Protein 4HA4 (pdb70)

Structure (mmCIF, N/CA/C/O backbone):
data_4HA4
#
_entry.id   4HA4
#
_cell.length_a   84.120
_cell.length_b   84.120
_cell.length_c   166.270
_cell.angle_alpha   90.00
_cell.angle_beta   90.00
_cell.angle_gamma   90.00
#
_symmetry.space_group_name_H-M   'P 42 21 2'
#
loop_
_entity.id
_entity.type
_entity.pdbx_description
1 polymer Beta-galactosidase
2 non-polymer 'SODIUM ION'
3 non-polymer 'SUCCINIC ACID'
4 non-polymer GLYCEROL
5 non-polymer 'TETRAETHYLENE GLYCOL'
6 non-polymer 1-(2-METHOXY-ETHOXY)-2-{2-[2-(2-METHOXY-ETHOXY]-ETHOXY}-ETHANE
7 water water
#
loop_
_atom_site.group_PDB
_atom_site.id
_atom_site.type_symbol
_atom_site.label_atom_id
_atom_site.label_alt_id
_atom_site.label_comp_id
_atom_site.label_asym_id
_atom_site.label_entity_id
_atom_site.label_seq_id
_atom_site.pdbx_PDB_ins_code
_atom_site.Cartn_x
_atom_site.Cartn_y
_atom_site.Cartn_z
_atom_site.occupancy
_atom_site.B_iso_or_equiv
_atom_site.auth_seq_id
_atom_site.auth_comp_id
_atom_site.auth_asym_id
_atom_site.auth_atom_id
_atom_site.pdbx_PDB_model_num
ATOM 1 N N . ALA A 1 1 ? -6.298 -31.072 2.595 1.00 22.95 2 ALA A N 1
ATOM 2 C CA . ALA A 1 1 ? -6.908 -30.553 1.318 1.00 19.36 2 ALA A CA 1
ATOM 3 C C . ALA A 1 1 ? -6.531 -31.448 0.146 1.00 19.38 2 ALA A C 1
ATOM 4 O O . ALA A 1 1 ? -5.574 -32.197 0.212 1.00 21.35 2 ALA A O 1
ATOM 6 N N . VAL A 1 2 ? -7.254 -31.312 -0.953 1.00 17.35 3 VAL A N 1
ATOM 7 C CA . VAL A 1 2 ? -6.984 -32.045 -2.183 1.00 17.67 3 VAL A CA 1
ATOM 8 C C . VAL A 1 2 ? -6.619 -30.990 -3.213 1.00 17.44 3 VAL A C 1
ATOM 9 O O . VAL A 1 2 ? -7.473 -30.271 -3.698 1.00 18.17 3 VAL A O 1
ATOM 13 N N . THR A 1 3 ? -5.337 -30.901 -3.533 1.00 16.55 4 THR A N 1
ATOM 14 C CA . THR A 1 3 ? -4.812 -29.773 -4.245 1.00 16.99 4 THR A CA 1
ATOM 15 C C . THR A 1 3 ? -4.521 -30.119 -5.710 1.00 16.44 4 THR A C 1
ATOM 16 O O . THR A 1 3 ? -3.992 -31.171 -6.011 1.00 17.42 4 THR A O 1
ATOM 22 N N . PHE A 1 4 ? -4.893 -29.216 -6.610 1.00 16.34 5 PHE A N 1
ATOM 23 C CA . PHE A 1 4 ? -4.723 -29.416 -8.041 1.00 15.40 5 PHE A CA 1
ATOM 24 C C . PHE A 1 4 ? -3.516 -28.644 -8.515 1.00 17.61 5 PHE A C 1
ATOM 25 O O . PHE A 1 4 ? -3.113 -27.697 -7.870 1.00 19.40 5 PHE A O 1
ATOM 33 N N . PRO A 1 5 ? -2.975 -29.024 -9.676 1.00 19.83 6 PRO A N 1
ATOM 34 C CA . PRO A 1 5 ? -1.866 -28.251 -10.219 1.00 21.70 6 PRO A CA 1
ATOM 35 C C . PRO A 1 5 ? -2.231 -26.799 -10.476 1.00 23.13 6 PRO A C 1
ATOM 36 O O . PRO A 1 5 ? -3.400 -26.472 -10.767 1.00 21.45 6 PRO A O 1
ATOM 40 N N . LYS A 1 6 ? -1.205 -25.948 -10.441 1.00 26.02 7 LYS A N 1
ATOM 41 C CA . LYS A 1 6 ? -1.337 -24.505 -10.615 1.00 26.87 7 LYS A CA 1
ATOM 42 C C . LYS A 1 6 ? -2.073 -24.149 -11.909 1.00 26.63 7 LYS A C 1
ATOM 43 O O . LYS A 1 6 ? -2.820 -23.191 -11.929 1.00 29.73 7 LYS A O 1
ATOM 45 N N . ASP A 1 7 ? -1.852 -24.933 -12.956 1.00 25.67 8 ASP A N 1
ATOM 46 C CA . ASP A 1 7 ? -2.395 -24.620 -14.297 1.00 24.56 8 ASP A CA 1
ATOM 47 C C . ASP A 1 7 ? -3.728 -25.362 -14.600 1.00 21.44 8 ASP A C 1
ATOM 48 O O . ASP A 1 7 ? -4.257 -25.276 -15.683 1.00 20.63 8 ASP A O 1
ATOM 56 N N . PHE A 1 8 ? -4.251 -26.097 -13.634 1.00 17.90 9 PHE A N 1
ATOM 57 C CA . PHE A 1 8 ? -5.465 -26.885 -13.843 1.00 15.11 9 PHE A CA 1
ATOM 58 C C . PHE A 1 8 ? -6.639 -25.933 -13.971 1.00 14.67 9 PHE A C 1
ATOM 59 O O . PHE A 1 8 ? -6.783 -25.003 -13.185 1.00 17.35 9 PHE A O 1
ATOM 67 N N . LEU A 1 9 ? -7.470 -26.177 -14.976 1.00 13.02 10 LEU A N 1
ATOM 68 C CA . LEU A 1 9 ? -8.591 -25.295 -15.285 1.00 13.12 10 LEU A CA 1
ATOM 69 C C . LEU A 1 9 ? -9.858 -25.706 -14.569 1.00 12.43 10 LEU A C 1
ATOM 70 O O . LEU A 1 9 ? -10.251 -26.848 -14.614 1.00 13.17 10 LEU A O 1
ATOM 75 N N . PHE A 1 10 ? -10.463 -24.771 -13.852 1.00 12.03 11 PHE A N 1
ATOM 76 C CA . PHE A 1 10 ? -11.815 -24.958 -13.336 1.00 11.15 11 PHE A CA 1
ATOM 77 C C . PHE A 1 10 ? -12.724 -24.017 -14.072 1.00 11.39 11 PHE A C 1
ATOM 78 O O . PHE A 1 10 ? -12.482 -22.815 -14.115 1.00 12.80 11 PHE A O 1
ATOM 86 N N . GLY A 1 11 ? -13.804 -24.539 -14.613 1.00 10.99 12 GLY A N 1
ATOM 87 C CA . GLY A 1 11 ? -14.705 -23.709 -15.377 1.00 11.00 12 GLY A CA 1
ATOM 88 C C . GLY A 1 11 ? -16.055 -24.322 -15.551 1.00 10.26 12 GLY A C 1
ATOM 89 O O . GLY A 1 11 ? -16.545 -25.101 -14.721 1.00 10.17 12 GLY A O 1
ATOM 90 N N . TRP A 1 12 ? -16.678 -23.950 -16.652 1.00 9.77 13 TRP A N 1
ATOM 91 C CA . TRP A 1 12 ? -17.998 -24.440 -16.995 1.00 9.66 13 TRP A CA 1
ATOM 92 C C . TRP A 1 12 ? -18.119 -24.665 -18.483 1.00 9.76 13 TRP A C 1
ATOM 93 O O . TRP A 1 12 ? -17.294 -24.191 -19.262 1.00 10.48 13 TRP A O 1
ATOM 104 N N . SER A 1 13 ? -19.147 -25.428 -18.844 1.00 9.66 14 SER A N 1
ATOM 105 C CA . SER A 1 13 ? -19.525 -25.616 -20.222 1.00 9.86 14 SER A CA 1
ATOM 106 C C . SER A 1 13 ? -20.930 -25.117 -20.467 1.00 9.84 14 SER A C 1
ATOM 107 O O . SER A 1 13 ? -21.775 -25.102 -19.558 1.00 10.24 14 SER A O 1
ATOM 110 N N . GLN A 1 14 ? -21.200 -24.778 -21.714 1.00 10.05 15 GLN A N 1
ATOM 111 C CA . GLN A 1 14 ? -22.451 -24.126 -22.085 1.00 9.63 15 GLN A CA 1
ATOM 112 C C . GLN A 1 14 ? -22.677 -24.340 -23.588 1.00 9.27 15 GLN A C 1
ATOM 113 O O . GLN A 1 14 ? -21.724 -24.382 -24.367 1.00 10.98 15 GLN A O 1
ATOM 119 N N . ALA A 1 15 ? -23.940 -24.521 -23.958 1.00 9.36 16 ALA A N 1
ATOM 120 C CA . ALA A 1 15 ? -24.383 -24.685 -25.362 1.00 9.90 16 ALA A CA 1
ATOM 121 C C . ALA A 1 15 ? -25.073 -23.429 -25.815 1.00 9.53 16 ALA A C 1
ATOM 122 O O . ALA A 1 15 ? -25.747 -22.753 -25.036 1.00 11.10 16 ALA A O 1
ATOM 124 N N . GLY A 1 16 ? -24.937 -23.110 -27.089 1.00 10.46 17 GLY A N 1
ATOM 125 C CA . GLY A 1 16 ? -25.660 -21.973 -27.640 1.00 10.30 17 GLY A CA 1
ATOM 126 C C . GLY A 1 16 ? -27.170 -22.094 -27.552 1.00 10.39 17 GLY A C 1
ATOM 127 O O . GLY A 1 16 ? -27.834 -21.257 -26.951 1.00 10.79 17 GLY A O 1
ATOM 128 N N . PHE A 1 17 ? -27.732 -23.147 -28.118 1.00 9.86 18 PHE A N 1
ATOM 129 C CA . PHE A 1 17 ? -29.168 -23.289 -28.158 1.00 9.36 18 PHE A CA 1
ATOM 130 C C . PHE A 1 17 ? -29.753 -23.340 -26.765 1.00 9.55 18 PHE A C 1
ATOM 131 O O . PHE A 1 17 ? -30.862 -22.905 -26.551 1.00 10.63 18 PHE A O 1
ATOM 139 N N . GLN A 1 18 ? -29.046 -23.941 -25.820 1.00 9.72 19 GLN A N 1
ATOM 140 C CA . GLN A 1 18 ? -29.601 -24.068 -24.476 1.00 9.03 19 GLN A CA 1
ATOM 141 C C . GLN A 1 18 ? -29.622 -22.793 -23.675 1.00 9.37 19 GLN A C 1
ATOM 142 O O . GLN A 1 18 ? -30.523 -22.612 -22.851 1.00 10.53 19 GLN A O 1
ATOM 148 N N . SER A 1 19 ? -28.686 -21.892 -23.945 1.00 10.36 20 SER A N 1
ATOM 149 C CA . SER A 1 19 ? -28.521 -20.730 -23.123 1.00 10.55 20 SER A CA 1
ATOM 150 C C . SER A 1 19 ? -28.688 -19.379 -23.777 1.00 10.33 20 SER A C 1
ATOM 151 O O . SER A 1 19 ? -28.893 -18.405 -23.082 1.00 11.49 20 SER A O 1
ATOM 154 N N . GLU A 1 20 ? -28.525 -19.275 -25.101 1.00 10.04 21 GLU A N 1
ATOM 155 C CA . GLU A 1 20 ? -28.473 -17.940 -25.740 1.00 10.41 21 GLU A CA 1
ATOM 156 C C . GLU A 1 20 ? -29.771 -17.169 -25.702 1.00 10.43 21 GLU A C 1
ATOM 157 O O . GLU A 1 20 ? -29.784 -15.985 -25.385 1.00 11.68 21 GLU A O 1
ATOM 163 N N . MET A 1 21 ? -30.848 -17.817 -26.097 1.00 11.03 22 MET A N 1
ATOM 164 C CA . MET A 1 21 ? -32.098 -17.084 -26.283 1.00 11.79 22 MET A CA 1
ATOM 165 C C . MET A 1 21 ? -32.726 -16.698 -24.985 1.00 10.94 22 MET A C 1
ATOM 166 O O . MET A 1 21 ? -32.436 -17.273 -23.940 1.00 11.28 22 MET A O 1
ATOM 171 N N . GLY A 1 22 ? -33.554 -15.664 -25.044 1.00 12.29 23 GLY A N 1
ATOM 172 C CA . GLY A 1 22 ? -34.322 -15.185 -23.920 1.00 13.03 23 GLY A CA 1
ATOM 173 C C . GLY A 1 22 ? -34.351 -13.687 -23.805 1.00 14.37 23 GLY A C 1
ATOM 174 O O . GLY A 1 22 ? -35.222 -13.148 -23.116 1.00 14.86 23 GLY A O 1
ATOM 175 N N . THR A 1 23 ? -33.428 -13.013 -24.482 1.00 14.59 24 THR A N 1
ATOM 176 C CA . THR A 1 23 ? -33.350 -11.559 -24.528 1.00 14.83 24 THR A CA 1
ATOM 177 C C . THR A 1 23 ? -33.809 -11.041 -25.877 1.00 15.62 24 THR A C 1
ATOM 178 O O . THR A 1 23 ? -33.738 -11.714 -26.900 1.00 14.34 24 THR A O 1
ATOM 182 N N . PRO A 1 24 ? -34.326 -9.815 -25.887 1.00 16.42 25 PRO A N 1
ATOM 183 C CA . PRO A 1 24 ? -34.803 -9.309 -27.170 1.00 17.29 25 PRO A CA 1
ATOM 184 C C . PRO A 1 24 ? -33.751 -9.299 -28.264 1.00 15.99 25 PRO A C 1
ATOM 185 O O . PRO A 1 24 ? -32.588 -8.982 -28.001 1.00 17.54 25 PRO A O 1
ATOM 189 N N . GLY A 1 25 ? -34.151 -9.728 -29.469 1.00 16.83 26 GLY A N 1
ATOM 190 C CA . GLY A 1 25 ? -33.250 -9.793 -30.625 1.00 16.10 26 GLY A CA 1
ATOM 191 C C . GLY A 1 25 ? -32.434 -11.072 -30.722 1.00 16.63 26 GLY A C 1
ATOM 192 O O . GLY A 1 25 ? -31.649 -11.243 -31.645 1.00 18.20 26 GLY A O 1
ATOM 193 N N . SER A 1 26 ? -32.584 -11.976 -29.772 1.00 14.53 27 SER A N 1
ATOM 194 C CA . SER A 1 26 ? -31.754 -13.168 -29.761 1.00 14.75 27 SER A CA 1
ATOM 195 C C . SER A 1 26 ? -32.398 -14.335 -30.482 1.00 14.00 27 SER A C 1
ATOM 196 O O . SER A 1 26 ? -31.757 -15.365 -30.657 1.00 13.53 27 SER A O 1
ATOM 199 N N . GLU A 1 27 ? -33.694 -14.265 -30.791 1.00 14.21 28 GLU A N 1
ATOM 200 C CA . GLU A 1 27 ? -34.357 -15.471 -31.247 1.00 13.79 28 GLU A CA 1
ATOM 201 C C . GLU A 1 27 ? -33.773 -16.002 -32.536 1.00 14.68 28 GLU A C 1
ATOM 202 O O . GLU A 1 27 ? -33.539 -15.247 -33.492 1.00 15.72 28 GLU A O 1
ATOM 208 N N . ASP A 1 28 ? -33.517 -17.302 -32.541 1.00 13.11 29 ASP A N 1
ATOM 209 C CA . ASP A 1 28 ? -33.009 -17.974 -33.711 1.00 13.29 29 ASP A CA 1
ATOM 210 C C . ASP A 1 28 ? -33.972 -19.087 -34.085 1.00 13.22 29 ASP A C 1
ATOM 211 O O . ASP A 1 28 ? -33.925 -20.202 -33.549 1.00 12.95 29 ASP A O 1
ATOM 216 N N . PRO A 1 29 ? -34.855 -18.824 -35.055 1.00 13.91 30 PRO A N 1
ATOM 217 C CA . PRO A 1 29 ? -35.847 -19.829 -35.428 1.00 14.19 30 PRO A CA 1
ATOM 218 C C . PRO A 1 29 ? -35.376 -20.810 -36.476 1.00 14.05 30 PRO A C 1
ATOM 219 O O . PRO A 1 29 ? -36.158 -21.645 -36.930 1.00 15.55 30 PRO A O 1
ATOM 223 N N . ASN A 1 30 ? -34.114 -20.714 -36.885 1.00 12.89 31 ASN A N 1
ATOM 224 C CA . ASN A 1 30 ? -33.662 -21.373 -38.110 1.00 14.39 31 ASN A CA 1
ATOM 225 C C . ASN A 1 30 ? -32.922 -22.661 -37.894 1.00 12.97 31 ASN A C 1
ATOM 226 O O . ASN A 1 30 ? -32.076 -23.006 -38.659 1.00 14.43 31 ASN A O 1
ATOM 231 N N . SER A 1 31 ? -33.263 -23.402 -36.843 1.00 12.86 32 SER A N 1
ATOM 232 C CA . SER A 1 31 ? -32.604 -24.668 -36.573 1.00 10.81 32 SER A CA 1
ATOM 233 C C . SER A 1 31 ? -33.605 -25.785 -36.517 1.00 10.44 32 SER A C 1
ATOM 234 O O . SER A 1 31 ? -34.796 -25.561 -36.219 1.00 11.47 32 SER A O 1
ATOM 237 N N . ASP A 1 32 ? -33.136 -26.998 -36.804 1.00 10.92 33 ASP A N 1
ATOM 238 C CA . ASP A 1 32 ? -33.991 -28.160 -36.647 1.00 10.85 33 ASP A CA 1
ATOM 239 C C . ASP A 1 32 ? -34.561 -28.268 -35.215 1.00 10.67 33 ASP A C 1
ATOM 240 O O . ASP A 1 32 ? -35.717 -28.553 -35.022 1.00 11.63 33 ASP A O 1
ATOM 245 N N . TRP A 1 33 ? -33.730 -28.021 -34.208 1.00 10.34 34 TRP A N 1
ATOM 246 C CA . TRP A 1 33 ? -34.150 -28.149 -32.833 1.00 10.93 34 TRP A CA 1
ATOM 247 C C . TRP A 1 33 ? -35.209 -27.121 -32.484 1.00 10.36 34 TRP A C 1
ATOM 248 O O . TRP A 1 33 ? -36.138 -27.410 -31.762 1.00 10.17 34 TRP A O 1
ATOM 259 N N . TYR A 1 34 ? -35.114 -25.914 -33.031 1.00 10.48 35 TYR A N 1
ATOM 260 C CA . TYR A 1 34 ? -36.165 -24.934 -32.817 1.00 10.35 35 TYR A CA 1
ATOM 261 C C . TYR A 1 34 ? -37.479 -25.416 -33.401 1.00 10.57 35 TYR A C 1
ATOM 262 O O . TYR A 1 34 ? -38.505 -25.399 -32.748 1.00 11.02 35 TYR A O 1
ATOM 271 N N . ALA A 1 35 ? -37.449 -25.860 -34.637 1.00 10.95 36 ALA A N 1
ATOM 272 C CA . ALA A 1 35 ? -38.647 -26.375 -35.268 1.00 10.81 36 ALA A CA 1
ATOM 273 C C . ALA A 1 35 ? -39.208 -27.539 -34.461 1.00 11.04 36 ALA A C 1
ATOM 274 O O . ALA A 1 35 ? -40.426 -27.685 -34.261 1.00 11.68 36 ALA A O 1
ATOM 276 N N . TRP A 1 36 ? -38.314 -28.403 -34.029 1.00 11.30 37 TRP A N 1
ATOM 277 C CA . TRP A 1 36 ? -38.692 -29.631 -33.363 1.00 10.77 37 TRP A CA 1
ATOM 278 C C . TRP A 1 36 ? -39.475 -29.351 -32.090 1.00 10.01 37 TRP A C 1
ATOM 279 O O . TRP A 1 36 ? -40.504 -29.963 -31.851 1.00 10.41 37 TRP A O 1
ATOM 290 N N . VAL A 1 37 ? -38.982 -28.421 -31.269 1.00 9.82 38 VAL A N 1
ATOM 291 C CA . VAL A 1 37 ? -39.592 -28.153 -29.994 1.00 9.86 38 VAL A CA 1
ATOM 292 C C . VAL A 1 37 ? -40.862 -27.299 -30.098 1.00 10.79 38 VAL A C 1
ATOM 293 O O . VAL A 1 37 ? -41.675 -27.267 -29.176 1.00 11.08 38 VAL A O 1
ATOM 297 N N . HIS A 1 38 ? -41.047 -26.652 -31.240 1.00 10.93 39 HIS A N 1
ATOM 298 C CA . HIS A 1 38 ? -42.276 -25.897 -31.503 1.00 11.21 39 HIS A CA 1
ATOM 299 C C . HIS A 1 38 ? -43.322 -26.700 -32.252 1.00 11.36 39 HIS A C 1
ATOM 300 O O . HIS A 1 38 ? -44.439 -26.215 -32.422 1.00 13.15 39 HIS A O 1
ATOM 307 N N . ASP A 1 39 ? -43.013 -27.924 -32.630 1.00 11.57 40 ASP A N 1
ATOM 308 C CA . ASP A 1 39 ? -43.916 -28.708 -33.444 1.00 11.21 40 ASP A CA 1
ATOM 309 C C . ASP A 1 39 ? -45.111 -29.165 -32.581 1.00 11.54 40 ASP A C 1
ATOM 310 O O . ASP A 1 39 ? -44.940 -29.730 -31.505 1.00 11.96 40 ASP A O 1
ATOM 315 N N . ARG A 1 40 ? -46.318 -28.868 -33.055 1.00 12.37 41 ARG A N 1
ATOM 316 C CA . ARG A 1 40 ? -47.497 -29.099 -32.277 1.00 12.82 41 ARG A CA 1
ATOM 317 C C . ARG A 1 40 ? -47.716 -30.564 -32.006 1.00 12.71 41 ARG A C 1
ATOM 318 O O . ARG A 1 40 ? -48.079 -30.933 -30.872 1.00 13.54 41 ARG A O 1
ATOM 326 N N . GLU A 1 41 ? -47.421 -31.425 -32.978 1.00 13.03 42 GLU A N 1
ATOM 327 C CA . GLU A 1 41 ? -47.610 -32.850 -32.762 1.00 12.63 42 GLU A CA 1
ATOM 328 C C . GLU A 1 41 ? -46.644 -33.345 -31.685 1.00 11.64 42 GLU A C 1
ATOM 329 O O . GLU A 1 41 ? -46.992 -34.163 -30.831 1.00 12.66 42 GLU A O 1
ATOM 335 N N . ASN A 1 42 ? -45.396 -32.885 -31.741 1.00 11.71 43 ASN A N 1
ATOM 336 C CA . ASN A 1 42 ? -44.438 -33.298 -30.727 1.00 11.17 43 ASN A CA 1
ATOM 337 C C . ASN A 1 42 ? -44.841 -32.839 -29.333 1.00 11.17 43 ASN A C 1
ATOM 338 O O . ASN A 1 42 ? -44.691 -33.582 -28.358 1.00 11.91 43 ASN A O 1
ATOM 343 N N . ILE A 1 43 ? -45.337 -31.618 -29.230 1.00 11.19 44 ILE A N 1
ATOM 344 C CA . ILE A 1 43 ? -45.824 -31.083 -27.971 1.00 12.02 44 ILE A CA 1
ATOM 345 C C . ILE A 1 43 ? -47.011 -31.901 -27.442 1.00 12.79 44 ILE A C 1
ATOM 346 O O . ILE A 1 43 ? -47.029 -32.326 -26.297 1.00 12.85 44 ILE A O 1
ATOM 351 N N . ALA A 1 44 ? -47.955 -32.169 -28.306 1.00 12.63 45 ALA A N 1
ATOM 352 C CA . ALA A 1 44 ? -49.122 -32.905 -27.901 1.00 13.12 45 ALA A CA 1
ATOM 353 C C . ALA A 1 44 ? -48.824 -34.319 -27.483 1.00 13.39 45 ALA A C 1
ATOM 354 O O . ALA A 1 44 ? -49.490 -34.874 -26.617 1.00 15.00 45 ALA A O 1
ATOM 356 N N . ALA A 1 45 ? -47.805 -34.914 -28.083 1.00 12.66 46 ALA A N 1
ATOM 357 C CA . ALA A 1 45 ? -47.400 -36.264 -27.744 1.00 12.93 46 ALA A CA 1
ATOM 358 C C . ALA A 1 45 ? -46.580 -36.323 -26.472 1.00 12.59 46 ALA A C 1
ATOM 359 O O . ALA A 1 45 ? -46.313 -37.387 -25.960 1.00 13.19 46 ALA A O 1
ATOM 361 N N . GLY A 1 46 ? -46.100 -35.185 -26.004 1.00 12.06 47 GLY A N 1
ATOM 362 C CA . GLY A 1 46 ? -45.218 -35.194 -24.873 1.00 12.57 47 GLY A CA 1
ATOM 363 C C . GLY A 1 46 ? -43.800 -35.574 -25.230 1.00 12.11 47 GLY A C 1
ATOM 364 O O . GLY A 1 46 ? -43.008 -35.848 -24.349 1.00 13.26 47 GLY A O 1
ATOM 365 N N . LEU A 1 47 ? -43.480 -35.572 -26.527 1.00 10.96 48 LEU A N 1
ATOM 366 C CA . LEU A 1 47 ? -42.098 -35.825 -26.917 1.00 10.64 48 LEU A CA 1
ATOM 367 C C . LEU A 1 47 ? -41.182 -34.722 -26.441 1.00 10.85 48 LEU A C 1
ATOM 368 O O . LEU A 1 47 ? -40.046 -34.978 -26.040 1.00 10.95 48 LEU A O 1
ATOM 373 N N . VAL A 1 48 ? -41.682 -33.495 -26.507 1.00 10.21 49 VAL A N 1
ATOM 374 C CA . VAL A 1 48 ? -41.025 -32.315 -26.041 1.00 10.75 49 VAL A CA 1
ATOM 375 C C . VAL A 1 48 ? -41.871 -31.669 -24.967 1.00 10.83 49 VAL A C 1
ATOM 376 O O . VAL A 1 48 ? -43.055 -31.937 -24.871 1.00 11.78 49 VAL A O 1
ATOM 380 N N . SER A 1 49 ? -41.251 -30.828 -24.154 1.00 10.67 50 SER A N 1
ATOM 381 C CA . SER A 1 49 ? -41.893 -30.333 -22.949 1.00 11.39 50 SER A CA 1
ATOM 382 C C . SER A 1 49 ? -42.973 -29.317 -23.167 1.00 11.60 50 SER A C 1
ATOM 383 O O . SER A 1 49 ? -43.809 -29.110 -22.270 1.00 12.50 50 SER A O 1
ATOM 386 N N . GLY A 1 50 ? -42.930 -28.658 -24.319 1.00 11.85 51 GLY A N 1
ATOM 387 C CA . GLY A 1 50 ? -43.746 -27.492 -24.571 1.00 11.94 51 GLY A CA 1
ATOM 388 C C . GLY A 1 50 ? -43.115 -26.184 -24.180 1.00 11.59 51 GLY A C 1
ATOM 389 O O . GLY A 1 50 ? -43.644 -25.124 -24.480 1.00 13.21 51 GLY A O 1
ATOM 390 N N . ASP A 1 51 ? -42.005 -26.254 -23.466 1.00 10.91 52 ASP A N 1
ATOM 391 C CA . ASP A 1 51 ? -41.217 -25.049 -23.163 1.00 10.48 52 ASP A CA 1
ATOM 392 C C . ASP A 1 51 ? -40.439 -24.695 -24.437 1.00 11.28 52 ASP A C 1
ATOM 393 O O . ASP A 1 51 ? -40.099 -25.564 -25.214 1.00 10.94 52 ASP A O 1
ATOM 398 N N . PHE A 1 52 ? -40.096 -23.422 -24.582 1.00 11.05 53 PHE A N 1
ATOM 399 C CA . PHE A 1 52 ? -39.428 -22.980 -25.790 1.00 10.92 53 PHE A CA 1
ATOM 400 C C . PHE A 1 52 ? -38.167 -22.230 -25.443 1.00 11.32 53 PHE A C 1
ATOM 401 O O . PHE A 1 52 ? -38.159 -21.465 -24.475 1.00 11.46 53 PHE A O 1
ATOM 409 N N . PRO A 1 53 ? -37.139 -22.363 -26.291 1.00 11.98 54 PRO A N 1
ATOM 410 C CA . PRO A 1 53 ? -35.856 -21.765 -25.953 1.00 11.43 54 PRO A CA 1
ATOM 411 C C . PRO A 1 53 ? -35.841 -20.263 -25.927 1.00 11.88 54 PRO A C 1
ATOM 412 O O . PRO A 1 53 ? -34.997 -19.650 -25.232 1.00 11.49 54 PRO A O 1
ATOM 416 N N . GLU A 1 54 ? -36.744 -19.648 -26.692 1.00 11.77 55 GLU A N 1
ATOM 417 C CA . GLU A 1 54 ? -36.805 -18.218 -26.750 1.00 12.77 55 GLU A CA 1
ATOM 418 C C . GLU A 1 54 ? -37.245 -17.616 -25.429 1.00 12.47 55 GLU A C 1
ATOM 419 O O . GLU A 1 54 ? -37.123 -16.392 -25.252 1.00 13.73 55 GLU A O 1
ATOM 425 N N . ASN A 1 55 ? -37.677 -18.457 -24.468 1.00 12.01 56 ASN A N 1
ATOM 426 C CA . ASN A 1 55 ? -37.969 -18.009 -23.107 1.00 12.65 56 ASN A CA 1
ATOM 427 C C . ASN A 1 55 ? -36.850 -18.322 -22.110 1.00 12.74 56 ASN A C 1
ATOM 428 O O . ASN A 1 55 ? -37.079 -18.376 -20.918 1.00 13.40 56 ASN A O 1
ATOM 433 N N . GLY A 1 56 ? -35.644 -18.529 -22.633 1.00 12.13 57 GLY A N 1
ATOM 434 C CA . GLY A 1 56 ? -34.526 -19.043 -21.883 1.00 12.07 57 GLY A CA 1
ATOM 435 C C . GLY A 1 56 ? -33.716 -18.003 -21.157 1.00 10.90 57 GLY A C 1
ATOM 436 O O . GLY A 1 56 ? -34.178 -16.914 -20.860 1.00 11.47 57 GLY A O 1
ATOM 437 N N . PRO A 1 57 ? -32.496 -18.364 -20.790 1.00 11.46 58 PRO A N 1
ATOM 438 C CA . PRO A 1 57 ? -31.770 -17.537 -19.842 1.00 12.22 58 PRO A CA 1
ATOM 439 C C . PRO A 1 57 ? -31.111 -16.310 -20.415 1.00 10.65 58 PRO A C 1
ATOM 440 O O . PRO A 1 57 ? -30.587 -15.512 -19.654 1.00 13.44 58 PRO A O 1
ATOM 444 N N . GLY A 1 58 ? -31.056 -16.181 -21.736 1.00 11.17 59 GLY A N 1
ATOM 445 C CA . GLY A 1 58 ? -30.672 -14.911 -22.337 1.00 11.39 59 GLY A CA 1
ATOM 446 C C . GLY A 1 58 ? -29.189 -14.601 -22.356 1.00 11.30 59 GLY A C 1
ATOM 447 O O . GLY A 1 58 ? -28.795 -13.448 -22.225 1.00 12.02 59 GLY A O 1
ATOM 448 N N . TYR A 1 59 ? -28.340 -15.617 -22.490 1.00 11.17 60 TYR A N 1
ATOM 449 C CA . TYR A 1 59 ? -26.917 -15.369 -22.585 1.00 11.68 60 TYR A CA 1
ATOM 450 C C . TYR A 1 59 ? -26.581 -14.432 -23.762 1.00 11.75 60 TYR A C 1
ATOM 451 O O . TYR A 1 59 ? -25.625 -13.653 -23.690 1.00 12.03 60 TYR A O 1
ATOM 460 N N . TRP A 1 60 ? -27.356 -14.506 -24.850 1.00 11.26 61 TRP A N 1
ATOM 461 C CA . TRP A 1 60 ? -27.053 -13.700 -26.012 1.00 10.86 61 TRP A CA 1
ATOM 462 C C . TRP A 1 60 ? -26.963 -12.215 -25.635 1.00 11.99 61 TRP A C 1
ATOM 463 O O . TRP A 1 60 ? -26.031 -11.510 -25.994 1.00 12.50 61 TRP A O 1
ATOM 474 N N . GLY A 1 61 ? -27.930 -11.761 -24.882 1.00 12.42 62 GLY A N 1
ATOM 475 C CA . GLY A 1 61 ? -27.919 -10.387 -24.442 1.00 13.39 62 GLY A CA 1
ATOM 476 C C . GLY A 1 61 ? -27.216 -10.143 -23.127 1.00 13.64 62 GLY A C 1
ATOM 477 O O . GLY A 1 61 ? -26.647 -9.070 -22.913 1.00 14.42 62 GLY A O 1
ATOM 478 N N . ASN A 1 62 ? -27.280 -11.116 -22.227 1.00 12.94 63 ASN A N 1
ATOM 479 C CA . ASN A 1 62 ? -26.811 -10.928 -20.849 1.00 12.96 63 ASN A CA 1
ATOM 480 C C . ASN A 1 62 ? -25.469 -11.589 -20.530 1.00 12.90 63 ASN A C 1
ATOM 481 O O . ASN A 1 62 ? -25.106 -11.738 -19.358 1.00 13.84 63 ASN A O 1
ATOM 486 N N . TYR A 1 63 ? -24.708 -11.923 -21.553 1.00 12.70 64 TYR A N 1
ATOM 487 C CA . TYR A 1 63 ? -23.434 -12.589 -21.364 1.00 12.97 64 TYR A CA 1
ATOM 488 C C . TYR A 1 63 ? -22.534 -11.902 -20.362 1.00 13.55 64 TYR A C 1
ATOM 489 O O . TYR A 1 63 ? -21.837 -12.579 -19.639 1.00 12.91 64 TYR A O 1
ATOM 498 N N . ARG A 1 64 ? -22.510 -10.578 -20.333 1.00 13.76 65 ARG A N 1
ATOM 499 C CA . ARG A 1 64 ? -21.603 -9.927 -19.407 1.00 14.17 65 ARG A CA 1
ATOM 500 C C . ARG A 1 64 ? -21.870 -10.331 -17.963 1.00 14.26 65 ARG A C 1
ATOM 501 O O . ARG A 1 64 ? -20.919 -10.499 -17.183 1.00 14.51 65 ARG A O 1
ATOM 509 N N . LYS A 1 65 ? -23.131 -10.490 -17.615 1.00 14.01 66 LYS A N 1
ATOM 510 C CA . LYS A 1 65 ? -23.495 -10.875 -16.246 1.00 14.89 66 LYS A CA 1
ATOM 511 C C . LYS A 1 65 ? -23.170 -12.341 -15.983 1.00 13.19 66 LYS A C 1
ATOM 512 O O . LYS A 1 65 ? -22.849 -12.685 -14.858 1.00 13.73 66 LYS A O 1
ATOM 518 N N . PHE A 1 66 ? -23.259 -13.216 -16.988 1.00 12.54 67 PHE A N 1
ATOM 519 C CA . PHE A 1 66 ? -22.813 -14.611 -16.812 1.00 12.14 67 PHE A CA 1
ATOM 520 C C . PHE A 1 66 ? -21.314 -14.570 -16.535 1.00 11.78 67 PHE A C 1
ATOM 521 O O . PHE A 1 66 ? -20.811 -15.239 -15.620 1.00 12.07 67 PHE A O 1
ATOM 529 N N . HIS A 1 67 ? -20.591 -13.823 -17.359 1.00 12.23 68 HIS A N 1
ATOM 530 C CA . HIS A 1 67 ? -19.158 -13.731 -17.190 1.00 12.53 68 HIS A CA 1
ATOM 531 C C . HIS A 1 67 ? -18.789 -13.107 -15.869 1.00 13.75 68 HIS A C 1
ATOM 532 O O . HIS A 1 67 ? -17.775 -13.494 -15.298 1.00 13.80 68 HIS A O 1
ATOM 539 N N . ASP A 1 68 ? -19.545 -12.107 -15.438 1.00 12.64 69 ASP A N 1
ATOM 540 C CA . ASP A 1 68 ? -19.284 -11.523 -14.115 1.00 13.18 69 ASP A CA 1
ATOM 541 C C . ASP A 1 68 ? -19.368 -12.590 -13.010 1.00 13.05 69 ASP A C 1
ATOM 542 O O . ASP A 1 68 ? -18.531 -12.633 -12.129 1.00 13.85 69 ASP A O 1
ATOM 547 N N . ALA A 1 69 ? -20.388 -13.429 -13.048 1.00 12.59 70 ALA A N 1
ATOM 548 C CA . ALA A 1 69 ? -20.568 -14.440 -12.045 1.00 12.44 70 ALA A CA 1
ATOM 549 C C . ALA A 1 69 ? -19.420 -15.455 -12.108 1.00 11.98 70 ALA A C 1
ATOM 550 O O . ALA A 1 69 ? -18.889 -15.833 -11.086 1.00 12.62 70 ALA A O 1
ATOM 552 N N . ALA A 1 70 ? -19.036 -15.872 -13.313 1.00 11.31 71 ALA A N 1
ATOM 553 C CA . ALA A 1 70 ? -17.941 -16.818 -13.488 1.00 11.53 71 ALA A CA 1
ATOM 554 C C . ALA A 1 70 ? -16.634 -16.250 -12.931 1.00 12.21 71 ALA A C 1
ATOM 555 O O . ALA A 1 70 ? -15.868 -16.940 -12.252 1.00 11.88 71 ALA A O 1
ATOM 557 N N . GLN A 1 71 ? -16.385 -14.982 -13.227 1.00 11.80 72 GLN A N 1
ATOM 558 C CA . GLN A 1 71 ? -15.176 -14.320 -12.746 1.00 13.47 72 GLN A CA 1
ATOM 559 C C . GLN A 1 71 ? -15.219 -14.218 -11.220 1.00 13.78 72 GLN A C 1
ATOM 560 O O . GLN A 1 71 ? -14.229 -14.487 -10.557 1.00 14.34 72 GLN A O 1
ATOM 566 N N . ALA A 1 72 ? -16.372 -13.873 -10.667 1.00 14.01 73 ALA A N 1
ATOM 567 C CA . ALA A 1 72 ? -16.534 -13.819 -9.196 1.00 13.76 73 ALA A CA 1
ATOM 568 C C . ALA A 1 72 ? -16.320 -15.170 -8.560 1.00 13.99 73 ALA A C 1
ATOM 569 O O . ALA A 1 72 ? -15.797 -15.273 -7.454 1.00 13.79 73 ALA A O 1
ATOM 571 N N . MET A 1 73 ? -16.654 -16.215 -9.294 1.00 12.55 74 MET A N 1
ATOM 572 C CA . MET A 1 73 ? -16.519 -17.593 -8.808 1.00 13.38 74 MET A CA 1
ATOM 573 C C . MET A 1 73 ? -15.095 -18.106 -8.987 1.00 13.34 74 MET A C 1
ATOM 574 O O . MET A 1 73 ? -14.765 -19.199 -8.551 1.00 14.47 74 MET A O 1
ATOM 579 N N . GLY A 1 74 ? -14.208 -17.313 -9.603 1.00 13.31 75 GLY A N 1
ATOM 580 C CA . GLY A 1 74 ? -12.816 -17.747 -9.803 1.00 13.18 75 GLY A CA 1
ATOM 581 C C . GLY A 1 74 ? -12.581 -18.689 -10.963 1.00 12.45 75 GLY A C 1
ATOM 582 O O . GLY A 1 74 ? -11.519 -19.304 -11.062 1.00 13.24 75 GLY A O 1
ATOM 583 N N . LEU A 1 75 ? -13.550 -18.796 -11.874 1.00 12.31 76 LEU A N 1
ATOM 584 C CA . LEU A 1 75 ? -13.425 -19.721 -12.971 1.00 12.13 76 LEU A CA 1
ATOM 585 C C . LEU A 1 75 ? -12.406 -19.203 -13.977 1.00 12.78 76 LEU A C 1
ATOM 586 O O . LEU A 1 75 ? -12.308 -18.025 -14.235 1.00 13.82 76 LEU A O 1
ATOM 591 N N . THR A 1 76 ? -11.648 -20.144 -14.517 1.00 11.82 77 THR A N 1
ATOM 592 C CA . THR A 1 76 ? -10.565 -19.837 -15.455 1.00 13.17 77 THR A CA 1
ATOM 593 C C . THR A 1 76 ? -10.713 -20.403 -16.863 1.00 12.24 77 THR A C 1
ATOM 594 O O . THR A 1 76 ? -9.837 -20.196 -17.701 1.00 13.79 77 THR A O 1
ATOM 598 N N . ALA A 1 77 ? -11.812 -21.085 -17.134 1.00 11.38 78 ALA A N 1
ATOM 599 C CA . ALA A 1 77 ? -12.063 -21.651 -18.432 1.00 10.74 78 ALA A CA 1
ATOM 600 C C . ALA A 1 77 ? -13.542 -21.778 -18.674 1.00 11.37 78 ALA A C 1
ATOM 601 O O . ALA A 1 77 ? -14.344 -21.981 -17.781 1.00 11.86 78 ALA A O 1
ATOM 603 N N . ALA A 1 78 ? -13.884 -21.721 -19.946 1.00 10.71 79 ALA A N 1
ATOM 604 C CA . ALA A 1 78 ? -15.242 -21.993 -20.413 1.00 11.12 79 ALA A CA 1
ATOM 605 C C . ALA A 1 78 ? -15.160 -22.696 -21.732 1.00 11.41 79 ALA A C 1
ATOM 606 O O . ALA A 1 78 ? -14.440 -22.269 -22.636 1.00 11.62 79 ALA A O 1
ATOM 608 N N . ARG A 1 79 ? -15.943 -23.742 -21.862 1.00 10.40 80 ARG A N 1
ATOM 609 C CA . ARG A 1 79 ? -16.250 -24.343 -23.153 1.00 9.74 80 ARG A CA 1
ATOM 610 C C . ARG A 1 79 ? -17.644 -23.914 -23.546 1.00 9.46 80 ARG A C 1
ATOM 611 O O . ARG A 1 79 ? -18.595 -24.255 -22.872 1.00 11.19 80 ARG A O 1
ATOM 619 N N . ILE A 1 80 ? -17.732 -23.139 -24.622 1.00 9.35 81 ILE A N 1
ATOM 620 C CA . ILE A 1 80 ? -19.006 -22.583 -25.083 1.00 10.03 81 ILE A CA 1
ATOM 621 C C . ILE A 1 80 ? -19.157 -22.882 -26.554 1.00 9.84 81 ILE A C 1
ATOM 622 O O . ILE A 1 80 ? -18.176 -22.869 -27.319 1.00 10.78 81 ILE A O 1
ATOM 627 N N . GLY A 1 81 ? -20.381 -23.220 -26.933 1.00 10.34 82 GLY A N 1
ATOM 628 C CA . GLY A 1 81 ? -20.672 -23.531 -28.308 1.00 10.41 82 GLY A CA 1
ATOM 629 C C . GLY A 1 81 ? -21.083 -22.332 -29.135 1.00 11.41 82 GLY A C 1
ATOM 630 O O . GLY A 1 81 ? -21.625 -21.353 -28.627 1.00 12.73 82 GLY A O 1
ATOM 631 N N . VAL A 1 82 ? -20.861 -22.461 -30.444 1.00 10.71 83 VAL A N 1
ATOM 632 C CA . VAL A 1 82 ? -21.424 -21.554 -31.418 1.00 11.36 83 VAL A CA 1
ATOM 633 C C . VAL A 1 82 ? -22.495 -22.334 -32.196 1.00 11.07 83 VAL A C 1
ATOM 634 O O . VAL A 1 82 ? -22.433 -23.556 -32.358 1.00 12.38 83 VAL A O 1
ATOM 638 N N . GLU A 1 83 ? -23.485 -21.620 -32.703 1.00 10.41 84 GLU A N 1
ATOM 639 C CA . GLU A 1 83 ? -24.568 -22.275 -33.444 1.00 10.39 84 GLU A CA 1
ATOM 640 C C . GLU A 1 83 ? -24.434 -22.018 -34.933 1.00 11.34 84 GLU A C 1
ATOM 641 O O . GLU A 1 83 ? -24.571 -20.898 -35.432 1.00 12.07 84 GLU A O 1
ATOM 647 N N . TRP A 1 84 ? -24.209 -23.107 -35.638 1.00 10.40 85 TRP A N 1
ATOM 648 C CA . TRP A 1 84 ? -24.216 -23.125 -37.087 1.00 10.62 85 TRP A CA 1
ATOM 649 C C . TRP A 1 84 ? -25.447 -22.443 -37.664 1.00 10.99 85 TRP A C 1
ATOM 650 O O . TRP A 1 84 ? -25.351 -21.709 -38.634 1.00 11.61 85 TRP A O 1
ATOM 661 N N . SER A 1 85 ? -26.616 -22.699 -37.092 1.00 11.42 86 SER A N 1
ATOM 662 C CA . SER A 1 85 ? -27.834 -22.089 -37.577 1.00 10.98 86 SER A CA 1
ATOM 663 C C . SER A 1 85 ? -27.831 -20.571 -37.513 1.00 11.39 86 SER A C 1
ATOM 664 O O . SER A 1 85 ? -28.517 -19.922 -38.305 1.00 12.51 86 SER A O 1
ATOM 667 N N . ARG A 1 86 ? -27.083 -19.992 -36.583 1.00 11.41 87 ARG A N 1
ATOM 668 C CA . ARG A 1 86 ? -27.007 -18.551 -36.470 1.00 12.12 87 ARG A CA 1
ATOM 669 C C . ARG A 1 86 ? -26.071 -18.005 -37.535 1.00 11.83 87 ARG A C 1
ATOM 670 O O . ARG A 1 86 ? -26.316 -16.939 -38.097 1.00 13.12 87 ARG A O 1
ATOM 678 N N . ILE A 1 87 ? -24.972 -18.698 -37.751 1.00 11.70 88 ILE A N 1
ATOM 679 C CA . ILE A 1 87 ? -23.918 -18.195 -38.584 1.00 12.30 88 ILE A CA 1
ATOM 680 C C . ILE A 1 87 ? -24.254 -18.398 -40.062 1.00 12.44 88 ILE A C 1
ATOM 681 O O . ILE A 1 87 ? -23.972 -17.526 -40.871 1.00 13.45 88 ILE A O 1
ATOM 686 N N . PHE A 1 88 ? -24.865 -19.527 -40.410 1.00 13.03 89 PHE A N 1
ATOM 687 C CA . PHE A 1 88 ? -25.293 -19.796 -41.770 1.00 13.63 89 PHE A CA 1
ATOM 688 C C . PHE A 1 88 ? -26.753 -20.180 -41.801 1.00 13.39 89 PHE A C 1
ATOM 689 O O . PHE A 1 88 ? -27.093 -21.346 -41.979 1.00 14.36 89 PHE A O 1
ATOM 697 N N . PRO A 1 89 ? -27.641 -19.198 -41.645 1.00 15.86 90 PRO A N 1
ATOM 698 C CA . PRO A 1 89 ? -29.065 -19.515 -41.724 1.00 17.08 90 PRO A CA 1
ATOM 699 C C . PRO A 1 89 ? -29.529 -19.870 -43.137 1.00 16.91 90 PRO A C 1
ATOM 700 O O . PRO A 1 89 ? -30.624 -20.365 -43.310 1.00 17.38 90 PRO A O 1
ATOM 704 N N . ARG A 1 90 ? -28.713 -19.570 -44.142 1.00 17.55 91 ARG A N 1
ATOM 705 C CA . ARG A 1 90 ? -28.997 -19.901 -45.532 1.00 17.57 91 ARG A CA 1
ATOM 706 C C . ARG A 1 90 ? -27.950 -20.864 -46.076 1.00 16.58 91 ARG A C 1
ATOM 707 O O . ARG A 1 90 ? -26.815 -20.920 -45.592 1.00 17.08 91 ARG A O 1
ATOM 711 N N . PRO A 1 91 ? -28.335 -21.670 -47.058 1.00 15.38 92 PRO A N 1
ATOM 712 C CA . PRO A 1 91 ? -27.473 -22.773 -47.444 1.00 16.30 92 PRO A CA 1
ATOM 713 C C . PRO A 1 91 ? -26.130 -22.384 -48.021 1.00 14.91 92 PRO A C 1
ATOM 714 O O . PRO A 1 91 ? -26.048 -21.467 -48.837 1.00 16.51 92 PRO A O 1
ATOM 718 N N . THR A 1 92 ? -25.117 -23.176 -47.715 1.00 14.94 93 THR A N 1
ATOM 719 C CA . THR A 1 92 ? -23.764 -22.978 -48.188 1.00 15.50 93 THR A CA 1
ATOM 720 C C . THR A 1 92 ? -23.349 -24.028 -49.231 1.00 16.12 93 THR A C 1
ATOM 721 O O . THR A 1 92 ? -22.184 -24.080 -49.630 1.00 14.70 93 THR A O 1
ATOM 725 N N . PHE A 1 93 ? -24.306 -24.852 -49.679 1.00 15.59 94 PHE A N 1
ATOM 726 C CA . PHE A 1 93 ? -24.008 -25.922 -50.613 1.00 17.07 94 PHE A CA 1
ATOM 727 C C . PHE A 1 93 ? -23.267 -25.441 -51.829 1.00 18.64 94 PHE A C 1
ATOM 728 O O . PHE A 1 93 ? -22.417 -26.163 -52.333 1.00 18.72 94 PHE A O 1
ATOM 736 N N . ASP A 1 94 ? -23.601 -24.239 -52.280 1.00 19.05 95 ASP A N 1
ATOM 737 C CA . ASP A 1 94 ? -23.073 -23.753 -53.569 1.00 20.98 95 ASP A CA 1
ATOM 738 C C . ASP A 1 94 ? -21.623 -23.348 -53.525 1.00 20.90 95 ASP A C 1
ATOM 739 O O . ASP A 1 94 ? -21.006 -23.173 -54.586 1.00 22.89 95 ASP A O 1
ATOM 744 N N . VAL A 1 95 ? -21.088 -23.140 -52.317 1.00 19.17 96 VAL A N 1
ATOM 745 C CA . VAL A 1 95 ? -19.676 -22.842 -52.172 1.00 18.73 96 VAL A CA 1
ATOM 746 C C . VAL A 1 95 ? -18.866 -24.066 -52.519 1.00 19.49 96 VAL A C 1
ATOM 747 O O . VAL A 1 95 ? -18.947 -25.113 -51.880 1.00 19.03 96 VAL A O 1
ATOM 751 N N . LYS A 1 96 ? -18.061 -23.948 -53.574 1.00 19.13 97 LYS A N 1
ATOM 752 C CA . LYS A 1 96 ? -17.261 -25.027 -54.072 1.00 19.89 97 LYS A CA 1
ATOM 753 C C . LYS A 1 96 ? -16.069 -25.295 -53.189 1.00 20.56 97 LYS A C 1
ATOM 754 O O . LYS A 1 96 ? -15.324 -24.386 -52.826 1.00 21.67 97 LYS A O 1
ATOM 757 N N . VAL A 1 97 ? -15.903 -26.579 -52.872 1.00 19.91 98 VAL A N 1
ATOM 758 C CA . VAL A 1 97 ? -14.745 -27.066 -52.192 1.00 20.63 98 VAL A CA 1
ATOM 759 C C . VAL A 1 97 ? -14.204 -28.264 -52.942 1.00 21.69 98 VAL A C 1
ATOM 760 O O . VAL A 1 97 ? -14.845 -28.798 -53.867 1.00 23.31 98 VAL A O 1
ATOM 764 N N . ASP A 1 98 ? -13.008 -28.649 -52.573 1.00 22.65 99 ASP A N 1
ATOM 765 C CA . ASP A 1 98 ? -12.347 -29.777 -53.174 1.00 23.52 99 ASP A CA 1
ATOM 766 C C . ASP A 1 98 ? -12.531 -30.956 -52.229 1.00 23.64 99 ASP A C 1
ATOM 767 O O . ASP A 1 98 ? -11.743 -31.140 -51.275 1.00 23.27 99 ASP A O 1
ATOM 772 N N . ALA A 1 99 ? -13.560 -31.747 -52.511 1.00 22.09 100 ALA A N 1
ATOM 773 C CA . ALA A 1 99 ? -13.860 -32.912 -51.701 1.00 22.48 100 ALA A CA 1
ATOM 774 C C . ALA A 1 99 ? -13.715 -34.194 -52.509 1.00 21.77 100 ALA A C 1
ATOM 775 O O . ALA A 1 99 ? -14.024 -34.206 -53.722 1.00 23.13 100 ALA A O 1
ATOM 777 N N . GLU A 1 100 ? -13.210 -35.247 -51.867 1.00 21.03 101 GLU A N 1
ATOM 778 C CA . GLU A 1 100 ? -13.215 -36.584 -52.439 1.00 21.08 101 GLU A CA 1
ATOM 779 C C . GLU A 1 100 ? -14.277 -37.406 -51.719 1.00 20.54 101 GLU A C 1
ATOM 780 O O . GLU A 1 100 ? -14.129 -37.722 -50.517 1.00 19.67 101 GLU A O 1
ATOM 786 N N . VAL A 1 101 ? -15.337 -37.726 -52.442 1.00 20.27 102 VAL A N 1
ATOM 787 C CA . VAL A 1 101 ? -16.450 -38.508 -51.944 1.00 20.82 102 VAL A CA 1
ATOM 788 C C . VAL A 1 101 ? -16.538 -39.782 -52.753 1.00 21.56 102 VAL A C 1
ATOM 789 O O . VAL A 1 101 ? -16.644 -39.720 -53.963 1.00 22.62 102 VAL A O 1
ATOM 793 N N . LYS A 1 102 ? -16.463 -40.936 -52.101 1.00 22.18 103 LYS A N 1
ATOM 794 C CA . LYS A 1 102 ? -16.631 -42.252 -52.748 1.00 23.45 103 LYS A CA 1
ATOM 795 C C . LYS A 1 102 ? -17.825 -42.904 -52.084 1.00 23.70 103 LYS A C 1
ATOM 796 O O . LYS A 1 102 ? -17.721 -43.472 -50.990 1.00 23.12 103 LYS A O 1
ATOM 799 N N . GLY A 1 103 ? -18.979 -42.768 -52.716 1.00 24.28 104 GLY A N 1
ATOM 800 C CA . GLY A 1 103 ? -20.236 -43.244 -52.132 1.00 24.55 104 GLY A CA 1
ATOM 801 C C . GLY A 1 103 ? -20.539 -42.598 -50.799 1.00 23.94 104 GLY A C 1
ATOM 802 O O . GLY A 1 103 ? -20.764 -41.412 -50.726 1.00 24.93 104 GLY A O 1
ATOM 803 N N . ASP A 1 104 ? -20.563 -43.418 -49.751 1.00 22.17 105 ASP A N 1
ATOM 804 C CA . ASP A 1 104 ? -20.820 -42.954 -48.380 1.00 21.00 105 ASP A CA 1
ATOM 805 C C . ASP A 1 104 ? -19.595 -42.317 -47.712 1.00 19.33 105 ASP A C 1
ATOM 806 O O . ASP A 1 104 ? -19.734 -41.778 -46.615 1.00 18.40 105 ASP A O 1
ATOM 811 N N . ASP A 1 105 ? -18.422 -42.396 -48.335 1.00 17.67 106 ASP A N 1
ATOM 812 C CA . ASP A 1 105 ? -17.189 -41.988 -47.698 1.00 16.86 106 ASP A CA 1
ATOM 813 C C . ASP A 1 105 ? -16.734 -40.626 -48.152 1.00 17.17 106 ASP A C 1
ATOM 814 O O . ASP A 1 105 ? -16.520 -40.404 -49.320 1.00 19.07 106 ASP A O 1
ATOM 819 N N . VAL A 1 106 ? -16.543 -39.705 -47.210 1.00 16.35 107 VAL A N 1
ATOM 820 C CA . VAL A 1 106 ? -15.927 -38.420 -47.471 1.00 16.68 107 VAL A CA 1
ATOM 821 C C . VAL A 1 106 ? -14.474 -38.477 -47.008 1.00 15.58 107 VAL A C 1
ATOM 822 O O . VAL A 1 106 ? -14.184 -38.409 -45.789 1.00 15.74 107 VAL A O 1
ATOM 826 N N . LEU A 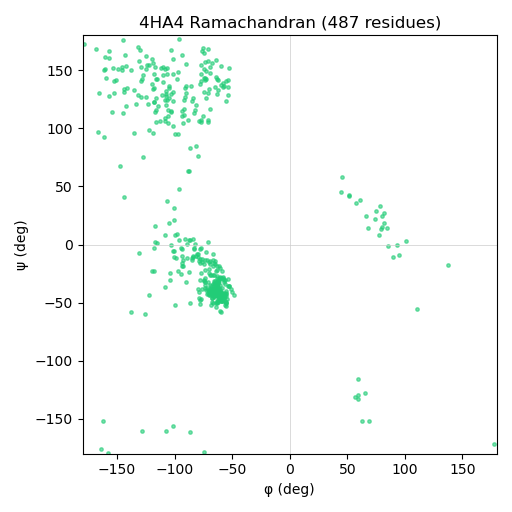1 107 ? -13.538 -38.627 -47.957 1.00 16.83 108 LEU A N 1
ATOM 827 C CA . LEU A 1 107 ? -12.161 -38.877 -47.629 1.00 16.17 108 LEU A CA 1
ATOM 828 C C . LEU A 1 107 ? -11.337 -37.619 -47.407 1.00 16.38 108 LEU A C 1
ATOM 829 O O . LEU A 1 107 ? -10.325 -37.641 -46.689 1.00 16.33 108 LEU A O 1
ATOM 834 N N . SER A 1 108 ? -11.798 -36.518 -47.992 1.00 16.49 109 SER A N 1
ATOM 835 C CA . SER A 1 108 ? -11.127 -35.226 -47.846 1.00 16.33 109 SER A CA 1
ATOM 836 C C . SER A 1 108 ? -12.068 -34.134 -48.179 1.00 16.71 109 SER A C 1
ATOM 837 O O . SER A 1 108 ? -12.943 -34.303 -49.012 1.00 17.76 109 SER A O 1
ATOM 840 N N . VAL A 1 109 ? -11.846 -32.986 -47.556 1.00 17.17 110 VAL A N 1
ATOM 841 C CA . VAL A 1 109 ? -12.553 -31.753 -47.914 1.00 17.53 110 VAL A CA 1
ATOM 842 C C . VAL A 1 109 ? -11.556 -30.631 -47.716 1.00 18.92 110 VAL A C 1
ATOM 843 O O . VAL A 1 109 ? -11.108 -30.366 -46.604 1.00 20.80 110 VAL A O 1
ATOM 847 N N . TYR A 1 110 ? -11.149 -29.997 -48.805 1.00 18.54 111 TYR A N 1
ATOM 848 C CA . TYR A 1 110 ? -10.212 -28.887 -48.732 1.00 18.91 111 TYR A CA 1
ATOM 849 C C . TYR A 1 110 ? -10.983 -27.617 -48.993 1.00 17.90 111 TYR A C 1
ATOM 850 O O . TYR A 1 110 ? -11.652 -27.474 -50.025 1.00 19.40 111 TYR A O 1
ATOM 859 N N . VAL A 1 111 ? -10.883 -26.689 -48.053 1.00 16.96 112 VAL A N 1
ATOM 860 C CA . VAL A 1 111 ? -11.600 -25.431 -48.119 1.00 17.04 112 VAL A CA 1
ATOM 861 C C . VAL A 1 111 ? -10.614 -24.334 -48.417 1.00 18.30 112 VAL A C 1
ATOM 862 O O . VAL A 1 111 ? -9.821 -23.961 -47.583 1.00 20.41 112 VAL A O 1
ATOM 866 N N . SER A 1 112 ? -10.697 -23.809 -49.624 1.00 17.99 113 SER A N 1
ATOM 867 C CA . SER A 1 112 ? -9.731 -22.795 -50.060 1.00 18.02 113 SER A CA 1
ATOM 868 C C . SER A 1 112 ? -10.024 -21.458 -49.458 1.00 18.03 113 SER A C 1
ATOM 869 O O . SER A 1 112 ? -11.118 -21.219 -48.956 1.00 16.88 113 SER A O 1
ATOM 872 N N . GLU A 1 113 ? -9.066 -20.542 -49.566 1.00 19.20 114 GLU A N 1
ATOM 873 C CA . GLU A 1 113 ? -9.309 -19.188 -49.107 1.00 19.20 114 GLU A CA 1
ATOM 874 C C . GLU A 1 113 ? -10.419 -18.500 -49.890 1.00 17.83 114 GLU A C 1
ATOM 875 O O . GLU A 1 113 ? -11.205 -17.728 -49.336 1.00 17.29 114 GLU A O 1
ATOM 881 N N . GLY A 1 114 ? -10.548 -18.838 -51.170 1.00 17.69 115 GLY A N 1
ATOM 882 C CA . GLY A 1 114 ? -11.664 -18.337 -51.985 1.00 17.92 115 GLY A CA 1
ATOM 883 C C . GLY A 1 114 ? -12.990 -18.796 -51.399 1.00 16.92 115 GLY A C 1
ATOM 884 O O . GLY A 1 114 ? -13.941 -18.037 -51.315 1.00 18.02 115 GLY A O 1
ATOM 885 N N . ALA A 1 115 ? -13.040 -20.056 -50.971 1.00 17.08 116 ALA A N 1
ATOM 886 C CA . ALA A 1 115 ? -14.264 -20.601 -50.377 1.00 16.41 116 ALA A CA 1
ATOM 887 C C . ALA A 1 115 ? -14.573 -19.873 -49.065 1.00 16.27 116 ALA A C 1
ATOM 888 O O . ALA A 1 115 ? -15.726 -19.533 -48.798 1.00 16.64 116 ALA A O 1
ATOM 890 N N . LEU A 1 116 ? -13.543 -19.559 -48.291 1.00 15.63 117 LEU A N 1
ATOM 891 C CA . LEU A 1 116 ? -13.760 -18.889 -47.010 1.00 16.01 117 LEU A CA 1
ATOM 892 C C . LEU A 1 116 ? -14.310 -17.507 -47.241 1.00 15.88 117 LEU A C 1
ATOM 893 O O . LEU A 1 116 ? -15.179 -17.041 -46.518 1.00 16.64 117 LEU A O 1
ATOM 898 N N . GLU A 1 117 ? -13.802 -16.829 -48.278 1.00 16.51 118 GLU A N 1
ATOM 899 C CA . GLU A 1 117 ? -14.316 -15.524 -48.610 1.00 16.26 118 GLU A CA 1
ATOM 900 C C . GLU A 1 117 ? -15.751 -15.558 -49.103 1.00 15.65 118 GLU A C 1
ATOM 901 O O . GLU A 1 117 ? -16.527 -14.671 -48.788 1.00 15.88 118 GLU A O 1
ATOM 907 N N . GLN A 1 118 ? -16.104 -16.576 -49.880 1.00 16.03 119 GLN A N 1
ATOM 908 C CA . GLN A 1 118 ? -17.476 -16.780 -50.331 1.00 16.50 119 GLN A CA 1
ATOM 909 C C . GLN A 1 118 ? -18.406 -17.082 -49.153 1.00 16.21 119 GLN A C 1
ATOM 910 O O . GLN A 1 118 ? -19.473 -16.523 -49.042 1.00 16.97 1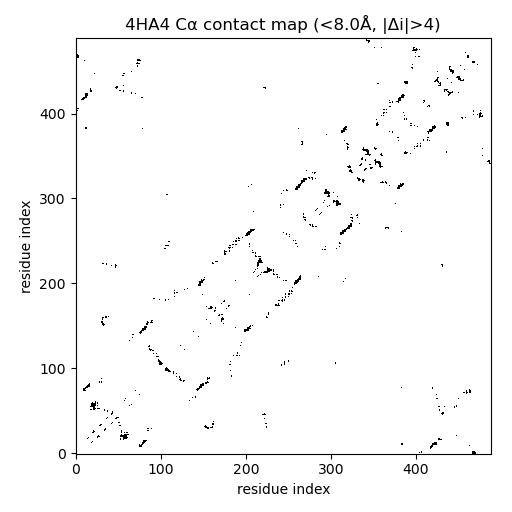19 GLN A O 1
ATOM 916 N N . LEU A 1 119 ? -17.930 -17.911 -48.242 1.00 15.85 120 LEU A N 1
ATOM 917 C CA . LEU A 1 119 ? -18.669 -18.171 -47.015 1.00 14.87 120 LEU A CA 1
ATOM 918 C C . LEU A 1 119 ? -18.878 -16.911 -46.208 1.00 14.37 120 LEU A C 1
ATOM 919 O O . LEU A 1 119 ? -19.960 -16.665 -45.688 1.00 15.77 120 LEU A O 1
ATOM 924 N N . ASP A 1 120 ? -17.866 -16.051 -46.148 1.00 15.28 121 ASP A N 1
ATOM 925 C CA . ASP A 1 120 ? -17.964 -14.843 -45.384 1.00 15.85 121 ASP A CA 1
ATOM 926 C C . ASP A 1 120 ? -19.048 -13.961 -45.973 1.00 17.16 121 ASP A C 1
ATOM 927 O O . ASP A 1 120 ? -19.734 -13.286 -45.237 1.00 17.05 121 ASP A O 1
ATOM 932 N N . LYS A 1 121 ? -19.176 -13.958 -47.304 1.00 17.02 122 LYS A N 1
ATOM 933 C CA . LYS A 1 121 ? -20.235 -13.206 -47.960 1.00 18.58 122 LYS A CA 1
ATOM 934 C C . LYS A 1 121 ? -21.623 -13.705 -47.599 1.00 18.83 122 LYS A C 1
ATOM 935 O O . LYS A 1 121 ? -22.575 -12.920 -47.637 1.00 21.20 122 LYS A O 1
ATOM 941 N N . MET A 1 122 ? -21.743 -14.995 -47.277 1.00 18.38 123 MET A N 1
ATOM 942 C CA . MET A 1 122 ? -23.028 -15.645 -46.977 1.00 19.11 123 MET A CA 1
ATOM 943 C C . MET A 1 122 ? -23.352 -15.649 -45.493 1.00 17.08 123 MET A C 1
ATOM 944 O O . MET A 1 122 ? -24.480 -15.893 -45.124 1.00 17.93 123 MET A O 1
ATOM 949 N N . ALA A 1 123 ? -22.351 -15.394 -44.659 1.00 15.83 124 ALA A N 1
ATOM 950 C CA . ALA A 1 123 ? -22.495 -15.549 -43.226 1.00 15.51 124 ALA A CA 1
ATOM 951 C C . ALA A 1 123 ? -23.344 -14.456 -42.652 1.00 16.28 124 ALA A C 1
ATOM 952 O O . ALA A 1 123 ? -23.368 -13.317 -43.141 1.00 17.66 124 ALA A O 1
ATOM 954 N N . ASN A 1 124 ? -24.055 -14.775 -41.580 1.00 15.31 125 ASN A N 1
ATOM 955 C CA . ASN A 1 124 ? -24.782 -13.765 -40.857 1.00 15.09 125 ASN A CA 1
ATOM 956 C C . ASN A 1 124 ? -23.829 -12.933 -40.026 1.00 16.00 125 ASN A C 1
ATOM 957 O O . ASN A 1 124 ? -23.241 -13.412 -39.057 1.00 16.24 125 ASN A O 1
ATOM 962 N N . ARG A 1 125 ? -23.662 -11.671 -40.430 1.00 16.21 126 ARG A N 1
ATOM 963 C CA . ARG A 1 125 ? -22.711 -10.793 -39.793 1.00 17.86 126 ARG A CA 1
ATOM 964 C C . ARG A 1 125 ? -22.988 -10.517 -38.329 1.00 16.75 126 ARG A C 1
ATOM 965 O O . ARG A 1 125 ? -22.054 -10.509 -37.529 1.00 18.04 126 ARG A O 1
ATOM 973 N N . ASP A 1 126 ? -24.227 -10.228 -37.979 1.00 17.32 127 ASP A N 1
ATOM 974 C CA . ASP A 1 126 ? -24.572 -9.976 -36.612 1.00 17.94 127 ASP A CA 1
ATOM 975 C C . ASP A 1 126 ? -24.147 -11.137 -35.751 1.00 17.30 127 ASP A C 1
ATOM 976 O O . ASP A 1 126 ? -23.637 -10.944 -34.644 1.00 17.99 127 ASP A O 1
ATOM 981 N N . ALA A 1 127 ? -24.370 -12.348 -36.248 1.00 15.52 128 ALA A N 1
ATOM 982 C CA . ALA A 1 127 ? -24.067 -13.562 -35.462 1.00 15.64 128 ALA A CA 1
ATOM 983 C C . ALA A 1 127 ? -22.581 -13.684 -35.184 1.00 15.68 128 ALA A C 1
ATOM 984 O O . ALA A 1 127 ? -22.144 -13.835 -34.048 1.00 15.35 128 ALA A O 1
ATOM 986 N N . ILE A 1 128 ? -21.766 -13.634 -36.222 1.00 15.55 129 ILE A N 1
ATOM 987 C CA . ILE A 1 128 ? -20.362 -13.854 -36.056 1.00 15.59 129 ILE A CA 1
ATOM 988 C C . ILE A 1 128 ? -19.709 -12.715 -35.267 1.00 15.68 129 ILE A C 1
ATOM 989 O O . ILE A 1 128 ? -18.868 -12.953 -34.406 1.00 15.63 129 ILE A O 1
ATOM 994 N N . ASN A 1 129 ? -20.179 -11.500 -35.480 1.00 15.92 130 ASN A N 1
ATOM 995 C CA . ASN A 1 129 ? -19.689 -10.351 -34.744 1.00 16.53 130 ASN A CA 1
ATOM 996 C C . ASN A 1 129 ? -20.074 -10.472 -33.284 1.00 15.93 130 ASN A C 1
ATOM 997 O O . ASN A 1 129 ? -19.285 -10.159 -32.396 1.00 15.58 130 ASN A O 1
ATOM 1002 N N . HIS A 1 130 ? -21.266 -10.969 -33.017 1.00 15.03 131 HIS A N 1
ATOM 1003 C CA . HIS A 1 130 ? -21.723 -11.054 -31.647 1.00 14.38 131 HIS A CA 1
ATOM 1004 C C . HIS A 1 130 ? -20.949 -12.137 -30.897 1.00 13.15 131 HIS A C 1
ATOM 1005 O O . HIS A 1 130 ? -20.593 -11.930 -29.757 1.00 13.86 131 HIS A O 1
ATOM 1012 N N . TYR A 1 131 ? -20.667 -13.251 -31.559 1.00 12.80 132 TYR A N 1
ATOM 1013 C CA . TYR A 1 131 ? -19.812 -14.269 -30.977 1.00 12.63 132 TYR A CA 1
ATOM 1014 C C . TY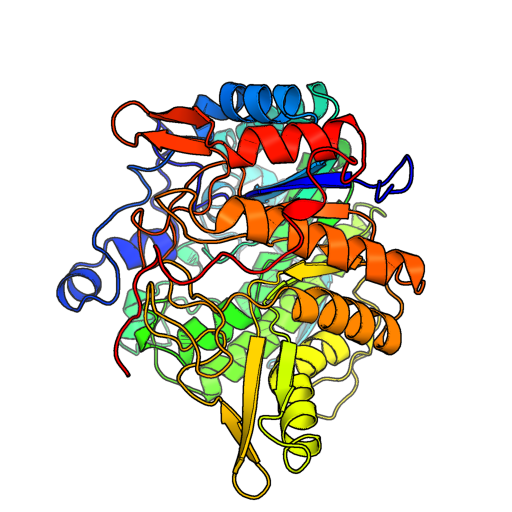R A 1 131 ? -18.447 -13.679 -30.629 1.00 13.64 132 TYR A C 1
ATOM 1015 O O . TYR A 1 131 ? -17.946 -13.873 -29.523 1.00 13.49 132 TYR A O 1
ATOM 1024 N N . ARG A 1 132 ? -17.841 -12.917 -31.539 1.00 13.81 133 ARG A N 1
ATOM 1025 C CA . ARG A 1 132 ? -16.592 -12.258 -31.183 1.00 14.46 133 ARG A CA 1
ATOM 1026 C C . ARG A 1 132 ? -16.740 -11.382 -29.960 1.00 14.61 133 ARG A C 1
ATOM 1027 O O . ARG A 1 132 ? -15.890 -11.377 -29.103 1.00 15.66 133 ARG A O 1
ATOM 1035 N N . GLU A 1 133 ? -17.825 -10.617 -29.900 1.00 13.57 134 GLU A N 1
ATOM 1036 C CA . GLU A 1 133 ? -18.086 -9.729 -28.746 1.00 14.90 134 GLU A CA 1
ATOM 1037 C C . GLU A 1 133 ? -18.185 -10.514 -27.443 1.00 15.03 134 GLU A C 1
ATOM 1038 O O . GLU A 1 133 ? -17.561 -10.169 -26.453 1.00 15.55 134 GLU A O 1
ATOM 1048 N N . MET A 1 134 ? -18.956 -11.583 -27.463 1.00 14.22 135 MET A N 1
ATOM 1049 C CA . MET A 1 134 ? -19.139 -12.354 -26.238 1.00 13.49 135 MET A CA 1
ATOM 1050 C C . MET A 1 134 ? -17.868 -13.024 -25.802 1.00 14.27 135 MET A C 1
ATOM 1051 O O . MET A 1 134 ? -17.506 -13.002 -24.641 1.00 14.54 135 MET A O 1
ATOM 1056 N N . PHE A 1 135 ? -17.171 -13.611 -26.757 1.00 14.04 136 PHE A N 1
ATOM 1057 C CA . PHE A 1 135 ? -15.980 -14.353 -26.399 1.00 14.36 136 PHE A CA 1
ATOM 1058 C C . PHE A 1 135 ? -14.785 -13.475 -26.094 1.00 15.68 136 PHE A C 1
ATOM 1059 O O . PHE A 1 135 ? -13.896 -13.874 -25.321 1.00 16.65 136 PHE A O 1
ATOM 1067 N N . SER A 1 136 ? -14.787 -12.278 -26.651 1.00 15.99 137 SER A N 1
ATOM 1068 C CA . SER A 1 136 ? -13.790 -11.279 -26.265 1.00 16.71 137 SER A CA 1
ATOM 1069 C C . SER A 1 136 ? -13.986 -10.877 -24.809 1.00 17.23 137 SER A C 1
ATOM 1070 O O . SER A 1 136 ? -13.019 -10.659 -24.075 1.00 18.15 137 SER A O 1
ATOM 1073 N N . ASP A 1 137 ? -15.229 -10.735 -24.382 1.00 17.75 138 ASP A N 1
ATOM 1074 C CA . ASP A 1 137 ? -15.494 -10.352 -23.008 1.00 17.91 138 ASP A CA 1
ATOM 1075 C C . ASP A 1 137 ? -15.130 -11.452 -22.057 1.00 17.58 138 ASP A C 1
ATOM 1076 O O . ASP A 1 137 ? -14.652 -11.241 -20.958 1.00 17.89 138 ASP A O 1
ATOM 1081 N N . LEU A 1 138 ? -15.412 -12.656 -22.492 1.00 18.89 139 LEU A N 1
ATOM 1082 C CA . LEU A 1 138 ? -15.088 -13.829 -21.709 1.00 18.97 139 LEU A CA 1
ATOM 1083 C C . LEU A 1 138 ? -13.609 -13.815 -21.418 1.00 19.25 139 LEU A C 1
ATOM 1084 O O . LEU A 1 138 ? -13.194 -13.988 -20.275 1.00 20.49 139 LEU A O 1
ATOM 1089 N N . ARG A 1 139 ? -12.818 -13.597 -22.454 1.00 21.29 140 ARG A N 1
ATOM 1090 C CA . ARG A 1 139 ? -11.361 -13.612 -22.341 1.00 21.93 140 ARG A CA 1
ATOM 1091 C C . ARG A 1 139 ? -10.865 -12.498 -21.486 1.00 22.40 140 ARG A C 1
ATOM 1092 O O . ARG A 1 139 ? -9.890 -12.664 -20.733 1.00 21.83 140 ARG A O 1
ATOM 1106 N N . SER A 1 140 ? -11.558 -11.363 -21.528 1.00 22.51 141 SER A N 1
ATOM 1107 C CA . SER A 1 140 ? -11.139 -10.225 -20.717 1.00 22.95 141 SER A CA 1
ATOM 1108 C C . SER A 1 140 ? -11.247 -10.497 -19.199 1.00 22.80 141 SER A C 1
ATOM 1109 O O . SER A 1 140 ? -10.686 -9.733 -18.379 1.00 24.04 141 SER A O 1
ATOM 1112 N N . ARG A 1 141 ? -11.942 -11.559 -18.794 1.00 22.70 142 ARG A N 1
ATOM 1113 C CA . ARG A 1 141 ? -12.036 -11.903 -17.366 1.00 21.93 142 ARG A CA 1
ATOM 1114 C C . ARG A 1 141 ? -10.927 -12.878 -16.873 1.00 22.04 142 ARG A C 1
ATOM 1115 O O . ARG A 1 141 ? -10.987 -13.367 -15.723 1.00 22.96 142 ARG A O 1
ATOM 1123 N N . GLY A 1 142 ? -9.968 -13.221 -17.727 1.00 21.43 143 GLY A N 1
ATOM 1124 C CA . GLY A 1 142 ? -9.024 -14.259 -17.371 1.00 20.45 143 GLY A CA 1
ATOM 1125 C C . GLY A 1 142 ? -9.558 -15.673 -17.568 1.00 19.20 143 GLY A C 1
ATOM 1126 O O . GLY A 1 142 ? -9.118 -16.616 -16.931 1.00 20.21 143 GLY A O 1
ATOM 1127 N N . ILE A 1 143 ? -10.529 -15.799 -18.465 1.00 17.06 144 ILE A N 1
ATOM 1128 C CA . ILE A 1 143 ? -11.142 -17.082 -18.734 1.00 15.75 144 ILE A CA 1
ATOM 1129 C C . ILE A 1 143 ? -10.667 -17.576 -20.093 1.00 15.33 144 ILE A C 1
ATOM 1130 O O . ILE A 1 143 ? -10.921 -16.900 -21.097 1.00 17.74 144 ILE A O 1
ATOM 1135 N N . THR A 1 144 ? -10.016 -18.736 -20.122 1.00 14.36 145 THR A N 1
ATOM 1136 C CA . THR A 1 144 ? -9.561 -19.408 -21.320 1.00 14.96 145 THR A CA 1
ATOM 1137 C C . THR A 1 144 ? -10.764 -20.009 -22.028 1.00 13.65 145 THR A C 1
ATOM 1138 O O . THR A 1 144 ? -11.670 -20.546 -21.396 1.00 15.27 145 THR A O 1
ATOM 1144 N N . PHE A 1 145 ? -10.742 -19.949 -23.349 1.00 13.07 146 PHE A N 1
ATOM 1145 C CA . PHE A 1 145 ? -11.901 -20.277 -24.137 1.00 13.56 146 PHE A CA 1
ATOM 1146 C C . PHE A 1 145 ? -11.687 -21.515 -24.978 1.00 12.67 146 PHE A C 1
ATOM 1147 O O . PHE A 1 145 ? -10.795 -21.574 -25.820 1.00 13.61 146 PHE A O 1
ATOM 1155 N N . ILE A 1 146 ? -12.501 -22.534 -24.734 1.00 11.77 147 ILE A N 1
ATOM 1156 C CA . ILE A 1 146 ? -12.579 -23.730 -25.555 1.00 11.74 147 ILE A CA 1
ATOM 1157 C C . ILE A 1 146 ? -13.844 -23.601 -26.410 1.00 11.05 147 ILE A C 1
ATOM 1158 O O . ILE A 1 146 ? -14.942 -23.563 -25.890 1.00 11.43 147 ILE A O 1
ATOM 1163 N N . LEU A 1 147 ? -13.666 -23.487 -27.736 1.00 10.60 148 LEU A N 1
ATOM 1164 C CA . LEU A 1 147 ? -14.746 -23.276 -28.649 1.00 11.16 148 LEU A CA 1
ATOM 1165 C C . LEU A 1 147 ? -15.231 -24.648 -29.121 1.00 10.30 148 LEU A C 1
ATOM 1166 O O . LEU A 1 147 ? -14.441 -25.448 -29.601 1.00 11.95 148 LEU A O 1
ATOM 1173 N N . ASN A 1 148 ? -16.516 -24.936 -28.959 1.00 10.74 149 ASN A N 1
ATOM 1174 C CA . ASN A 1 148 ? -17.107 -26.147 -29.479 1.00 9.49 149 ASN A CA 1
ATOM 1175 C C . ASN A 1 148 ? -17.989 -25.777 -30.654 1.00 9.70 149 ASN A C 1
ATOM 1176 O O . ASN A 1 148 ? -18.924 -25.002 -30.546 1.00 10.61 149 ASN A O 1
ATOM 1181 N N . LEU A 1 149 ? -17.699 -26.399 -31.776 1.00 10.11 150 LEU A N 1
ATOM 1182 C CA . LEU A 1 149 ? -18.347 -26.043 -33.049 1.00 10.49 150 LEU A CA 1
ATOM 1183 C C . LEU A 1 149 ? -19.777 -26.496 -33.202 1.00 10.44 150 LEU A C 1
ATOM 1184 O O . LEU A 1 149 ? -20.539 -25.825 -33.877 1.00 11.38 150 LEU A O 1
ATOM 1189 N N . TYR A 1 150 ? -20.139 -27.614 -32.581 1.00 10.03 151 TYR A N 1
ATOM 1190 C CA . TYR A 1 150 ? -21.442 -28.211 -32.818 1.00 9.63 151 TYR A CA 1
ATOM 1191 C C . TYR A 1 150 ? -21.991 -28.822 -31.552 1.00 10.23 151 TYR A C 1
ATOM 1192 O O . TYR A 1 150 ? -21.314 -29.579 -30.880 1.00 10.18 151 TYR A O 1
ATOM 1201 N N . HIS A 1 151 ? -23.241 -28.498 -31.253 1.00 9.42 152 HIS A N 1
ATOM 1202 C CA . HIS A 1 151 ? -23.853 -28.999 -30.020 1.00 9.93 152 HIS A CA 1
ATOM 1203 C C . HIS A 1 151 ? -25.330 -29.299 -30.294 1.00 10.13 152 HIS A C 1
ATOM 1204 O O . HIS A 1 151 ? -26.196 -28.986 -29.500 1.00 10.47 152 HIS A O 1
ATOM 1211 N N . TRP A 1 152 ? -25.568 -29.869 -31.469 1.00 9.61 153 TRP A N 1
ATOM 1212 C CA . TRP A 1 152 ? -26.771 -30.646 -31.881 1.00 9.46 153 TRP A CA 1
ATOM 1213 C C . TRP A 1 152 ? -27.666 -29.964 -32.912 1.00 9.32 153 TRP A C 1
ATOM 1214 O O . TRP A 1 152 ? -27.936 -30.557 -33.957 1.00 10.01 153 TRP A O 1
ATOM 1225 N N . PRO A 1 153 ? -28.142 -28.748 -32.648 1.00 9.49 154 PRO A N 1
ATOM 1226 C CA . PRO A 1 153 ? -28.949 -28.156 -33.700 1.00 9.63 154 PRO A CA 1
ATOM 1227 C C . PRO A 1 153 ? -28.176 -27.956 -34.973 1.00 10.60 154 PRO A C 1
ATOM 1228 O O . PRO A 1 153 ? -27.010 -27.550 -34.980 1.00 10.85 154 PRO A O 1
ATOM 1232 N N . LEU A 1 154 ? -28.893 -28.217 -36.059 1.00 10.29 155 LEU A N 1
ATOM 1233 C CA . LEU A 1 154 ? -28.460 -27.965 -37.429 1.00 10.51 155 LEU A CA 1
ATOM 1234 C C . LEU A 1 154 ? -29.300 -26.863 -38.031 1.00 11.29 155 LEU A C 1
ATOM 1235 O O . LEU A 1 154 ? -30.470 -26.750 -37.727 1.00 12.12 155 LEU A O 1
ATOM 1240 N N . PRO A 1 155 ? -28.728 -26.118 -38.993 1.00 11.89 156 PRO A N 1
ATOM 1241 C CA . PRO A 1 155 ? -29.559 -25.228 -39.793 1.00 12.43 156 PRO A CA 1
ATOM 1242 C C . PRO A 1 155 ? -30.718 -25.976 -40.404 1.00 12.62 156 PRO A C 1
ATOM 1243 O O . PRO A 1 155 ? -30.569 -27.139 -40.848 1.00 12.14 156 PRO A O 1
ATOM 1247 N N . LEU A 1 156 ? -31.877 -25.336 -40.459 1.00 12.96 157 LEU A N 1
ATOM 1248 C CA . LEU A 1 156 ? -33.031 -26.010 -41.069 1.00 14.06 157 LEU A CA 1
ATOM 1249 C C . LEU A 1 156 ? -32.827 -26.392 -42.530 1.00 14.46 157 LEU A C 1
ATOM 1250 O O . LEU A 1 156 ? -33.369 -27.383 -42.992 1.00 14.56 157 LEU A O 1
ATOM 1255 N N . TRP A 1 157 ? -32.005 -25.635 -43.251 1.00 13.44 158 TRP A N 1
ATOM 1256 C CA . TRP A 1 157 ? -31.727 -25.991 -44.629 1.00 14.13 158 TRP A CA 1
ATOM 1257 C C . TRP A 1 157 ? -30.982 -27.303 -44.793 1.00 14.40 158 TRP A C 1
ATOM 1258 O O . TRP A 1 157 ? -30.969 -27.896 -45.875 1.00 15.78 158 TRP A O 1
ATOM 1269 N N . LEU A 1 158 ? -30.378 -27.780 -43.705 1.00 12.97 159 LEU A N 1
ATOM 1270 C CA . LEU A 1 158 ? -29.702 -29.049 -43.690 1.00 13.21 159 LEU A CA 1
ATOM 1271 C C . LEU A 1 158 ? -30.553 -30.173 -43.146 1.00 12.40 159 LEU A C 1
ATOM 1272 O O . LEU A 1 158 ? -30.287 -31.337 -43.434 1.00 13.02 159 LEU A O 1
ATOM 1277 N N . HIS A 1 159 ? -31.559 -29.841 -42.343 1.00 11.76 160 HIS A N 1
ATOM 1278 C CA . HIS A 1 159 ? -32.356 -30.891 -41.702 1.00 11.86 160 HIS A CA 1
ATOM 1279 C C . HIS A 1 159 ? -33.731 -30.358 -41.398 1.00 11.82 160 HIS A C 1
ATOM 1280 O O . HIS A 1 159 ? -33.880 -29.462 -40.578 1.00 13.31 160 HIS A O 1
ATOM 1287 N N . ASP A 1 160 ? -34.745 -30.921 -42.070 1.00 11.63 161 ASP A N 1
ATOM 1288 C CA . ASP A 1 160 ? -36.137 -30.713 -41.715 1.00 12.08 161 ASP A CA 1
ATOM 1289 C C . ASP A 1 160 ? -36.565 -31.901 -40.865 1.00 12.64 161 ASP A C 1
ATOM 1290 O O . ASP A 1 160 ? -36.888 -32.942 -41.397 1.00 12.17 161 ASP A O 1
ATOM 1295 N N . PRO A 1 161 ? -36.488 -31.753 -39.542 1.00 11.20 162 PRO A N 1
ATOM 1296 C CA . PRO A 1 161 ? -36.669 -32.920 -38.705 1.00 11.23 162 PRO A CA 1
ATOM 1297 C C . PRO A 1 161 ? -38.096 -33.453 -38.683 1.00 10.64 162 PRO A C 1
ATOM 1298 O O . PRO A 1 161 ? -38.302 -34.614 -38.386 1.00 12.33 162 PRO A O 1
ATOM 1302 N N . ILE A 1 162 ? -39.058 -32.573 -38.975 1.00 11.67 163 ILE A N 1
ATOM 1303 C CA . ILE A 1 162 ? -40.454 -32.967 -39.041 1.00 12.42 163 ILE A CA 1
ATOM 1304 C C . ILE A 1 162 ? -40.700 -33.809 -40.299 1.00 12.12 163 ILE A C 1
ATOM 1305 O O . ILE A 1 162 ? -41.355 -34.844 -40.258 1.00 12.61 163 ILE A O 1
ATOM 1310 N N . ALA A 1 163 ? -40.130 -33.392 -41.421 1.00 12.21 164 ALA A N 1
ATOM 1311 C CA . ALA A 1 163 ? -40.256 -34.192 -42.635 1.00 12.65 164 ALA A CA 1
ATOM 1312 C C . ALA A 1 163 ? -39.619 -35.568 -42.447 1.00 12.95 164 ALA A C 1
ATOM 1313 O O . ALA A 1 163 ? -40.172 -36.572 -42.866 1.00 13.39 164 ALA A O 1
ATOM 1315 N N . ILE A 1 164 ? -38.473 -35.606 -41.773 1.00 12.36 165 ILE A N 1
ATOM 1316 C CA . ILE A 1 164 ? -37.798 -36.866 -41.519 1.00 12.26 165 ILE A CA 1
ATOM 1317 C C . ILE A 1 164 ? -38.608 -37.749 -40.553 1.00 12.06 165 ILE A C 1
ATOM 1318 O O . ILE A 1 164 ? -38.771 -38.926 -40.794 1.00 12.84 165 ILE A O 1
ATOM 1323 N N . ARG A 1 165 ? -39.107 -37.172 -39.465 1.00 12.01 166 ARG A N 1
ATOM 1324 C CA . ARG A 1 165 ? -40.002 -37.890 -38.530 1.00 12.10 166 ARG A CA 1
ATOM 1325 C C . ARG A 1 165 ? -41.137 -38.575 -39.282 1.00 11.94 166 ARG A C 1
ATOM 1326 O O . ARG A 1 165 ? -41.518 -39.717 -38.977 1.00 13.50 166 ARG A O 1
ATOM 1334 N N . ARG A 1 166 ? -41.665 -37.863 -40.268 1.00 12.97 167 ARG A N 1
ATOM 1335 C CA . ARG A 1 166 ? -42.752 -38.340 -41.089 1.00 13.79 167 ARG A CA 1
ATOM 1336 C C . ARG A 1 166 ? -42.329 -39.346 -42.131 1.00 13.98 167 ARG A C 1
ATOM 1337 O O . ARG A 1 166 ? -43.186 -39.838 -42.877 1.00 15.04 167 ARG A O 1
ATOM 1345 N N . GLY A 1 167 ? -41.040 -39.627 -42.223 1.00 13.91 168 GLY A N 1
ATOM 1346 C CA . GLY A 1 167 ? -40.504 -40.601 -43.152 1.00 14.59 168 GLY A CA 1
ATOM 1347 C C . GLY A 1 167 ? -40.240 -40.113 -44.550 1.00 15.51 168 GLY A C 1
ATOM 1348 O O . GLY A 1 167 ? -40.069 -40.935 -45.472 1.00 17.82 168 GLY A O 1
ATOM 1349 N N . ASN A 1 168 ? -40.240 -38.802 -44.747 1.00 14.70 169 ASN A N 1
ATOM 1350 C CA . ASN A 1 168 ? -39.878 -38.240 -46.057 1.00 16.11 169 ASN A CA 1
ATOM 1351 C C . ASN A 1 168 ? -38.372 -38.069 -46.106 1.00 16.50 169 ASN A C 1
ATOM 1352 O O . ASN A 1 168 ? -37.840 -36.995 -45.804 1.00 16.73 169 ASN A O 1
ATOM 1357 N N . LEU A 1 169 ? -37.686 -39.146 -46.422 1.00 17.57 170 LEU A N 1
ATOM 1358 C CA . LEU A 1 169 ? -36.239 -39.172 -46.298 1.00 18.94 170 LEU A CA 1
ATOM 1359 C C . LEU A 1 169 ? -35.531 -38.450 -47.434 1.00 19.16 170 LEU A C 1
ATOM 1360 O O . LEU A 1 169 ? -34.307 -38.321 -47.398 1.00 20.00 170 LEU A O 1
ATOM 1365 N N . SER A 1 170 ? -36.292 -37.976 -48.404 1.00 18.86 171 SER A N 1
ATOM 1366 C CA . SER A 1 170 ? -35.746 -37.099 -49.449 1.00 19.01 171 SER A CA 1
ATOM 1367 C C . SER A 1 170 ? -35.692 -35.623 -49.024 1.00 17.25 171 SER A C 1
ATOM 1368 O O . SER A 1 170 ? -35.088 -34.778 -49.708 1.00 18.68 171 SER A O 1
ATOM 1372 N N . ALA A 1 171 ? -36.304 -35.283 -47.894 1.00 15.11 172 ALA A N 1
ATOM 1373 C CA . ALA A 1 171 ? -36.193 -33.952 -47.355 1.00 14.32 172 ALA A CA 1
ATOM 1374 C C . ALA A 1 171 ? -34.791 -33.747 -46.819 1.00 13.26 172 ALA A C 1
ATOM 1375 O O . ALA A 1 171 ? -34.064 -34.708 -46.648 1.00 14.41 172 ALA A O 1
ATOM 1377 N N . PRO A 1 172 ? -34.430 -32.506 -46.510 1.00 13.56 173 PRO A N 1
ATOM 1378 C CA . PRO A 1 172 ? -33.101 -32.343 -45.922 1.00 13.18 173 PRO A CA 1
ATOM 1379 C C . PRO A 1 172 ? -32.933 -33.221 -44.677 1.00 12.42 173 PRO A C 1
ATOM 1380 O O . PRO A 1 172 ? -33.744 -33.122 -43.728 1.00 12.30 173 PRO A O 1
ATOM 1384 N N . SER A 1 173 ? -31.920 -34.086 -44.663 1.00 12.50 174 SER A N 1
ATOM 1385 C CA . SER A 1 173 ? -31.895 -35.226 -43.746 1.00 12.42 174 SER A CA 1
ATOM 1386 C C . SER A 1 173 ? -30.751 -35.220 -42.728 1.00 12.31 174 SER A C 1
ATOM 1387 O O . SER A 1 173 ? -30.460 -36.220 -42.103 1.00 12.19 174 SER A O 1
ATOM 1390 N N . GLY A 1 174 ? -30.116 -34.071 -42.569 1.00 11.61 175 GLY A N 1
ATOM 1391 C CA . GLY A 1 174 ? -29.143 -33.898 -41.516 1.00 11.48 175 GLY A CA 1
ATOM 1392 C C . GLY A 1 174 ? -28.004 -34.868 -41.620 1.00 11.16 175 GLY A C 1
ATOM 1393 O O . GLY A 1 174 ? -27.401 -35.029 -42.672 1.00 11.63 175 GLY A O 1
ATOM 1394 N N . TRP A 1 175 ? -27.696 -35.538 -40.527 1.00 11.83 176 TRP A N 1
ATOM 1395 C CA . TRP A 1 175 ? -26.597 -36.472 -40.556 1.00 11.93 176 TRP A CA 1
ATOM 1396 C C . TRP A 1 175 ? -26.823 -37.766 -41.341 1.00 12.65 176 TRP A C 1
ATOM 1397 O O . TRP A 1 175 ? -25.908 -38.572 -41.443 1.00 13.63 176 TRP A O 1
ATOM 1408 N N . LEU A 1 176 ? -27.982 -37.928 -41.979 1.00 12.90 177 LEU A N 1
ATOM 1409 C CA . LEU A 1 176 ? -28.149 -39.007 -42.945 1.00 13.05 177 LEU A CA 1
ATOM 1410 C C . LEU A 1 176 ? -27.622 -38.687 -44.336 1.00 13.98 177 LEU A C 1
ATOM 1411 O O . LEU A 1 176 ? -27.663 -39.551 -45.205 1.00 15.64 177 LEU A O 1
ATOM 1416 N N . ASP A 1 177 ? -27.141 -37.468 -44.520 1.00 13.22 178 ASP A N 1
ATOM 1417 C CA . ASP A 1 177 ? -26.696 -36.995 -45.831 1.00 13.99 178 ASP A CA 1
ATOM 1418 C C . ASP A 1 177 ? -25.212 -36.662 -45.752 1.00 14.04 178 ASP A C 1
ATOM 1419 O O . ASP A 1 177 ? -24.786 -35.874 -44.965 1.00 13.67 178 ASP A O 1
ATOM 1424 N N . VAL A 1 178 ? -24.414 -37.289 -46.591 1.00 15.30 179 VAL A N 1
ATOM 1425 C CA . VAL A 1 178 ? -23.014 -37.020 -46.656 1.00 15.62 179 VAL A CA 1
ATOM 1426 C C . VAL A 1 178 ? -22.752 -35.553 -46.961 1.00 15.01 179 VAL A C 1
ATOM 1427 O O . VAL A 1 178 ? -21.731 -35.008 -46.559 1.00 15.60 179 VAL A O 1
ATOM 1433 N N . ARG A 1 179 ? -23.665 -34.885 -47.667 1.00 15.14 180 ARG A N 1
ATOM 1434 C CA . ARG A 1 179 ? -23.464 -33.466 -47.909 1.00 17.02 180 ARG A CA 1
ATOM 1435 C C . ARG A 1 179 ? -23.308 -32.685 -46.588 1.00 15.30 180 ARG A C 1
ATOM 1436 O O . ARG A 1 179 ? -22.590 -31.684 -46.528 1.00 15.47 180 ARG A O 1
ATOM 1444 N N . THR A 1 180 ? -23.944 -33.148 -45.511 1.00 14.44 181 THR A N 1
ATOM 1445 C CA . THR A 1 180 ? -23.860 -32.439 -44.225 1.00 13.48 181 THR A CA 1
ATOM 1446 C C . THR A 1 180 ? -22.441 -32.463 -43.693 1.00 12.25 181 THR A C 1
ATOM 1447 O O . THR A 1 180 ? -21.996 -31.484 -43.060 1.00 13.28 181 THR A O 1
ATOM 1451 N N . VAL A 1 181 ? -21.725 -33.536 -43.967 1.00 12.93 182 VAL A N 1
ATOM 1452 C CA . VAL A 1 181 ? -20.321 -33.647 -43.614 1.00 13.53 182 VAL A CA 1
ATOM 1453 C C . VAL A 1 181 ? -19.503 -32.541 -44.285 1.00 13.05 182 VAL A C 1
ATOM 1454 O O . VAL A 1 181 ? -18.651 -31.899 -43.670 1.00 12.96 182 VAL A O 1
ATOM 1458 N N . ILE A 1 182 ? -19.754 -32.340 -45.572 1.00 14.29 183 ILE A N 1
ATOM 1459 C CA . ILE A 1 182 ? -18.958 -31.381 -46.330 1.00 14.13 183 ILE A CA 1
ATOM 1460 C C . ILE A 1 182 ? -19.309 -29.977 -45.853 1.00 12.62 183 ILE A C 1
ATOM 1461 O O . ILE A 1 182 ? -18.445 -29.129 -45.689 1.00 13.64 183 ILE A O 1
ATOM 1466 N N . GLU A 1 183 ? -20.606 -29.717 -45.642 1.00 12.68 184 GLU A N 1
ATOM 1467 C CA . GLU A 1 183 ? -21.020 -28.434 -45.158 1.00 12.30 184 GLU A CA 1
ATOM 1468 C C . GLU A 1 183 ? -20.461 -28.153 -43.772 1.00 11.81 184 GLU A C 1
ATOM 1469 O O . GLU A 1 183 ? -20.136 -27.001 -43.462 1.00 12.57 184 GLU A O 1
ATOM 1475 N N . PHE A 1 184 ? -20.332 -29.187 -42.956 1.00 12.40 185 PHE A N 1
ATOM 1476 C CA . PHE A 1 184 ? -19.772 -29.002 -41.636 1.00 12.19 185 PHE A CA 1
ATOM 1477 C C . PHE A 1 184 ? -18.287 -28.643 -41.707 1.00 11.20 185 PHE A C 1
ATOM 1478 O O . PHE A 1 184 ? -17.798 -27.823 -40.930 1.00 11.34 185 PHE A O 1
ATOM 1486 N N . ALA A 1 185 ? -17.568 -29.243 -42.654 1.00 12.43 186 ALA A N 1
ATOM 1487 C CA . ALA A 1 185 ? -16.156 -28.891 -42.833 1.00 13.12 186 ALA A CA 1
ATOM 1488 C C . ALA A 1 185 ? -16.016 -27.420 -43.233 1.00 12.73 186 ALA A C 1
ATOM 1489 O O . ALA A 1 185 ? -15.137 -26.708 -42.721 1.00 13.21 186 ALA A O 1
ATOM 1491 N N . LYS A 1 186 ? -16.912 -26.961 -44.119 1.00 13.27 187 LYS A N 1
ATOM 1492 C CA . LYS A 1 186 ? -16.926 -25.581 -44.500 1.00 12.89 187 LYS A CA 1
ATOM 1493 C C . LYS A 1 186 ? -17.160 -24.659 -43.328 1.00 12.59 187 LYS A C 1
ATOM 1494 O O . LYS A 1 186 ? -16.485 -23.675 -43.110 1.00 13.17 187 LYS A O 1
ATOM 1500 N N . PHE A 1 187 ? -18.181 -25.008 -42.554 1.00 12.26 188 PHE A N 1
ATOM 1501 C CA . PHE A 1 187 ? -18.539 -24.235 -41.351 1.00 11.38 188 PHE A CA 1
ATOM 1502 C C . PHE A 1 187 ? -17.391 -24.163 -40.351 1.00 11.11 188 PHE A C 1
ATOM 1503 O O . PHE A 1 187 ? -17.095 -23.088 -39.831 1.00 11.94 188 PHE A O 1
ATOM 1511 N N . SER A 1 188 ? -16.767 -25.306 -40.125 1.00 11.55 189 SER A N 1
ATOM 1512 C CA . SER A 1 188 ? -15.722 -25.403 -39.138 1.00 12.74 189 SER A CA 1
ATOM 1513 C C . SER A 1 188 ? -14.519 -24.570 -39.549 1.00 12.36 189 SER A C 1
ATOM 1514 O O . SER A 1 188 ? -13.962 -23.842 -38.760 1.00 13.20 189 SER A O 1
ATOM 1517 N N . ALA A 1 189 ? -14.131 -24.682 -40.816 1.00 12.79 190 ALA A N 1
ATOM 1518 C CA . ALA A 1 189 ? -13.063 -23.851 -41.355 1.00 13.61 190 ALA A CA 1
ATOM 1519 C C . ALA A 1 189 ? -13.381 -22.372 -41.192 1.00 12.96 190 ALA A C 1
ATOM 1520 O O . ALA A 1 189 ? -12.558 -21.574 -40.713 1.00 13.25 190 ALA A O 1
ATOM 1522 N N . TYR A 1 190 ? -14.607 -21.982 -41.522 1.00 13.23 191 TYR A N 1
ATOM 1523 C CA . TYR A 1 190 ? -15.007 -20.591 -41.427 1.00 13.63 191 TYR A CA 1
ATOM 1524 C C . TYR A 1 190 ? -14.901 -20.021 -40.014 1.00 12.18 191 TYR A C 1
ATOM 1525 O O . TYR A 1 190 ? -14.373 -18.937 -39.767 1.00 13.52 191 TYR A O 1
ATOM 1534 N N . VAL A 1 191 ? -15.418 -20.776 -39.056 1.00 12.39 192 VAL A N 1
ATOM 1535 C CA . VAL A 1 191 ? -15.425 -20.298 -37.690 1.00 12.49 192 VAL A CA 1
ATOM 1536 C C . VAL A 1 191 ? -14.010 -20.179 -37.153 1.00 13.16 192 VAL A C 1
ATOM 1537 O O . VAL A 1 191 ? -13.681 -19.174 -36.526 1.00 13.07 192 VAL A O 1
ATOM 1541 N N . ALA A 1 192 ? -13.167 -21.170 -37.427 1.00 13.52 193 ALA A N 1
ATOM 1542 C CA . ALA A 1 192 ? -11.764 -21.070 -36.994 1.00 14.28 193 ALA A CA 1
ATOM 1543 C C . ALA A 1 192 ? -11.086 -19.830 -37.648 1.00 14.48 193 ALA A C 1
ATOM 1544 O O . ALA A 1 192 ? -10.347 -19.061 -37.037 1.00 15.67 193 ALA A O 1
ATOM 1546 N N . TRP A 1 193 ? -11.368 -19.629 -38.918 1.00 14.55 194 TRP A N 1
ATOM 1547 C CA . TRP A 1 193 ? -10.736 -18.560 -39.654 1.00 15.20 194 TRP A CA 1
ATOM 1548 C C . TRP A 1 193 ? -11.161 -17.238 -39.051 1.00 16.06 194 TRP A C 1
ATOM 1549 O O . TRP A 1 193 ? -10.359 -16.329 -38.920 1.00 18.03 194 TRP A O 1
ATOM 1560 N N . LYS A 1 194 ? -12.427 -17.145 -38.651 1.00 15.24 195 LYS A N 1
ATOM 1561 C CA . LYS A 1 194 ? -12.925 -15.915 -38.050 1.00 15.70 195 LYS A CA 1
ATOM 1562 C C . LYS A 1 194 ? -12.527 -15.655 -36.614 1.00 16.16 195 LYS A C 1
ATOM 1563 O O . LYS A 1 194 ? -12.253 -14.518 -36.243 1.00 19.25 195 LYS A O 1
ATOM 1569 N N . LEU A 1 195 ? -12.501 -16.702 -35.812 1.00 14.58 196 LEU A N 1
ATOM 1570 C CA . LEU A 1 195 ? -12.414 -16.548 -34.369 1.00 14.79 196 LEU A CA 1
ATOM 1571 C C . LEU A 1 195 ? -11.145 -17.074 -33.705 1.00 14.05 196 LEU A C 1
ATOM 1572 O O . LEU A 1 195 ? -11.025 -17.015 -32.497 1.00 14.23 196 LEU A O 1
ATOM 1577 N N . ASP A 1 196 ? -10.201 -17.607 -34.465 1.00 13.29 197 ASP A N 1
ATOM 1578 C CA . ASP A 1 196 ? -9.095 -18.323 -33.863 1.00 13.54 197 ASP A CA 1
ATOM 1579 C C . ASP A 1 196 ? -8.331 -17.571 -32.787 1.00 13.59 197 ASP A C 1
ATOM 1580 O O . ASP A 1 196 ? -7.838 -18.180 -31.822 1.00 14.27 197 ASP A O 1
ATOM 1585 N N . ASP A 1 197 ? -8.192 -16.265 -32.974 1.00 14.63 198 ASP A N 1
ATOM 1586 C CA . ASP A 1 197 ? -7.439 -15.463 -32.036 1.00 15.43 198 ASP A CA 1
ATOM 1587 C C . ASP A 1 197 ? -8.039 -15.478 -30.619 1.00 14.78 198 ASP A C 1
ATOM 1588 O O . ASP A 1 197 ? -7.359 -15.125 -29.666 1.00 16.78 198 ASP A O 1
ATOM 1593 N N . LEU A 1 198 ? -9.310 -15.862 -30.485 1.00 14.03 199 LEU A N 1
ATOM 1594 C CA . LEU A 1 198 ? -9.962 -15.952 -29.201 1.00 13.79 199 LEU A CA 1
ATOM 1595 C C . LEU A 1 198 ? -9.896 -17.322 -28.579 1.00 14.28 199 LEU A C 1
ATOM 1596 O O . LEU A 1 198 ? -10.276 -17.483 -27.436 1.00 15.05 199 LEU A O 1
ATOM 1601 N N . VAL A 1 199 ? -9.441 -18.311 -29.330 1.00 13.26 200 VAL A N 1
ATOM 1602 C CA . VAL A 1 199 ? -9.616 -19.701 -28.957 1.00 12.76 200 VAL A CA 1
ATOM 1603 C C . VAL A 1 199 ? -8.344 -20.307 -28.442 1.00 13.08 200 VAL A C 1
ATOM 1604 O O . VAL A 1 199 ? -7.285 -20.220 -29.066 1.00 14.94 200 VAL A O 1
ATOM 1608 N N . TYR A 1 200 ? -8.470 -21.021 -27.342 1.00 13.01 201 TYR A N 1
ATOM 1609 C CA . TYR A 1 200 ? -7.408 -21.855 -26.785 1.00 12.26 201 TYR A CA 1
ATOM 1610 C C . TYR A 1 200 ? -7.365 -23.249 -27.362 1.00 11.75 201 TYR A C 1
ATOM 1611 O O . TYR A 1 200 ? -6.335 -23.725 -27.819 1.00 13.72 201 TYR A O 1
ATOM 1620 N N . MET A 1 201 ? -8.519 -23.896 -27.367 1.00 12.36 202 MET A N 1
ATOM 1621 C CA . MET A 1 201 ? -8.673 -25.207 -27.935 1.00 12.16 202 MET A CA 1
ATOM 1622 C C . MET A 1 201 ? -10.023 -25.299 -28.617 1.00 11.26 202 MET A C 1
ATOM 1623 O O . MET A 1 201 ? -10.956 -24.584 -28.244 1.00 11.89 202 MET A O 1
ATOM 1630 N N . TYR A 1 202 ? -10.099 -26.174 -29.614 1.00 10.93 203 TYR A N 1
ATOM 1631 C CA . TYR A 1 202 ? -11.317 -26.439 -30.309 1.00 11.30 203 TYR A CA 1
ATOM 1632 C C . TYR A 1 202 ? -11.840 -27.833 -29.990 1.00 10.98 203 TYR A C 1
ATOM 1633 O O . TYR A 1 202 ? -11.064 -28.781 -29.900 1.00 10.93 203 TYR A O 1
ATOM 1642 N N . SER A 1 203 ? -13.164 -27.935 -29.961 1.00 10.17 204 SER A N 1
ATOM 1643 C CA . SER A 1 203 ? -13.873 -29.193 -30.076 1.00 10.45 204 SER A CA 1
ATOM 1644 C C . SER A 1 203 ? -14.738 -29.119 -31.315 1.00 9.30 204 SER A C 1
ATOM 1645 O O . SER A 1 203 ? -15.414 -28.130 -31.542 1.00 10.26 204 SER A O 1
ATOM 1648 N N . THR A 1 204 ? -14.706 -30.174 -32.112 1.00 10.15 205 THR A N 1
ATOM 1649 C CA . THR A 1 204 ? -15.542 -30.197 -33.295 1.00 9.65 205 THR A CA 1
ATOM 1650 C C . THR A 1 204 ? -17.014 -30.329 -32.940 1.00 9.72 205 THR A C 1
ATOM 1651 O O . THR A 1 204 ? -17.863 -29.706 -33.565 1.00 11.58 205 THR A O 1
ATOM 1655 N N . MET A 1 205 ? -17.310 -31.150 -31.943 1.00 9.81 206 MET A N 1
ATOM 1656 C CA . MET A 1 205 ? -18.697 -31.477 -31.662 1.00 10.29 206 MET A CA 1
ATOM 1657 C C . MET A 1 205 ? -18.810 -32.006 -30.238 1.00 10.16 206 MET A C 1
ATOM 1658 O O . MET A 1 205 ? -17.843 -32.464 -29.654 1.00 10.53 206 MET A O 1
ATOM 1663 N N . ASN A 1 206 ? -20.044 -31.960 -29.768 1.00 9.91 207 ASN A N 1
ATOM 1664 C CA . ASN A 1 206 ? -20.436 -32.388 -28.465 1.00 9.46 207 ASN A CA 1
ATOM 1665 C C . ASN A 1 206 ? -21.406 -33.567 -28.547 1.00 9.27 207 ASN A C 1
ATOM 1666 O O . ASN A 1 206 ? -22.456 -33.474 -29.190 1.00 10.53 207 ASN A O 1
ATOM 1671 N N . GLU A 1 207 ? -21.050 -34.625 -27.845 1.00 9.38 208 GLU A N 1
ATOM 1672 C CA . GLU A 1 207 ? -21.906 -35.782 -27.669 1.00 9.64 208 GLU A CA 1
ATOM 1673 C C . GLU A 1 207 ? -22.566 -36.241 -28.963 1.00 8.96 208 GLU A C 1
ATOM 1674 O O . GLU A 1 207 ? -23.788 -36.356 -29.044 1.00 9.92 208 GLU A O 1
ATOM 1680 N N . PRO A 1 208 ? -21.759 -36.570 -29.989 1.00 9.53 209 PRO A N 1
ATOM 1681 C CA . PRO A 1 208 ? -22.373 -37.040 -31.215 1.00 9.68 209 PRO A CA 1
ATOM 1682 C C . PRO A 1 208 ? -23.137 -38.335 -31.012 1.00 10.17 209 PRO A C 1
ATOM 1683 O O . PRO A 1 208 ? -24.082 -38.615 -31.750 1.00 10.14 209 PRO A O 1
ATOM 1687 N N . ASN A 1 209 ? -22.741 -39.128 -30.031 1.00 10.26 210 ASN A N 1
ATOM 1688 C CA . ASN A 1 209 ? -23.457 -40.321 -29.703 1.00 10.94 210 ASN A CA 1
ATOM 1689 C C . ASN A 1 209 ? -24.897 -40.102 -29.265 1.00 9.96 210 ASN A C 1
ATOM 1690 O O . ASN A 1 209 ? -25.759 -40.948 -29.517 1.00 11.05 210 ASN A O 1
ATOM 1695 N N . VAL A 1 210 ? -25.150 -38.969 -28.636 1.00 10.46 211 VAL A N 1
ATOM 1696 C CA . VAL A 1 210 ? -26.519 -38.596 -28.294 1.00 10.63 211 VAL A CA 1
ATOM 1697 C C . VAL A 1 210 ? -27.283 -38.242 -29.571 1.00 10.76 211 VAL A C 1
ATOM 1698 O O . VAL A 1 210 ? -28.411 -38.655 -29.750 1.00 11.19 211 VAL A O 1
ATOM 1702 N N . VAL A 1 211 ? -26.645 -37.481 -30.466 1.00 10.85 212 VAL A N 1
ATOM 1703 C CA . VAL A 1 211 ? -27.285 -37.132 -31.711 1.00 10.82 212 VAL A CA 1
ATOM 1704 C C . VAL A 1 211 ? -27.745 -38.385 -32.462 1.00 10.88 212 VAL A C 1
ATOM 1705 O O . VAL A 1 211 ? -28.900 -38.462 -32.866 1.00 11.33 212 VAL A O 1
ATOM 1709 N N . TRP A 1 212 ? -26.877 -39.348 -32.690 1.00 10.75 213 TRP A N 1
ATOM 1710 C CA . TRP A 1 212 ? -27.284 -40.516 -33.484 1.00 11.56 213 TRP A CA 1
ATOM 1711 C C . TRP A 1 212 ? -28.198 -41.422 -32.687 1.00 11.04 213 TRP A C 1
ATOM 1712 O O . TRP A 1 212 ? -29.141 -42.040 -33.197 1.00 12.24 213 TRP A O 1
ATOM 1723 N N . GLY A 1 213 ? -27.921 -41.549 -31.400 1.00 10.90 214 GLY A N 1
ATOM 1724 C CA . GLY A 1 213 ? -28.634 -42.564 -30.624 1.00 11.16 214 GLY A CA 1
ATOM 1725 C C . GLY A 1 213 ? -30.027 -42.122 -30.228 1.00 11.70 214 GLY A C 1
ATOM 1726 O O . GLY A 1 213 ? -30.977 -42.864 -30.365 1.00 11.85 214 GLY A O 1
ATOM 1727 N N . LEU A 1 214 ? -30.135 -40.903 -29.733 1.00 10.28 215 LEU A N 1
ATOM 1728 C CA . LEU A 1 214 ? -31.444 -40.384 -29.366 1.00 11.41 215 LEU A CA 1
ATOM 1729 C C . LEU A 1 214 ? -32.248 -40.013 -30.587 1.00 11.42 215 LEU A C 1
ATOM 1730 O O . LEU A 1 214 ? -33.458 -40.102 -30.566 1.00 13.44 215 LEU A O 1
ATOM 1735 N N . GLY A 1 215 ? -31.588 -39.584 -31.647 1.00 11.88 216 GLY A N 1
ATOM 1736 C CA . GLY A 1 215 ? -32.303 -39.160 -32.827 1.00 12.09 216 GLY A CA 1
ATOM 1737 C C . GLY A 1 215 ? -33.029 -40.274 -33.538 1.00 11.36 216 GLY A C 1
ATOM 1738 O O . GLY A 1 215 ? -34.079 -40.054 -34.109 1.00 12.78 216 GLY A O 1
ATOM 1739 N N . TYR A 1 216 ? -32.450 -41.479 -33.510 1.00 10.82 217 TYR A N 1
ATOM 1740 C CA . TYR A 1 216 ? -32.893 -42.560 -34.388 1.00 10.02 217 TYR A CA 1
ATOM 1741 C C . TYR A 1 216 ? -33.143 -43.886 -33.692 1.00 10.91 217 TYR A C 1
ATOM 1742 O O . TYR A 1 216 ? -33.613 -44.816 -34.339 1.00 12.83 217 TYR A O 1
ATOM 1751 N N . ALA A 1 217 ? -32.807 -44.010 -32.406 1.00 11.03 218 ALA A N 1
ATOM 1752 C CA . ALA A 1 217 ? -32.964 -45.297 -31.719 1.00 11.49 218 ALA A CA 1
ATOM 1753 C C . ALA A 1 217 ? -33.817 -45.076 -30.472 1.00 10.93 218 ALA A C 1
ATOM 1754 O O . ALA A 1 217 ? -34.881 -45.668 -30.364 1.00 12.92 218 ALA A O 1
ATOM 1756 N N . ALA A 1 218 ? -33.366 -44.226 -29.562 1.00 11.80 219 ALA A N 1
ATOM 1757 C CA . ALA A 1 218 ? -34.071 -44.002 -28.292 1.00 11.66 219 ALA A CA 1
ATOM 1758 C C . ALA A 1 218 ? -35.103 -42.894 -28.487 1.00 11.80 219 ALA A C 1
ATOM 1759 O O . ALA A 1 218 ? -35.009 -41.825 -27.883 1.00 11.49 219 ALA A O 1
ATOM 1761 N N . VAL A 1 219 ? -36.081 -43.166 -29.365 1.00 12.36 220 VAL A N 1
ATOM 1762 C CA . VAL A 1 219 ? -36.972 -42.102 -29.840 1.00 12.56 220 VAL A CA 1
ATOM 1763 C C . VAL A 1 219 ? -37.920 -41.578 -28.773 1.00 12.83 220 VAL A C 1
ATOM 1764 O O . VAL A 1 219 ? -38.495 -40.504 -28.939 1.00 14.12 220 VAL A O 1
ATOM 1768 N N . LYS A 1 220 ? -38.113 -42.308 -27.682 1.00 11.90 221 LYS A N 1
ATOM 1769 C CA . LYS A 1 220 ? -38.961 -41.749 -26.620 1.00 12.50 221 LYS A CA 1
ATOM 1770 C C . LYS A 1 220 ? -38.306 -40.571 -25.936 1.00 12.66 221 LYS A C 1
ATOM 1771 O O . LYS A 1 220 ? -38.963 -39.832 -25.242 1.00 13.60 221 LYS A O 1
ATOM 1777 N N . SER A 1 221 ? -37.006 -40.398 -26.156 1.00 12.08 222 SER A N 1
ATOM 1778 C CA . SER A 1 221 ? -36.323 -39.211 -25.653 1.00 12.59 222 SER A CA 1
ATOM 1779 C C . SER A 1 221 ? -36.799 -37.903 -26.220 1.00 11.10 222 SER A C 1
ATOM 1780 O O . SER A 1 221 ? -36.495 -36.850 -25.679 1.00 12.11 222 SER A O 1
ATOM 1784 N N . GLY A 1 222 ? -37.487 -37.949 -27.350 1.00 10.81 223 GLY A N 1
ATOM 1785 C CA . GLY A 1 222 ? -37.981 -36.725 -27.925 1.00 11.53 223 GLY A CA 1
ATOM 1786 C C . GLY A 1 222 ? -36.971 -35.839 -28.607 1.00 11.16 223 GLY A C 1
ATOM 1787 O O . GLY A 1 222 ? -37.111 -34.633 -28.624 1.00 12.62 223 GLY A O 1
ATOM 1788 N N . PHE A 1 223 ? -35.920 -36.458 -29.133 1.00 11.40 224 PHE A N 1
ATOM 1789 C CA . PHE A 1 223 ? -34.898 -35.752 -29.890 1.00 10.96 224 PHE A CA 1
ATOM 1790 C C . PHE A 1 223 ? -35.173 -35.869 -31.382 1.00 11.08 224 PHE A C 1
ATOM 1791 O O . PHE A 1 223 ? -35.706 -36.868 -31.856 1.00 11.92 224 PHE A O 1
ATOM 1799 N N . PRO A 1 224 ? -34.796 -34.838 -32.117 1.00 10.24 225 PRO A N 1
ATOM 1800 C CA . PRO A 1 224 ? -35.030 -34.858 -33.565 1.00 10.57 225 PRO A CA 1
ATOM 1801 C C . PRO A 1 224 ? -34.068 -35.783 -34.244 1.00 10.80 225 PRO A C 1
ATOM 1802 O O . PRO A 1 224 ? -32.952 -36.000 -33.746 1.00 11.78 225 PRO A O 1
ATOM 1806 N N . PRO A 1 225 ? -34.473 -36.364 -35.380 1.00 10.10 226 PRO A N 1
ATOM 1807 C CA . PRO A 1 225 ? -35.787 -36.262 -35.994 1.00 10.61 226 PRO A CA 1
ATOM 1808 C C . PRO A 1 225 ? -36.764 -37.295 -35.447 1.00 10.93 226 PRO A C 1
ATOM 1809 O O . PRO A 1 225 ? -37.864 -37.426 -35.953 1.00 11.37 226 PRO A O 1
ATOM 1813 N N . GLY A 1 226 ? -36.342 -38.078 -34.458 1.00 11.32 227 GLY A N 1
ATOM 1814 C CA . GLY A 1 226 ? -37.258 -39.020 -33.825 1.00 11.69 227 GLY A CA 1
ATOM 1815 C C . GLY A 1 226 ? -37.789 -40.019 -34.813 1.00 11.14 227 GLY A C 1
ATOM 1816 O O . GLY A 1 226 ? -38.953 -40.377 -34.716 1.00 13.78 227 GLY A O 1
ATOM 1817 N N . TYR A 1 227 ? -36.917 -40.460 -35.735 1.00 11.06 228 TYR A N 1
ATOM 1818 C CA . TYR A 1 227 ? -37.285 -41.395 -36.789 1.00 10.47 228 TYR A CA 1
ATOM 1819 C C . TYR A 1 227 ? -36.621 -42.712 -36.412 1.00 11.33 228 TYR A C 1
ATOM 1820 O O . TYR A 1 227 ? -35.400 -42.845 -36.459 1.00 11.25 228 TYR A O 1
ATOM 1829 N N . LEU A 1 228 ? -37.452 -43.646 -35.956 1.00 11.57 229 LEU A N 1
ATOM 1830 C CA . LEU A 1 228 ? -36.980 -44.896 -35.423 1.00 10.71 229 LEU A CA 1
ATOM 1831 C C . LEU A 1 228 ? -36.428 -45.761 -36.522 1.00 11.64 229 LEU A C 1
ATOM 1832 O O . LEU A 1 228 ? -37.148 -46.324 -37.362 1.00 12.74 229 LEU A O 1
ATOM 1837 N N . CYS A 1 229 ? -35.118 -45.857 -36.511 1.00 11.79 230 CYS A N 1
ATOM 1838 C CA . CYS A 1 229 ? -34.401 -46.431 -37.628 1.00 12.82 230 CYS A CA 1
ATOM 1839 C C . CYS A 1 229 ? -32.978 -46.718 -37.228 1.00 14.00 230 CYS A C 1
ATOM 1840 O O . CYS A 1 229 ? -32.116 -45.827 -37.259 1.00 12.80 230 CYS A O 1
ATOM 1843 N N . LEU A 1 230 ? -32.714 -47.967 -36.852 1.00 15.93 231 LEU A N 1
ATOM 1844 C CA . LEU A 1 230 ? -31.389 -48.361 -36.386 1.00 16.55 231 LEU A CA 1
ATOM 1845 C C . LEU A 1 230 ? -30.333 -48.182 -37.487 1.00 16.60 231 LEU A C 1
ATOM 1846 O O . LEU A 1 230 ? -29.207 -47.784 -37.240 1.00 15.96 231 LEU A O 1
ATOM 1851 N N . GLU A 1 231 ? -30.694 -48.471 -38.726 1.00 17.19 232 GLU A N 1
ATOM 1852 C CA . GLU A 1 231 ? -29.779 -48.254 -39.855 1.00 18.06 232 GLU A CA 1
ATOM 1853 C C . GLU A 1 231 ? -29.440 -46.782 -40.003 1.00 16.40 232 GLU A C 1
ATOM 1854 O O . GLU A 1 231 ? -28.297 -46.416 -40.290 1.00 16.67 232 GLU A O 1
ATOM 1860 N N . CYS A 1 232 ? -30.419 -45.920 -39.750 1.00 14.80 233 CYS A N 1
ATOM 1861 C CA . CYS A 1 232 ? -30.212 -44.502 -39.806 1.00 14.09 233 CYS A CA 1
ATOM 1862 C C . CYS A 1 232 ? -29.270 -44.067 -38.700 1.00 13.31 233 CYS A C 1
ATOM 1863 O O . CYS A 1 232 ? -28.391 -43.244 -38.922 1.00 13.60 233 CYS A O 1
ATOM 1866 N N . ALA A 1 233 ? -29.437 -44.641 -37.513 1.00 12.81 234 ALA A N 1
ATOM 1867 C CA . ALA A 1 233 ? -28.520 -44.353 -36.408 1.00 12.13 234 ALA A CA 1
ATOM 1868 C C . ALA A 1 233 ? -27.072 -44.630 -36.823 1.00 12.55 234 ALA A C 1
ATOM 1869 O O . ALA A 1 233 ? -26.174 -43.861 -36.526 1.00 12.56 234 ALA A O 1
ATOM 1871 N N . GLY A 1 234 ? -26.867 -45.755 -37.483 1.00 12.48 235 GLY A N 1
ATOM 1872 C CA . GLY A 1 234 ? -25.534 -46.141 -37.917 1.00 12.85 235 GLY A CA 1
ATOM 1873 C C . GLY A 1 234 ? -24.994 -45.215 -38.997 1.00 13.25 235 GLY A C 1
ATOM 1874 O O . GLY A 1 234 ? -23.822 -44.880 -39.000 1.00 12.45 235 GLY A O 1
ATOM 1875 N N . ARG A 1 235 ? -25.851 -44.802 -39.912 1.00 13.63 236 ARG A N 1
ATOM 1876 C CA . ARG A 1 235 ? -25.475 -43.878 -40.938 1.00 13.84 236 ARG A CA 1
ATOM 1877 C C . ARG A 1 235 ? -25.102 -42.525 -40.353 1.00 13.28 236 ARG A C 1
ATOM 1878 O O . ARG A 1 235 ? -24.099 -41.920 -40.746 1.00 13.88 236 ARG A O 1
ATOM 1886 N N . ALA A 1 236 ? -25.895 -42.060 -39.387 1.00 12.76 237 ALA A N 1
ATOM 1887 C CA . ALA A 1 236 ? -25.624 -40.808 -38.742 1.00 12.70 237 ALA A CA 1
ATOM 1888 C C . ALA A 1 236 ? -24.308 -40.910 -37.977 1.00 11.78 237 ALA A C 1
ATOM 1889 O O . ALA A 1 236 ? -23.527 -39.959 -37.966 1.00 12.30 237 ALA A O 1
ATOM 1891 N N . MET A 1 237 ? -24.093 -42.036 -37.304 1.00 11.75 238 MET A N 1
ATOM 1892 C CA . MET A 1 237 ? -22.851 -42.207 -36.559 1.00 11.88 238 MET A CA 1
ATOM 1893 C C . MET A 1 237 ? -21.659 -42.073 -37.480 1.00 11.42 238 MET A C 1
ATOM 1894 O O . MET A 1 237 ? -20.694 -41.363 -37.213 1.00 11.94 238 MET A O 1
ATOM 1901 N N . LYS A 1 238 ? -21.712 -42.762 -38.593 1.00 11.52 239 LYS A N 1
ATOM 1902 C CA . LYS A 1 238 ? -20.587 -42.716 -39.527 1.00 11.88 239 LYS A CA 1
ATOM 1903 C C . LYS A 1 238 ? -20.380 -41.322 -40.062 1.00 12.22 239 LYS A C 1
ATOM 1904 O O . LYS A 1 238 ? -19.256 -40.860 -40.203 1.00 12.01 239 LYS A O 1
ATOM 1910 N N . ASN A 1 239 ? -21.466 -40.643 -40.401 1.00 12.03 240 ASN A N 1
ATOM 1911 C CA . ASN A 1 239 ? -21.322 -39.288 -40.867 1.00 11.47 240 ASN A CA 1
ATOM 1912 C C . ASN A 1 239 ? -20.794 -38.342 -39.816 1.00 11.09 240 ASN A C 1
ATOM 1913 O O . ASN A 1 239 ? -20.066 -37.408 -40.146 1.00 11.56 240 ASN A O 1
ATOM 1918 N N . LEU A 1 240 ? -21.151 -38.556 -38.549 1.00 11.40 241 LEU A N 1
ATOM 1919 C CA . LEU A 1 240 ? -20.562 -37.750 -37.474 1.00 11.41 241 LEU A CA 1
ATOM 1920 C C . LEU A 1 240 ? -19.065 -38.039 -37.301 1.00 10.53 241 LEU A C 1
ATOM 1921 O O . LEU A 1 240 ? -18.276 -37.125 -37.052 1.00 11.94 241 LEU A O 1
ATOM 1926 N N . VAL A 1 241 ? -18.672 -39.300 -37.415 1.00 11.35 242 VAL A N 1
ATOM 1927 C CA . VAL A 1 241 ? -17.258 -39.655 -37.444 1.00 11.54 242 VAL A CA 1
ATOM 1928 C C . VAL A 1 241 ? -16.546 -38.884 -38.570 1.00 11.81 242 VAL A C 1
ATOM 1929 O O . VAL A 1 241 ? -15.507 -38.256 -38.364 1.00 12.18 242 VAL A O 1
ATOM 1933 N N . GLN A 1 242 ? -17.131 -38.941 -39.751 1.00 11.74 243 GLN A N 1
ATOM 1934 C CA . GLN A 1 242 ? -16.484 -38.323 -40.911 1.00 12.26 243 GLN A CA 1
ATOM 1935 C C . GLN A 1 242 ? -16.476 -36.814 -40.773 1.00 11.98 243 GLN A C 1
ATOM 1936 O O . GLN A 1 242 ? -15.495 -36.149 -41.123 1.00 12.96 243 GLN A O 1
ATOM 1942 N N . ALA A 1 243 ? -17.563 -36.258 -40.266 1.00 11.91 244 ALA A N 1
ATOM 1943 C CA . ALA A 1 243 ? -17.652 -34.826 -39.996 1.00 12.01 244 ALA A CA 1
ATOM 1944 C C . ALA A 1 243 ? -16.563 -34.374 -39.017 1.00 12.26 244 ALA A C 1
ATOM 1945 O O . ALA A 1 243 ? -15.918 -33.312 -39.169 1.00 12.34 244 ALA A O 1
ATOM 1947 N N . HIS A 1 244 ? -16.334 -35.191 -37.995 1.00 11.66 245 HIS A N 1
ATOM 1948 C CA . HIS A 1 244 ? -15.294 -34.851 -37.044 1.00 11.21 245 HIS A CA 1
ATOM 1949 C C . HIS A 1 244 ? -13.942 -34.803 -37.755 1.00 10.94 245 HIS A C 1
ATOM 1950 O O . HIS A 1 244 ? -13.176 -33.856 -37.567 1.00 11.10 245 HIS A O 1
ATOM 1957 N N . ALA A 1 245 ? -13.633 -35.855 -38.526 1.00 11.44 246 ALA A N 1
ATOM 1958 C CA . ALA A 1 245 ? -12.338 -35.960 -39.155 1.00 11.67 246 ALA A CA 1
ATOM 1959 C C . ALA A 1 245 ? -12.165 -34.831 -40.153 1.00 12.09 246 ALA A C 1
ATOM 1960 O O . ALA A 1 245 ? -11.079 -34.249 -40.250 1.00 12.67 246 ALA A O 1
ATOM 1962 N N . ARG A 1 246 ? -13.191 -34.537 -40.960 1.00 12.68 247 ARG A N 1
ATOM 1963 C CA . ARG A 1 246 ? -13.060 -33.504 -41.979 1.00 13.22 247 ARG A CA 1
ATOM 1964 C C . ARG A 1 246 ? -13.006 -32.112 -41.351 1.00 12.81 247 ARG A C 1
ATOM 1965 O O . ARG A 1 246 ? -12.305 -31.216 -41.848 1.00 14.10 247 ARG A O 1
ATOM 1973 N N . ALA A 1 247 ? -13.705 -31.933 -40.236 1.00 11.85 248 ALA A N 1
ATOM 1974 C CA . ALA A 1 247 ? -13.600 -30.668 -39.508 1.00 12.71 248 ALA A CA 1
ATOM 1975 C C . ALA A 1 247 ? -12.216 -30.503 -38.887 1.00 12.59 248 ALA A C 1
ATOM 1976 O O . ALA A 1 247 ? -11.636 -29.421 -38.909 1.00 13.27 248 ALA A O 1
ATOM 1978 N N . TYR A 1 248 ? -11.695 -31.588 -38.334 1.00 12.40 249 TYR A N 1
ATOM 1979 C CA . TYR A 1 248 ? -10.353 -31.544 -37.767 1.00 11.80 249 TYR A CA 1
ATOM 1980 C C . TYR A 1 248 ? -9.354 -31.057 -38.807 1.00 13.16 249 TYR A C 1
ATOM 1981 O O . TYR A 1 248 ? -8.562 -30.148 -38.581 1.00 13.12 249 TYR A O 1
ATOM 1990 N N . ASP A 1 249 ? -9.401 -31.686 -39.973 1.00 12.98 250 ASP A N 1
ATOM 1991 C CA . ASP A 1 249 ? -8.467 -31.331 -41.022 1.00 13.55 250 ASP A CA 1
ATOM 1992 C C . ASP A 1 249 ? -8.663 -29.889 -41.467 1.00 13.08 250 ASP A C 1
ATOM 1993 O O . ASP A 1 249 ? -7.674 -29.156 -41.664 1.00 14.77 250 ASP A O 1
ATOM 1998 N N . ALA A 1 250 ? -9.912 -29.470 -41.628 1.00 14.25 251 ALA A N 1
ATOM 1999 C CA . ALA A 1 250 ? -10.220 -28.103 -42.060 1.00 14.71 251 ALA A CA 1
ATOM 2000 C C . ALA A 1 250 ? -9.730 -27.069 -41.050 1.00 15.34 251 ALA A C 1
ATOM 2001 O O . ALA A 1 250 ? -9.183 -26.044 -41.413 1.00 16.39 251 ALA A O 1
ATOM 2003 N N . VAL A 1 251 ? -9.911 -27.343 -39.757 1.00 14.00 252 VAL A N 1
ATOM 2004 C CA . VAL A 1 251 ? -9.497 -26.406 -38.757 1.00 13.51 252 VAL A CA 1
ATOM 2005 C C . VAL A 1 251 ? -7.968 -26.398 -38.728 1.00 13.96 252 VAL A C 1
ATOM 2006 O O . VAL A 1 251 ? -7.360 -25.337 -38.689 1.00 14.75 252 VAL A O 1
ATOM 2010 N N . LYS A 1 252 ? -7.355 -27.576 -38.820 1.00 14.50 253 LYS A N 1
ATOM 2011 C CA . LYS A 1 252 ? -5.899 -27.644 -38.797 1.00 15.45 253 LYS A CA 1
ATOM 2012 C C . LYS A 1 252 ? -5.253 -26.955 -39.983 1.00 16.61 253 LYS A C 1
ATOM 2013 O O . LYS A 1 252 ? -4.069 -26.548 -39.869 1.00 17.57 253 LYS A O 1
ATOM 2019 N N . ALA A 1 253 ? -5.978 -26.797 -41.083 1.00 16.94 254 ALA A N 1
ATOM 2020 C CA . ALA A 1 253 ? -5.425 -26.101 -42.232 1.00 17.94 254 ALA A CA 1
ATOM 2021 C C . ALA A 1 253 ? -5.360 -24.599 -41.951 1.00 17.61 254 ALA A C 1
ATOM 2022 O O . ALA A 1 253 ? -4.679 -23.861 -42.683 1.00 19.58 254 ALA A O 1
ATOM 2024 N N . ILE A 1 254 ? -6.037 -24.146 -40.892 1.00 17.01 255 ILE A N 1
ATOM 2025 C CA . ILE A 1 254 ? -6.092 -22.756 -40.516 1.00 17.53 255 ILE A CA 1
ATOM 2026 C C . ILE A 1 254 ? -5.291 -22.467 -39.268 1.00 16.47 255 ILE A C 1
ATOM 2027 O O . ILE A 1 254 ? -4.667 -21.409 -39.139 1.00 18.05 255 ILE A O 1
ATOM 2032 N N . THR A 1 255 ? -5.299 -23.394 -38.330 1.00 16.98 256 THR A N 1
ATOM 2033 C CA . THR A 1 255 ? -4.686 -23.156 -37.037 1.00 17.17 256 THR A CA 1
ATOM 2034 C C . THR A 1 255 ? -4.086 -24.462 -36.532 1.00 17.84 256 THR A C 1
ATOM 2035 O O . THR A 1 255 ? -4.640 -25.530 -36.759 1.00 19.01 256 THR A O 1
ATOM 2039 N N . LYS A 1 256 ? -3.022 -24.360 -35.757 1.00 18.39 257 LYS A N 1
ATOM 2040 C CA . LYS A 1 256 ? -2.417 -25.521 -35.185 1.00 18.78 257 LYS A CA 1
ATOM 2041 C C . LYS A 1 256 ? -2.835 -25.774 -33.759 1.00 18.23 257 LYS A C 1
ATOM 2042 O O . LYS A 1 256 ? -2.347 -26.701 -33.129 1.00 18.64 257 LYS A O 1
ATOM 2048 N N . LYS A 1 257 ? -3.821 -25.021 -33.287 1.00 16.45 258 LYS A N 1
ATOM 2049 C CA . LYS A 1 257 ? -4.297 -25.227 -31.944 1.00 15.73 258 LYS A CA 1
ATOM 2050 C C . LYS A 1 257 ? -4.925 -26.604 -31.777 1.00 15.19 258 LYS A C 1
ATOM 2051 O O . LYS A 1 257 ? -5.287 -27.248 -32.752 1.00 14.46 258 LYS A O 1
ATOM 2057 N N . PRO A 1 258 ? -5.003 -27.077 -30.526 1.00 13.36 259 PRO A N 1
ATOM 2058 C CA . PRO A 1 258 ? -5.534 -28.422 -30.336 1.00 13.21 259 PRO A CA 1
ATOM 2059 C C . PRO A 1 258 ? -7.000 -28.548 -30.742 1.00 12.81 259 PRO A C 1
ATOM 2060 O O . PRO A 1 258 ? -7.813 -27.696 -30.403 1.00 13.56 259 PRO A O 1
ATOM 2064 N N . VAL A 1 259 ? -7.287 -29.628 -31.450 1.00 11.71 260 VAL A N 1
ATOM 2065 C CA . VAL A 1 259 ? -8.637 -29.944 -31.902 1.00 11.85 260 VAL A CA 1
ATOM 2066 C C . VAL A 1 259 ? -9.006 -31.296 -31.385 1.00 11.18 260 VAL A C 1
ATOM 2067 O O . VAL A 1 259 ? -8.311 -32.291 -31.601 1.00 12.24 260 VAL A O 1
ATOM 2071 N N . GLY A 1 260 ? -10.090 -31.292 -30.617 1.00 11.08 261 GLY A N 1
ATOM 2072 C CA . GLY A 1 260 ? -10.615 -32.459 -29.985 1.00 11.21 261 GLY A CA 1
ATOM 2073 C C . GLY A 1 260 ? -12.086 -32.678 -30.239 1.00 9.89 261 GLY A C 1
ATOM 2074 O O . GLY A 1 260 ? -12.644 -32.176 -31.215 1.00 10.80 261 GLY A O 1
ATOM 2075 N N . VAL A 1 261 ? -12.694 -33.488 -29.379 1.00 9.53 262 VAL A N 1
ATOM 2076 C CA . VAL A 1 261 ? -14.101 -33.855 -29.490 1.00 9.74 262 VAL A CA 1
ATOM 2077 C C . VAL A 1 261 ? -14.607 -34.082 -28.093 1.00 9.44 262 VAL A C 1
ATOM 2078 O O . VAL A 1 261 ? -13.837 -34.473 -27.230 1.00 10.84 262 VAL A O 1
ATOM 2082 N N . ILE A 1 262 ? -15.895 -33.847 -27.902 1.00 9.45 263 ILE A N 1
ATOM 2083 C CA . ILE A 1 262 ? -16.542 -34.017 -26.633 1.00 8.77 263 ILE A CA 1
ATOM 2084 C C . ILE A 1 262 ? -17.611 -35.081 -26.785 1.00 9.45 263 ILE A C 1
ATOM 2085 O O . ILE A 1 262 ? -18.345 -35.107 -27.781 1.00 10.12 263 ILE A O 1
ATOM 2090 N N . TYR A 1 263 ? -17.669 -36.006 -25.830 1.00 9.45 264 TYR A N 1
ATOM 2091 C CA . TYR A 1 263 ? -18.496 -37.192 -25.991 1.00 9.71 264 TYR A CA 1
ATOM 2092 C C . TYR A 1 263 ? -19.237 -37.513 -24.709 1.00 9.08 264 TYR A C 1
ATOM 2093 O O . TYR A 1 263 ? -18.740 -37.260 -23.609 1.00 10.30 264 TYR A O 1
ATOM 2102 N N . ALA A 1 264 ? -20.417 -38.111 -24.851 1.00 9.64 265 ALA A N 1
ATOM 2103 C CA . ALA A 1 264 ? -21.231 -38.468 -23.719 1.00 9.78 265 ALA A CA 1
ATOM 2104 C C . ALA A 1 264 ? -20.778 -39.807 -23.180 1.00 9.71 265 ALA A C 1
ATOM 2105 O O . ALA A 1 264 ? -20.746 -40.800 -23.915 1.00 11.02 265 ALA A O 1
ATOM 2107 N N . ASN A 1 265 ? -20.475 -39.872 -21.882 1.00 9.94 266 ASN A N 1
ATOM 2108 C CA . ASN A 1 265 ? -19.974 -41.091 -21.285 1.00 9.91 266 ASN A CA 1
ATOM 2109 C C . ASN A 1 265 ? -20.768 -41.552 -20.111 1.00 10.46 266 ASN A C 1
ATOM 2110 O O . ASN A 1 265 ? -21.298 -40.751 -19.315 1.00 11.40 266 ASN A O 1
ATOM 2115 N N . SER A 1 266 ? -20.745 -42.853 -19.947 1.00 10.64 267 SER A N 1
ATOM 2116 C CA . SER A 1 266 ? -21.133 -43.483 -18.715 1.00 11.44 267 SER A CA 1
ATOM 2117 C C . SER A 1 266 ? -20.037 -44.431 -18.318 1.00 10.29 267 SER A C 1
ATOM 2118 O O . SER A 1 266 ? -19.314 -44.932 -19.185 1.00 11.35 267 SER A O 1
ATOM 2121 N N . ASP A 1 267 ? -19.896 -44.695 -17.019 1.00 10.93 268 ASP A N 1
ATOM 2122 C CA . ASP A 1 267 ? -19.112 -45.830 -16.553 1.00 10.30 268 ASP A CA 1
ATOM 2123 C C . ASP A 1 267 ? -20.001 -47.046 -16.669 1.00 9.86 268 ASP A C 1
ATOM 2124 O O . ASP A 1 267 ? -21.077 -47.068 -16.115 1.00 11.26 268 ASP A O 1
ATOM 2129 N N . PHE A 1 268 ? -19.585 -48.023 -17.455 1.00 11.41 269 PHE A N 1
ATOM 2130 C CA . PHE A 1 268 ? -20.362 -49.221 -17.653 1.00 11.43 269 PHE A CA 1
ATOM 2131 C C . PHE A 1 268 ? -19.906 -50.243 -16.636 1.00 11.72 269 PHE A C 1
ATOM 2132 O O . PHE A 1 268 ? -18.863 -50.865 -16.794 1.00 13.23 269 PHE A O 1
ATOM 2140 N N . THR A 1 269 ? -20.709 -50.464 -15.601 1.00 12.29 270 THR A N 1
ATOM 2141 C CA . THR A 1 269 ? -20.271 -51.268 -14.487 1.00 12.88 270 THR A CA 1
ATOM 2142 C C . THR A 1 269 ? -21.049 -52.557 -14.507 1.00 13.10 270 THR A C 1
ATOM 2143 O O . THR A 1 269 ? -22.240 -52.566 -14.744 1.00 14.04 270 THR A O 1
ATOM 2147 N N . PRO A 1 270 ? -20.391 -53.679 -14.225 1.00 13.74 271 PRO A N 1
ATOM 2148 C CA . PRO A 1 270 ? -21.059 -54.958 -14.280 1.00 14.53 271 PRO A CA 1
ATOM 2149 C C . PRO A 1 270 ? -21.916 -55.182 -13.059 1.00 14.24 271 PRO A C 1
ATOM 2150 O O . PRO A 1 270 ? -21.495 -54.863 -11.939 1.00 15.55 271 PRO A O 1
ATOM 2154 N N . LEU A 1 271 ? -23.109 -55.714 -13.248 1.00 14.65 272 LEU A N 1
ATOM 2155 C CA . LEU A 1 271 ? -24.008 -55.953 -12.119 1.00 15.93 272 LEU A CA 1
ATOM 2156 C C . LEU A 1 271 ? -23.391 -56.941 -11.141 1.00 16.7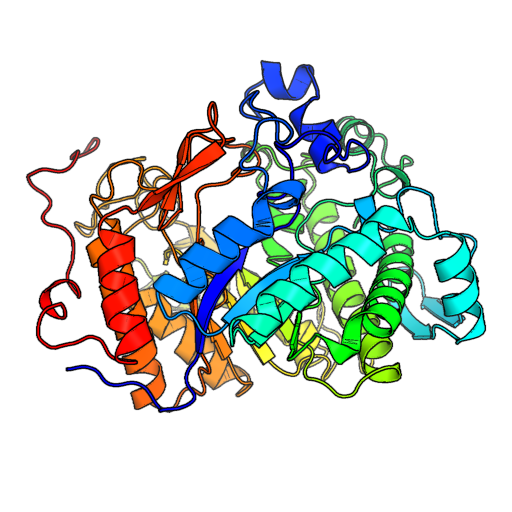8 272 LEU A C 1
ATOM 2157 O O . LEU A 1 271 ? -23.428 -56.734 -9.907 1.00 19.05 272 LEU A O 1
ATOM 2162 N N . THR A 1 272 ? -22.817 -58.003 -11.697 1.00 18.56 273 THR A N 1
ATOM 2163 C CA . THR A 1 272 ? -22.076 -59.006 -10.944 1.00 19.80 273 THR A CA 1
ATOM 2164 C C . THR A 1 272 ? -20.745 -59.279 -11.641 1.00 20.49 273 THR A C 1
ATOM 2165 O O . THR A 1 272 ? -20.527 -58.864 -12.798 1.00 18.84 273 THR A O 1
ATOM 2169 N N . ASP A 1 273 ? -19.858 -60.020 -10.972 1.00 21.82 274 ASP A N 1
ATOM 2170 C CA . ASP A 1 273 ? -18.582 -60.326 -11.578 1.00 22.71 274 ASP A CA 1
ATOM 2171 C C . ASP A 1 273 ? -18.755 -61.058 -12.897 1.00 21.79 274 ASP A C 1
ATOM 2172 O O . ASP A 1 273 ? -17.917 -60.923 -13.794 1.00 23.16 274 ASP A O 1
ATOM 2177 N N . ALA A 1 274 ? -19.835 -61.821 -13.015 1.00 21.93 275 ALA A N 1
ATOM 2178 C CA . ALA A 1 274 ? -20.144 -62.581 -14.224 1.00 22.13 275 ALA A CA 1
ATOM 2179 C C . ALA A 1 274 ? -20.475 -61.697 -15.413 1.00 21.46 275 ALA A C 1
ATOM 2180 O O . ALA A 1 274 ? -20.477 -62.143 -16.566 1.00 22.10 275 ALA A O 1
ATOM 2182 N N . ASP A 1 275 ? -20.714 -60.423 -15.142 1.00 18.88 276 ASP A N 1
ATOM 2183 C CA . ASP A 1 275 ? -21.087 -59.466 -16.180 1.00 17.50 276 ASP A CA 1
ATOM 2184 C C . ASP A 1 275 ? -19.914 -58.617 -16.633 1.00 17.68 276 ASP A C 1
ATOM 2185 O O . ASP A 1 275 ? -20.123 -57.674 -17.402 1.00 16.75 276 ASP A O 1
ATOM 2190 N N . ARG A 1 276 ? -18.697 -58.923 -16.191 1.00 17.88 277 ARG A N 1
ATOM 2191 C CA . ARG A 1 276 ? -17.549 -58.114 -16.561 1.00 18.75 277 ARG A CA 1
ATOM 2192 C C . ARG A 1 276 ? -17.343 -58.081 -18.078 1.00 18.71 277 ARG A C 1
ATOM 2193 O O . ARG A 1 276 ? -17.085 -57.031 -18.648 1.00 18.22 277 ARG A O 1
ATOM 2201 N N . GLU A 1 277 ? -17.473 -59.209 -18.750 1.00 19.05 278 GLU A N 1
ATOM 2202 C CA . GLU A 1 277 ? -17.267 -59.244 -20.189 1.00 20.21 278 GLU A CA 1
ATOM 2203 C C . GLU A 1 277 ? -18.358 -58.433 -20.865 1.00 18.59 278 GLU A C 1
ATOM 2204 O O . GLU A 1 277 ? -18.098 -57.684 -21.813 1.00 18.86 278 GLU A O 1
ATOM 2210 N N . ALA A 1 278 ? -19.588 -58.550 -20.375 1.00 17.66 279 ALA A N 1
ATOM 2211 C CA . ALA A 1 278 ? -20.717 -57.771 -20.916 1.00 17.25 279 ALA A CA 1
ATOM 2212 C C . ALA A 1 278 ? -20.467 -56.249 -20.782 1.00 15.78 279 ALA A C 1
ATOM 2213 O O . ALA A 1 278 ? -20.715 -55.481 -21.728 1.00 16.42 279 ALA A O 1
ATOM 2215 N N . ALA A 1 279 ? -19.942 -55.825 -19.644 1.00 16.05 280 ALA A N 1
ATOM 2216 C CA . ALA A 1 279 ? -19.577 -54.425 -19.465 1.00 14.35 280 ALA A CA 1
ATOM 2217 C C . ALA A 1 279 ? -18.522 -53.985 -20.462 1.00 15.01 280 ALA A C 1
ATOM 2218 O O . ALA A 1 279 ? -18.563 -52.881 -20.980 1.00 14.09 280 ALA A O 1
ATOM 2220 N N . GLU A 1 280 ? -17.578 -54.859 -20.758 1.00 15.56 281 GLU A N 1
ATOM 2221 C CA . GLU A 1 280 ? -16.564 -54.516 -21.752 1.00 15.59 281 GLU A CA 1
ATOM 2222 C C . GLU A 1 280 ? -17.161 -54.365 -23.159 1.00 16.18 281 GLU A C 1
ATOM 2223 O O . GLU A 1 280 ? -16.800 -53.463 -23.896 1.00 15.18 281 GLU A O 1
ATOM 2229 N N . ARG A 1 281 ? -18.101 -55.225 -23.519 1.00 16.22 282 ARG A N 1
ATOM 2230 C CA . ARG A 1 281 ? -18.820 -55.109 -24.773 1.00 16.97 282 ARG A CA 1
ATOM 2231 C C . ARG A 1 281 ? -19.577 -53.799 -24.850 1.00 15.51 282 ARG A C 1
ATOM 2232 O O . ARG A 1 281 ? -19.579 -53.140 -25.876 1.00 16.21 282 ARG A O 1
ATOM 2245 N N . ALA A 1 282 ? -20.186 -53.398 -23.740 1.00 14.57 283 ALA A N 1
ATOM 2246 C CA . ALA A 1 282 ? -20.919 -52.161 -23.701 1.00 14.09 283 ALA A CA 1
ATOM 2247 C C . ALA A 1 282 ? -19.985 -50.987 -23.903 1.00 13.38 283 ALA A C 1
ATOM 2248 O O . ALA A 1 282 ? -20.342 -50.035 -24.620 1.00 13.17 283 ALA A O 1
ATOM 2250 N N . LYS A 1 283 ? -18.789 -51.040 -23.311 1.00 12.99 284 LYS A N 1
ATOM 2251 C CA . LYS A 1 283 ? -17.821 -49.951 -23.511 1.00 13.03 284 LYS A CA 1
ATOM 2252 C C . LYS A 1 283 ? -17.418 -49.843 -24.964 1.00 12.85 284 LYS A C 1
ATOM 2253 O O . LYS A 1 283 ? -17.305 -48.755 -25.500 1.00 13.63 284 LYS A O 1
ATOM 2259 N N . PHE A 1 284 ? -17.205 -50.972 -25.613 1.00 13.12 285 PHE A N 1
ATOM 2260 C CA . PHE A 1 284 ? -16.790 -50.904 -26.970 1.00 13.45 285 PHE A CA 1
ATOM 2261 C C . PHE A 1 284 ? -17.912 -50.330 -27.812 1.00 14.16 285 PHE A C 1
ATOM 2262 O O . PHE A 1 284 ? -17.717 -49.400 -28.616 1.00 14.58 285 PHE A O 1
ATOM 2270 N N . ASP A 1 285 ? -19.107 -50.898 -27.660 1.00 14.26 286 ASP A N 1
ATOM 2271 C CA . ASP A 1 285 ? -20.169 -50.524 -28.542 1.00 15.95 286 ASP A CA 1
ATOM 2272 C C . ASP A 1 285 ? -20.547 -49.070 -28.387 1.00 14.61 286 ASP A C 1
ATOM 2273 O O . ASP A 1 285 ? -20.935 -48.421 -29.346 1.00 17.60 286 ASP A O 1
ATOM 2278 N N . ASN A 1 286 ? -20.465 -48.558 -27.153 1.00 12.97 287 ASN A N 1
ATOM 2279 C CA . ASN A 1 286 ? -20.960 -47.247 -26.875 1.00 13.24 287 ASN A CA 1
ATOM 2280 C C . ASN A 1 286 ? -19.938 -46.144 -26.832 1.00 13.31 287 ASN A C 1
ATOM 2281 O O . ASN A 1 286 ? -20.314 -44.957 -26.798 1.00 14.39 287 ASN A O 1
ATOM 2286 N N . ARG A 1 287 ? -18.659 -46.538 -26.819 1.00 12.37 288 ARG A N 1
ATOM 2287 C CA . ARG A 1 287 ? -17.597 -45.581 -26.613 1.00 11.91 288 ARG A CA 1
ATOM 2288 C C . ARG A 1 287 ? -16.425 -45.818 -27.524 1.00 11.82 288 ARG A C 1
ATOM 2289 O O . ARG A 1 287 ? -16.045 -44.933 -28.300 1.00 11.79 288 ARG A O 1
ATOM 2297 N N . TRP A 1 288 ? -15.843 -47.003 -27.456 1.00 11.60 289 TRP A N 1
ATOM 2298 C CA . TRP A 1 288 ? -14.623 -47.202 -28.245 1.00 11.07 289 TRP A CA 1
ATOM 2299 C C . TRP A 1 288 ? -14.837 -47.217 -29.733 1.00 11.45 289 TRP A C 1
ATOM 2300 O O . TRP A 1 288 ? -13.916 -46.916 -30.473 1.00 12.64 289 TRP A O 1
ATOM 2311 N N . ALA A 1 289 ? -16.025 -47.584 -30.184 1.00 11.38 290 ALA A N 1
ATOM 2312 C CA . ALA A 1 289 ? -16.240 -47.659 -31.634 1.00 11.27 290 ALA A CA 1
ATOM 2313 C C . ALA A 1 289 ? -15.997 -46.266 -32.233 1.00 11.43 290 ALA A C 1
ATOM 2314 O O . ALA A 1 289 ? -15.290 -46.119 -33.213 1.00 13.01 290 ALA A O 1
ATOM 2316 N N . PHE A 1 290 ? -16.510 -45.216 -31.603 1.00 11.03 291 PHE A N 1
ATOM 2317 C CA . PHE A 1 290 ? -16.320 -43.879 -32.111 1.00 10.24 291 PHE A CA 1
ATOM 2318 C C . PHE A 1 290 ? -14.859 -43.431 -32.018 1.00 11.20 291 PHE A C 1
ATOM 2319 O O . PHE A 1 290 ? -14.286 -42.916 -32.991 1.00 11.91 291 PHE A O 1
ATOM 2327 N N . PHE A 1 291 ? -14.239 -43.662 -30.867 1.00 10.70 292 PHE A N 1
ATOM 2328 C CA . PHE A 1 291 ? -12.871 -43.171 -30.671 1.00 10.36 292 PHE A CA 1
ATOM 2329 C C . PHE A 1 291 ? -11.859 -43.979 -31.443 1.00 11.27 292 PHE A C 1
ATOM 2330 O O . PHE A 1 291 ? -10.878 -43.421 -31.909 1.00 12.17 292 PHE A O 1
ATOM 2338 N N . ASP A 1 292 ? -12.062 -45.282 -31.580 1.00 11.10 293 ASP A N 1
ATOM 2339 C CA . ASP A 1 292 ? -11.165 -46.051 -32.420 1.00 11.16 293 ASP A CA 1
ATOM 2340 C C . ASP A 1 292 ? -11.228 -45.555 -33.858 1.00 11.78 293 ASP A C 1
ATOM 2341 O O . ASP A 1 292 ? -10.222 -45.603 -34.533 1.00 13.68 293 ASP A O 1
ATOM 2346 N N . ALA A 1 293 ? -12.367 -45.034 -34.287 1.00 11.75 294 ALA A N 1
ATOM 2347 C CA . ALA A 1 293 ? -12.478 -44.487 -35.609 1.00 12.15 294 ALA A CA 1
ATOM 2348 C C . ALA A 1 293 ? -11.661 -43.222 -35.755 1.00 12.60 294 ALA A C 1
ATOM 2349 O O . ALA A 1 293 ? -10.827 -43.112 -36.639 1.00 13.71 294 ALA A O 1
ATOM 2351 N N . VAL A 1 294 ? -11.852 -42.284 -34.863 1.00 12.55 295 VAL A N 1
ATOM 2352 C CA . VAL A 1 294 ? -11.217 -40.960 -35.029 1.00 12.69 295 VAL A CA 1
ATOM 2353 C C . VAL A 1 294 ? -9.791 -40.870 -34.504 1.00 12.83 295 VAL A C 1
ATOM 2354 O O . VAL A 1 294 ? -9.089 -39.952 -34.856 1.00 13.58 295 VAL A O 1
ATOM 2358 N N . VAL A 1 295 ? -9.352 -41.854 -33.715 1.00 11.88 296 VAL A N 1
ATOM 2359 C CA . VAL A 1 295 ? -7.995 -41.951 -33.260 1.00 12.71 296 VAL A CA 1
ATOM 2360 C C . VAL A 1 295 ? -7.192 -42.935 -34.091 1.00 13.39 296 VAL A C 1
ATOM 2361 O O . VAL A 1 295 ? -6.124 -42.596 -34.578 1.00 14.14 296 VAL A O 1
ATOM 2365 N N . ARG A 1 296 ? -7.714 -44.139 -34.246 1.00 13.34 297 ARG A N 1
ATOM 2366 C CA . ARG A 1 296 ? -6.993 -45.231 -34.866 1.00 14.37 297 ARG A CA 1
ATOM 2367 C C . ARG A 1 296 ? -7.418 -45.451 -36.318 1.00 14.64 297 ARG A C 1
ATOM 2368 O O . ARG A 1 296 ? -6.833 -46.255 -37.019 1.00 17.63 297 ARG A O 1
ATOM 2376 N N . GLY A 1 297 ? -8.421 -44.743 -36.777 1.00 14.53 298 GLY A N 1
ATOM 2377 C CA . GLY A 1 297 ? -8.885 -44.888 -38.165 1.00 14.46 298 GLY A CA 1
ATOM 2378 C C . GLY A 1 297 ? -9.731 -46.110 -38.408 1.00 14.79 298 GLY A C 1
ATOM 2379 O O . GLY A 1 297 ? -10.059 -46.422 -39.559 1.00 16.53 298 GLY A O 1
ATOM 2380 N N . GLN A 1 298 ? -10.096 -46.818 -37.348 1.00 14.62 299 GLN A N 1
ATOM 2381 C CA . GLN A 1 298 ? -10.771 -48.107 -37.484 1.00 14.25 299 GLN A CA 1
ATOM 2382 C C . GLN A 1 298 ? -12.264 -47.896 -37.471 1.00 14.66 299 GLN A C 1
ATOM 2383 O O . GLN A 1 298 ? -12.825 -47.407 -36.467 1.00 15.25 299 GLN A O 1
ATOM 2389 N N . LEU A 1 299 ? -12.943 -48.219 -38.573 1.00 15.11 300 LEU A N 1
ATOM 2390 C CA . LEU A 1 299 ? -14.383 -48.029 -38.653 1.00 15.27 300 LEU A CA 1
ATOM 2391 C C . LEU A 1 299 ? -14.997 -49.165 -39.415 1.00 15.88 300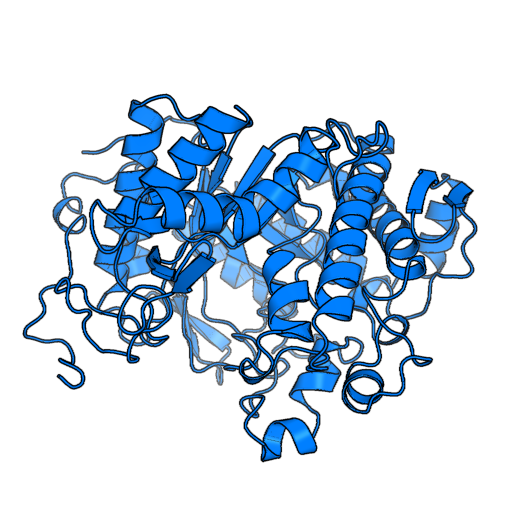 LEU A C 1
ATOM 2392 O O . LEU A 1 299 ? -14.620 -49.427 -40.552 1.00 16.62 300 LEU A O 1
ATOM 2397 N N . GLY A 1 300 ? -15.880 -49.892 -38.760 1.00 16.48 301 GLY A N 1
ATOM 2398 C CA . GLY A 1 300 ? -16.675 -50.902 -39.422 1.00 17.12 301 GLY A CA 1
ATOM 2399 C C . GLY A 1 300 ? -15.875 -52.066 -39.929 1.00 17.16 301 GLY A C 1
ATOM 2400 O O . GLY A 1 300 ? -16.270 -52.723 -40.896 1.00 19.56 301 GLY A O 1
ATOM 2401 N N . GLY A 1 301 ? -14.728 -52.306 -39.323 1.00 16.37 302 GLY A N 1
ATOM 2402 C CA . GLY A 1 301 ? -13.850 -53.391 -39.714 1.00 18.36 302 GLY A CA 1
ATOM 2403 C C . GLY A 1 301 ? -12.764 -53.030 -40.710 1.00 18.99 302 GLY A C 1
ATOM 2404 O O . GLY A 1 301 ? -11.960 -53.905 -41.099 1.00 20.38 302 GLY A O 1
ATOM 2405 N N . SER A 1 302 ? -12.728 -51.778 -41.138 1.00 18.88 303 SER A N 1
ATOM 2406 C CA . SER A 1 302 ? -11.706 -51.336 -42.089 1.00 19.53 303 SER A CA 1
ATOM 2407 C C . SER A 1 302 ? -10.959 -50.158 -41.511 1.00 18.88 303 SER A C 1
ATOM 2408 O O . SER A 1 302 ? -11.473 -49.432 -40.675 1.00 20.74 303 SER A O 1
ATOM 2411 N N . THR A 1 303 ? -9.737 -49.964 -41.943 1.00 18.80 304 THR A N 1
ATOM 2412 C CA . THR A 1 303 ? -8.943 -48.847 -41.455 1.00 18.63 304 THR A CA 1
ATOM 2413 C C . THR A 1 303 ? -8.823 -47.790 -42.540 1.00 17.74 304 THR A C 1
ATOM 2414 O O . THR A 1 303 ? -8.571 -48.100 -43.721 1.00 18.84 304 THR A O 1
ATOM 2418 N N . ARG A 1 304 ? -9.074 -46.558 -42.132 1.00 16.96 305 ARG A N 1
ATOM 2419 C CA . ARG A 1 304 ? -9.056 -45.414 -43.005 1.00 16.05 305 ARG A CA 1
ATOM 2420 C C . ARG A 1 304 ? -7.978 -44.457 -42.604 1.00 16.75 305 ARG A C 1
ATOM 2421 O O . ARG A 1 304 ? -8.022 -43.907 -41.527 1.00 15.68 305 ARG A O 1
ATOM 2429 N N . ASP A 1 305 ? -6.996 -44.273 -43.476 1.00 16.41 306 ASP A N 1
ATOM 2430 C CA . ASP A 1 305 ? -5.930 -43.315 -43.197 1.00 17.47 306 ASP A CA 1
ATOM 2431 C C . ASP A 1 305 ? -6.442 -41.899 -43.092 1.00 15.83 306 ASP A C 1
ATOM 2432 O O . ASP A 1 305 ? -5.795 -41.070 -42.486 1.00 17.24 306 ASP A O 1
ATOM 2437 N N . ASP A 1 306 ? -7.604 -41.600 -43.677 1.00 14.37 307 ASP A N 1
ATOM 2438 C CA . ASP A 1 306 ? -8.166 -40.262 -43.590 1.00 14.63 307 ASP A CA 1
ATOM 2439 C C . ASP A 1 306 ? -8.891 -40.035 -42.264 1.00 14.30 307 ASP A C 1
ATOM 2440 O O . ASP A 1 306 ? -9.241 -38.902 -41.990 1.00 14.98 307 ASP A O 1
ATOM 2445 N N . LEU A 1 307 ? -9.071 -41.091 -41.463 1.00 13.94 308 LEU A N 1
ATOM 2446 C CA . LEU A 1 307 ? -9.661 -40.921 -40.145 1.00 14.16 308 LEU A CA 1
ATOM 2447 C C . LEU A 1 307 ? -8.608 -40.994 -39.039 1.00 14.76 308 LEU A C 1
ATOM 2448 O O . LEU A 1 307 ? -8.792 -40.402 -37.996 1.00 16.52 308 LEU A O 1
ATOM 2453 N N . LYS A 1 308 ? -7.556 -41.756 -39.235 1.00 14.91 309 LYS A N 1
ATOM 2454 C CA . LYS A 1 308 ? -6.543 -41.981 -38.214 1.00 15.08 309 LYS A CA 1
ATOM 2455 C C . LYS A 1 308 ? -5.882 -40.695 -37.772 1.00 14.34 309 LYS A C 1
ATOM 2456 O O . LYS A 1 308 ? -5.539 -39.844 -38.563 1.00 14.44 309 LYS A O 1
ATOM 2462 N N . GLY A 1 309 ? -5.696 -40.572 -36.480 1.00 12.93 310 GLY A N 1
ATOM 2463 C CA . GLY A 1 309 ? -4.938 -39.485 -35.906 1.00 13.76 310 GLY A CA 1
ATOM 2464 C C . GLY A 1 309 ? -5.617 -38.141 -35.901 1.00 13.77 310 GLY A C 1
ATOM 2465 O O . GLY A 1 309 ? -4.941 -37.121 -35.749 1.00 16.62 310 GLY A O 1
ATOM 2466 N N . ARG A 1 310 ? -6.939 -38.128 -35.987 1.00 14.71 311 ARG A N 1
ATOM 2467 C CA . ARG A 1 310 ? -7.685 -36.886 -36.041 1.00 14.98 311 ARG A CA 1
ATOM 2468 C C . ARG A 1 310 ? -8.200 -36.484 -34.678 1.00 14.23 311 ARG A C 1
ATOM 2469 O O . ARG A 1 310 ? -9.320 -36.122 -34.531 1.00 14.67 311 ARG A O 1
ATOM 2477 N N . LEU A 1 311 ? -7.349 -36.525 -33.683 1.00 14.02 312 LEU A N 1
ATOM 2478 C CA . LEU A 1 311 ? -7.750 -36.108 -32.370 1.00 12.87 312 LEU A CA 1
ATOM 2479 C C . LEU A 1 311 ? -6.585 -35.691 -31.503 1.00 13.07 312 LEU A C 1
ATOM 2480 O O . LEU A 1 311 ? -5.619 -36.420 -31.383 1.00 14.00 312 LEU A O 1
ATOM 2488 N N . ASP A 1 312 ? -6.666 -34.499 -30.925 1.00 12.25 313 ASP A N 1
ATOM 2489 C CA . ASP A 1 312 ? -5.575 -34.026 -30.087 1.00 11.69 313 ASP A CA 1
ATOM 2490 C C . ASP A 1 312 ? -5.908 -34.119 -28.611 1.00 11.37 313 ASP A C 1
ATOM 2491 O O . ASP A 1 312 ? -5.008 -34.126 -27.786 1.00 12.68 313 ASP A O 1
ATOM 2496 N N . TRP A 1 313 ? -7.184 -34.101 -28.256 1.00 11.54 314 TRP A N 1
ATOM 2497 C CA . TRP A 1 313 ? -7.624 -34.134 -26.860 1.00 10.56 314 TRP A CA 1
ATOM 2498 C C . TRP A 1 313 ? -9.020 -34.670 -26.842 1.00 10.33 314 TRP A C 1
ATOM 2499 O O . TRP A 1 313 ? -9.690 -34.676 -27.866 1.00 11.16 314 TRP A O 1
ATOM 2510 N N . ILE A 1 314 ? -9.447 -35.150 -25.694 1.00 10.49 315 ILE A N 1
ATOM 2511 C CA . ILE A 1 314 ? -10.776 -35.768 -25.516 1.00 10.58 315 ILE A CA 1
ATOM 2512 C C . ILE A 1 314 ? -11.498 -35.046 -24.382 1.00 10.51 315 ILE A C 1
ATOM 2513 O O . ILE A 1 314 ? -10.986 -34.911 -23.262 1.00 10.62 315 ILE A O 1
ATOM 2518 N N . GLY A 1 315 ? -12.706 -34.588 -24.689 1.00 10.16 316 GLY A N 1
ATOM 2519 C CA . GLY A 1 315 ? -13.579 -34.009 -23.709 1.00 9.76 316 GLY A CA 1
ATOM 2520 C C . GLY A 1 315 ? -14.480 -35.067 -23.178 1.00 10.69 316 GLY A C 1
ATOM 2521 O O . GLY A 1 315 ? -15.280 -35.678 -23.924 1.00 10.29 316 GLY A O 1
ATOM 2522 N N . VAL A 1 316 ? -14.295 -35.341 -21.880 1.00 10.35 317 VAL A N 1
ATOM 2523 C CA . VAL A 1 316 ? -15.107 -36.334 -21.182 1.00 9.89 317 VAL A CA 1
ATOM 2524 C C . VAL A 1 316 ? -16.288 -35.649 -20.506 1.00 10.06 317 VAL A C 1
ATOM 2525 O O . VAL A 1 316 ? -16.145 -34.851 -19.562 1.00 11.30 317 VAL A O 1
ATOM 2529 N N . ASN A 1 317 ? -17.475 -35.915 -21.034 1.00 10.02 318 ASN A N 1
ATOM 2530 C CA . ASN A 1 317 ? -18.736 -35.606 -20.331 1.00 9.89 318 ASN A CA 1
ATOM 2531 C C . ASN A 1 317 ? -19.101 -36.813 -19.519 1.00 11.30 318 ASN A C 1
ATOM 2532 O O . ASN A 1 317 ? -18.927 -37.942 -19.970 1.00 12.46 318 ASN A O 1
ATOM 2537 N N . TYR A 1 318 ? -19.522 -36.581 -18.293 1.00 9.71 319 TYR A N 1
ATOM 2538 C CA . TYR A 1 318 ? -19.870 -37.665 -17.413 1.00 10.05 319 TYR A CA 1
ATOM 2539 C C . TYR A 1 318 ? -20.902 -37.183 -16.419 1.00 9.12 319 TYR A C 1
ATOM 2540 O O . TYR A 1 318 ? -20.693 -36.186 -15.758 1.00 9.95 319 TYR A O 1
ATOM 2549 N N . TYR A 1 319 ? -21.978 -37.965 -16.304 1.00 9.22 320 TYR A N 1
ATOM 2550 C CA . TYR A 1 319 ? -23.034 -37.705 -15.321 1.00 8.93 320 TYR A CA 1
ATOM 2551 C C . TYR A 1 319 ? -23.259 -38.864 -14.367 1.00 9.89 320 TYR A C 1
ATOM 2552 O O . TYR A 1 319 ? -23.427 -38.662 -13.171 1.00 10.60 320 TYR A O 1
ATOM 2561 N N . THR A 1 320 ? -23.279 -40.074 -14.874 1.00 10.36 321 THR A N 1
ATOM 2562 C CA . THR A 1 320 ? -23.557 -41.234 -14.080 1.00 9.90 321 THR A CA 1
ATOM 2563 C C . THR A 1 320 ? -23.123 -42.505 -14.810 1.00 9.88 321 THR A C 1
ATOM 2564 O O . THR A 1 320 ? -22.533 -42.447 -15.867 1.00 11.91 321 THR A O 1
ATOM 2568 N N . ARG A 1 321 ? -23.404 -43.654 -14.204 1.00 10.44 322 ARG A N 1
ATOM 2569 C CA . ARG A 1 321 ? -23.015 -44.936 -14.746 1.00 10.34 322 ARG A CA 1
ATOM 2570 C C . ARG A 1 321 ? -24.164 -45.541 -15.536 1.00 10.94 322 ARG A C 1
ATOM 2571 O O . ARG A 1 321 ? -25.272 -44.976 -15.618 1.00 11.25 322 ARG A O 1
ATOM 2579 N N . GLN A 1 322 ? -23.884 -46.691 -16.133 1.00 10.55 323 GLN A N 1
ATOM 2580 C CA . GLN A 1 322 ? -24.897 -47.615 -16.614 1.00 12.28 323 GLN A CA 1
ATOM 2581 C C . GLN A 1 322 ? -24.495 -48.979 -16.110 1.00 11.88 323 GLN A C 1
ATOM 2582 O O . GLN A 1 322 ? -23.363 -49.383 -16.283 1.00 12.49 323 GLN A O 1
ATOM 2591 N N . VAL A 1 323 ? -25.418 -49.660 -15.466 1.00 11.97 324 VAL A N 1
ATOM 2592 C CA . VAL A 1 323 ? -25.122 -50.982 -14.951 1.00 12.54 324 VAL A CA 1
ATOM 2593 C C . VAL A 1 323 ? -25.489 -51.959 -16.039 1.00 12.20 324 VAL A C 1
ATOM 2594 O O . VAL A 1 323 ? -26.555 -51.875 -16.663 1.00 13.40 324 VAL A O 1
ATOM 2598 N N . VAL A 1 324 ? -24.592 -52.915 -16.272 1.00 13.33 325 VAL A N 1
ATOM 2599 C CA . VAL A 1 324 ? -24.708 -53.845 -17.387 1.00 14.56 325 VAL A CA 1
ATOM 2600 C C . VAL A 1 324 ? -24.784 -55.270 -16.885 1.00 14.28 325 VAL A C 1
ATOM 2601 O O . VAL A 1 324 ? -24.060 -55.680 -15.987 1.00 15.81 325 VAL A O 1
ATOM 2605 N N . ARG A 1 325 ? -25.662 -56.035 -17.485 1.00 14.91 326 ARG A N 1
ATOM 2606 C CA . ARG A 1 325 ? -25.732 -57.437 -17.203 1.00 16.41 326 ARG A CA 1
ATOM 2607 C C . ARG A 1 325 ? -25.677 -58.182 -18.529 1.00 16.95 326 ARG A C 1
ATOM 2608 O O . ARG A 1 325 ? -26.188 -57.701 -19.550 1.00 17.58 326 ARG A O 1
ATOM 2622 N N . ALA A 1 326 ? -24.985 -59.310 -18.515 1.00 17.65 327 ALA A N 1
ATOM 2623 C CA . ALA A 1 326 ? -24.922 -60.134 -19.690 1.00 17.69 327 ALA A CA 1
ATOM 2624 C C . ALA A 1 326 ? -26.321 -60.640 -20.033 1.00 19.60 327 ALA A C 1
ATOM 2625 O O . ALA A 1 326 ? -27.135 -60.954 -19.157 1.00 20.66 327 ALA A O 1
ATOM 2627 N N . ARG A 1 327 ? -26.581 -60.698 -21.324 1.00 19.93 328 ARG A N 1
ATOM 2628 C CA . ARG A 1 327 ? -27.801 -61.271 -21.859 1.00 22.28 328 ARG A CA 1
ATOM 2629 C C . ARG A 1 327 ? -27.344 -62.138 -23.033 1.00 22.53 328 ARG A C 1
ATOM 2630 O O . ARG A 1 327 ? -27.097 -61.633 -24.091 1.00 23.24 328 ARG A O 1
ATOM 2634 N N . GLY A 1 328 ? -27.161 -63.425 -22.798 1.00 22.48 329 GLY A N 1
ATOM 2635 C CA . GLY A 1 328 ? -26.508 -64.275 -23.816 1.00 22.39 329 GLY A CA 1
ATOM 2636 C C . GLY A 1 328 ? -25.132 -63.719 -24.088 1.00 22.76 329 GLY A C 1
ATOM 2637 O O . GLY A 1 328 ? -24.383 -63.398 -23.170 1.00 22.52 329 GLY A O 1
ATOM 2638 N N . SER A 1 329 ? -24.791 -63.585 -25.366 1.00 20.66 330 SER A N 1
ATOM 2639 C CA . SER A 1 329 ? -23.517 -62.986 -25.750 1.00 20.77 330 SER A CA 1
ATOM 2640 C C . SER A 1 329 ? -23.614 -61.490 -25.918 1.00 20.61 330 SER A C 1
ATOM 2641 O O . SER A 1 329 ? -22.649 -60.812 -26.300 1.00 21.36 330 SER A O 1
ATOM 2644 N N . GLY A 1 330 ? -24.813 -60.969 -25.684 1.00 20.86 331 GLY A N 1
ATOM 2645 C CA . GLY A 1 330 ? -25.022 -59.545 -25.656 1.00 20.93 331 GLY A CA 1
ATOM 2646 C C . GLY A 1 330 ? -25.108 -59.041 -24.217 1.00 18.82 331 GLY A C 1
ATOM 2647 O O . GLY A 1 330 ? -24.571 -59.630 -23.269 1.00 19.31 331 GLY A O 1
ATOM 2648 N N . TYR A 1 331 ? -25.761 -57.919 -24.067 1.00 19.65 332 TYR A N 1
ATOM 2649 C CA . TYR A 1 331 ? -25.846 -57.283 -22.776 1.00 19.02 332 TYR A CA 1
ATOM 2650 C C . TYR A 1 331 ? -27.053 -56.397 -22.739 1.00 17.95 332 TYR A C 1
ATOM 2651 O O . TYR A 1 331 ? -27.661 -56.054 -23.753 1.00 18.32 332 TYR A O 1
ATOM 2660 N N . GLU A 1 332 ? -27.401 -55.987 -21.534 1.00 16.67 333 GLU A N 1
ATOM 2661 C CA . GLU A 1 332 ? -28.517 -55.103 -21.344 1.00 18.22 333 GLU A CA 1
ATOM 2662 C C . GLU A 1 332 ? -28.185 -54.211 -20.205 1.00 16.33 333 GLU A C 1
ATOM 2663 O O . GLU A 1 332 ? -27.426 -54.539 -19.290 1.00 16.67 333 GLU A O 1
ATOM 2669 N N . ILE A 1 333 ? -28.787 -53.050 -20.256 1.00 16.15 334 ILE A N 1
ATOM 2670 C CA . ILE A 1 333 ? -28.611 -52.034 -19.230 1.00 15.93 334 ILE A CA 1
ATOM 2671 C C . ILE A 1 333 ? -29.694 -52.290 -18.203 1.00 16.42 334 ILE A C 1
ATOM 2672 O O . ILE A 1 333 ? -30.873 -52.472 -18.561 1.00 18.15 334 ILE A O 1
ATOM 2677 N N . VAL A 1 334 ? -29.292 -52.350 -16.941 1.00 16.36 335 VAL A N 1
ATOM 2678 C CA . VAL A 1 334 ? -30.179 -52.743 -15.858 1.00 15.64 335 VAL A CA 1
ATOM 2679 C C . VAL A 1 334 ? -30.946 -51.521 -15.394 1.00 16.41 335 VAL A C 1
ATOM 2680 O O . VAL A 1 334 ? -30.350 -50.534 -15.004 1.00 15.75 335 VAL A O 1
ATOM 2684 N N . PRO A 1 335 ? -32.289 -51.577 -15.413 1.00 17.38 336 PRO A N 1
ATOM 2685 C CA . PRO A 1 335 ? -33.049 -50.412 -14.925 1.00 17.95 336 PRO A CA 1
ATOM 2686 C C . PRO A 1 335 ? -32.858 -50.232 -13.429 1.00 16.30 336 PRO A C 1
ATOM 2687 O O . PRO A 1 335 ? -32.534 -51.185 -12.713 1.00 16.83 336 PRO A O 1
ATOM 2692 N N . GLY A 1 336 ? -33.065 -49.011 -12.962 1.00 16.25 337 GLY A N 1
ATOM 2693 C CA . GLY A 1 336 ? -32.977 -48.726 -11.539 1.00 15.93 337 GLY A CA 1
ATOM 2694 C C . GLY A 1 336 ? -31.623 -48.220 -11.090 1.00 15.28 337 GLY A C 1
ATOM 2695 O O . GLY A 1 336 ? -31.482 -47.794 -9.936 1.00 17.68 337 GLY A O 1
ATOM 2696 N N . TYR A 1 337 ? -30.623 -48.271 -11.986 1.00 13.85 338 TYR A N 1
ATOM 2697 C CA . TYR A 1 337 ? -29.298 -47.730 -11.730 1.00 13.15 338 TYR A CA 1
ATOM 2698 C C . TYR A 1 337 ? -28.942 -46.743 -12.827 1.00 12.55 338 TYR A C 1
ATOM 2699 O O . TYR A 1 337 ? -29.501 -46.795 -13.904 1.00 12.90 338 TYR A O 1
ATOM 2708 N N . GLY A 1 338 ? -27.951 -45.915 -12.550 1.00 11.60 339 GLY A N 1
ATOM 2709 C CA . GLY A 1 338 ? -27.351 -45.112 -13.595 1.00 10.76 339 GLY A CA 1
ATOM 2710 C C . GLY A 1 338 ? -28.301 -44.107 -14.163 1.00 11.38 339 GLY A C 1
ATOM 2711 O O . GLY A 1 338 ? -28.825 -43.277 -13.460 1.00 12.15 339 GLY A O 1
ATOM 2712 N N . HIS A 1 339 ? -28.419 -44.113 -15.473 1.00 11.59 340 HIS A N 1
ATOM 2713 C CA . HIS A 1 339 ? -29.311 -43.179 -16.171 1.00 13.04 340 HIS A CA 1
ATOM 2714 C C . HIS A 1 339 ? -30.764 -43.593 -16.058 1.00 13.55 340 HIS A C 1
ATOM 2715 O O . HIS A 1 339 ? -31.662 -42.793 -16.369 1.00 16.19 340 HIS A O 1
ATOM 2722 N N . GLY A 1 340 ? -31.003 -44.825 -15.600 1.00 14.20 341 GLY A N 1
ATOM 2723 C CA . GLY A 1 340 ? -32.333 -45.437 -15.699 1.00 14.79 341 GLY A CA 1
ATOM 2724 C C . GLY A 1 340 ? -33.079 -45.519 -14.398 1.00 15.57 341 GLY A C 1
ATOM 2725 O O . GLY A 1 340 ? -33.818 -46.485 -14.126 1.00 16.53 341 GLY A O 1
ATOM 2726 N N . CYS A 1 341 ? -32.933 -44.500 -13.582 1.00 15.27 342 CYS A N 1
ATOM 2727 C CA . CYS A 1 341 ? -33.554 -44.544 -12.286 1.00 16.28 342 CYS A CA 1
ATOM 2728 C C . CYS A 1 341 ? -34.779 -43.710 -12.205 1.00 16.47 342 CYS A C 1
ATOM 2729 O O . CYS A 1 341 ? -35.049 -42.830 -13.024 1.00 15.98 342 CYS A O 1
ATOM 2732 N N . GLU A 1 342 ? -35.500 -43.957 -11.110 1.00 16.52 343 GLU A N 1
ATOM 2733 C CA . GLU A 1 342 ? -36.606 -43.116 -10.779 1.00 16.62 343 GLU A CA 1
ATOM 2734 C C . GLU A 1 342 ? -36.133 -41.687 -10.495 1.00 16.68 343 GLU A C 1
ATOM 2735 O O . GLU A 1 342 ? -35.233 -41.516 -9.711 1.00 16.16 343 GLU A O 1
ATOM 2741 N N . PRO A 1 343 ? -36.743 -40.668 -11.127 1.00 15.17 344 PRO A N 1
ATOM 2742 C CA . PRO A 1 343 ? -36.422 -39.299 -10.717 1.00 14.99 344 PRO A CA 1
ATOM 2743 C C . PRO A 1 343 ? -36.607 -39.116 -9.230 1.00 14.08 344 PRO A C 1
ATOM 2744 O O . PRO A 1 343 ? -37.642 -39.490 -8.652 1.00 13.08 344 PRO A O 1
ATOM 2748 N N . ASN A 1 344 ? -35.569 -38.575 -8.602 1.00 13.00 345 ASN A N 1
ATOM 2749 C CA . ASN A 1 344 ? -35.584 -38.412 -7.149 1.00 13.79 345 ASN A CA 1
ATOM 2750 C C . ASN A 1 344 ? -35.948 -39.701 -6.427 1.00 15.76 345 ASN A C 1
ATOM 2751 O O . ASN A 1 344 ? -36.797 -39.729 -5.508 1.00 18.90 345 ASN A O 1
ATOM 2756 N N . GLY A 1 345 ? -35.370 -40.768 -6.915 1.00 15.55 346 GLY A N 1
ATOM 2757 C CA . GLY A 1 345 ? -35.412 -42.058 -6.250 1.00 15.09 346 GLY A CA 1
ATOM 2758 C C . GLY A 1 345 ? -34.074 -42.410 -5.651 1.00 14.40 346 GLY A C 1
ATOM 2759 O O . GLY A 1 345 ? -33.203 -41.550 -5.461 1.00 12.79 346 GLY A O 1
ATOM 2760 N N . VAL A 1 346 ? -33.908 -43.705 -5.402 1.00 14.00 347 VAL A N 1
ATOM 2761 C CA . VAL A 1 346 ? -32.670 -44.237 -4.840 1.00 13.70 347 VAL A CA 1
ATOM 2762 C C . VAL A 1 346 ? -32.414 -45.556 -5.524 1.00 13.53 347 VAL A C 1
ATOM 2763 O O . VAL A 1 346 ? -33.325 -46.381 -5.683 1.00 15.15 347 VAL A O 1
ATOM 2767 N N . SER A 1 347 ? -31.177 -45.759 -5.940 1.00 13.11 348 SER A N 1
ATOM 2768 C CA . SER A 1 347 ? -30.849 -47.012 -6.611 1.00 13.91 348 SER A CA 1
ATOM 2769 C C . SER A 1 347 ? -30.744 -48.174 -5.616 1.00 15.36 348 SER A C 1
ATOM 2770 O O . SER A 1 347 ? -30.652 -47.984 -4.409 1.00 16.22 348 SER A O 1
ATOM 2773 N N . PRO A 1 348 ? -30.667 -49.400 -6.134 1.00 16.69 349 PRO A N 1
ATOM 2774 C CA . PRO A 1 348 ? -30.476 -50.526 -5.199 1.00 17.39 349 PRO A CA 1
ATOM 2775 C C . PRO A 1 348 ? -29.133 -50.507 -4.488 1.00 17.64 349 PRO A C 1
ATOM 2776 O O . PRO A 1 348 ? -28.954 -51.200 -3.471 1.00 19.49 349 PRO A O 1
ATOM 2780 N N . ALA A 1 349 ? -28.188 -49.720 -4.997 1.00 17.50 350 ALA A N 1
ATOM 2781 C CA . ALA A 1 349 ? -26.911 -49.543 -4.341 1.00 16.84 350 ALA A CA 1
ATOM 2782 C C . ALA A 1 349 ? -26.979 -48.506 -3.238 1.00 16.55 350 ALA A C 1
ATOM 2783 O O . ALA A 1 349 ? -25.979 -48.184 -2.625 1.00 19.34 350 ALA A O 1
ATOM 2785 N N . GLY A 1 350 ? -28.152 -47.933 -3.014 1.00 15.37 351 GLY A N 1
ATOM 2786 C CA . GLY A 1 350 ? -28.294 -46.943 -1.949 1.00 14.70 351 GLY A CA 1
ATOM 2787 C C . GLY A 1 350 ? -27.846 -45.547 -2.361 1.00 13.91 351 GLY A C 1
ATOM 2788 O O . GLY A 1 350 ? -27.572 -44.698 -1.531 1.00 15.82 351 GLY A O 1
ATOM 2789 N N . ARG A 1 351 ? -27.747 -45.296 -3.676 1.00 12.34 352 ARG A N 1
ATOM 2790 C CA . ARG A 1 351 ? -27.275 -44.014 -4.156 1.00 11.96 352 ARG A CA 1
ATOM 2791 C C . ARG A 1 351 ? -28.491 -43.212 -4.575 1.00 11.71 352 ARG A C 1
ATOM 2792 O O . ARG A 1 351 ? -29.371 -43.704 -5.303 1.00 12.84 352 ARG A O 1
ATOM 2800 N N . PRO A 1 352 ? -28.566 -41.966 -4.123 1.00 10.82 353 PRO A N 1
ATOM 2801 C CA . PRO A 1 352 ? -29.673 -41.100 -4.497 1.00 11.24 353 PRO A CA 1
ATOM 2802 C C . PRO A 1 352 ? -29.594 -40.724 -5.958 1.00 10.87 353 PRO A C 1
ATOM 2803 O O . PRO A 1 352 ? -28.513 -40.719 -6.543 1.00 11.39 353 PRO A O 1
ATOM 2807 N N . CYS A 1 353 ? -30.761 -40.448 -6.517 1.00 10.73 354 CYS A N 1
ATOM 2808 C CA . CYS A 1 353 ? -30.883 -40.138 -7.945 1.00 11.02 354 CYS A CA 1
ATOM 2809 C C . CYS A 1 353 ? -31.409 -38.740 -8.107 1.00 10.89 354 CYS A C 1
ATOM 2810 O O . CYS A 1 353 ? -32.201 -38.234 -7.319 1.00 12.84 354 CYS A O 1
ATOM 2813 N N . SER A 1 354 ? -30.943 -38.103 -9.188 1.00 10.16 355 SER A N 1
ATOM 2814 C CA . SER A 1 354 ? -31.211 -36.714 -9.405 1.00 10.55 355 SER A CA 1
ATOM 2815 C C . SER A 1 354 ? -32.630 -36.467 -9.853 1.00 10.05 355 SER A C 1
ATOM 2816 O O . SER A 1 354 ? -33.417 -37.379 -10.054 1.00 10.13 355 SER A O 1
ATOM 2819 N N . ASP A 1 355 ? -32.929 -35.208 -10.107 1.00 10.64 356 ASP A N 1
ATOM 2820 C CA . ASP A 1 355 ? -34.226 -34.841 -10.687 1.00 10.48 356 ASP A CA 1
ATOM 2821 C C . ASP A 1 355 ? -34.436 -35.489 -12.052 1.00 10.50 356 ASP A C 1
ATOM 2822 O O . ASP A 1 355 ? -35.559 -35.566 -12.509 1.00 11.57 356 ASP A O 1
ATOM 2827 N N . PHE A 1 356 ? -33.348 -35.915 -12.692 1.00 10.34 357 PHE A N 1
ATOM 2828 C CA . PHE A 1 356 ? -33.443 -36.585 -13.993 1.00 10.46 357 PHE A CA 1
ATOM 2829 C C . PHE A 1 356 ? -33.502 -38.101 -13.874 1.00 10.63 357 PHE A C 1
ATOM 2830 O O . PHE A 1 356 ? -33.640 -38.809 -14.873 1.00 13.09 357 PHE A O 1
ATOM 2838 N N . GLY A 1 357 ? -33.381 -38.607 -12.649 1.00 10.68 358 GLY A N 1
ATOM 2839 C CA . GLY A 1 357 ? -33.302 -40.051 -12.437 1.00 11.31 358 GLY A CA 1
ATOM 2840 C C . GLY A 1 357 ? -31.916 -40.615 -12.651 1.00 10.86 358 GLY A C 1
ATOM 2841 O O . GLY A 1 357 ? -31.790 -41.791 -13.056 1.00 12.97 358 GLY A O 1
ATOM 2842 N N . TRP A 1 358 ? -30.884 -39.792 -12.446 1.00 9.99 359 TRP A N 1
ATOM 2843 C CA . TRP A 1 358 ? -29.497 -40.217 -12.666 1.00 9.68 359 TRP A CA 1
ATOM 2844 C C . TRP A 1 358 ? -28.830 -40.488 -11.317 1.00 9.89 359 TRP A C 1
ATOM 2845 O O . TRP A 1 358 ? -28.876 -39.660 -10.383 1.00 11.51 359 TRP A O 1
ATOM 2856 N N . GLU A 1 359 ? -28.212 -41.640 -11.195 1.00 9.99 360 GLU A N 1
ATOM 2857 C CA . GLU A 1 359 ? -27.654 -42.114 -9.967 1.00 10.00 360 GLU A CA 1
ATOM 2858 C C . GLU A 1 359 ? -26.368 -41.366 -9.606 1.00 9.18 360 GLU A C 1
ATOM 2859 O O . GLU A 1 359 ? -25.541 -41.024 -10.438 1.00 11.00 360 GLU A O 1
ATOM 2865 N N . PHE A 1 360 ? -26.201 -41.132 -8.308 1.00 10.38 361 PHE A N 1
ATOM 2866 C CA . PHE A 1 360 ? -25.001 -40.567 -7.746 1.00 10.27 361 PHE A CA 1
ATOM 2867 C C . PHE A 1 360 ? -23.879 -41.572 -7.810 1.00 10.11 361 PHE A C 1
ATOM 2868 O O . PHE A 1 360 ? -23.868 -42.534 -7.042 1.00 11.29 361 PHE A O 1
ATOM 2876 N N . TYR A 1 361 ? -22.929 -41.378 -8.719 1.00 10.43 362 TYR A N 1
ATOM 2877 C CA . TYR A 1 361 ? -21.883 -42.365 -8.910 1.00 9.80 362 TYR A CA 1
ATOM 2878 C C . TYR A 1 361 ? -20.568 -41.692 -9.315 1.00 10.08 362 TYR A C 1
ATOM 2879 O O . TYR A 1 361 ? -20.071 -41.858 -10.419 1.00 11.15 362 TYR A O 1
ATOM 2888 N N . PRO A 1 362 ? -19.971 -40.935 -8.411 1.00 10.50 363 PRO A N 1
ATOM 2889 C CA . PRO A 1 362 ? -18.751 -40.192 -8.734 1.00 10.09 363 PRO A CA 1
ATOM 2890 C C . PRO A 1 362 ? -17.583 -41.086 -9.112 1.00 10.22 363 PRO A C 1
ATOM 2891 O O . PRO A 1 362 ? -16.736 -40.680 -9.895 1.00 10.41 363 PRO A O 1
ATOM 2895 N N . GLU A 1 363 ? -17.529 -42.274 -8.525 1.00 11.73 364 GLU A N 1
ATOM 2896 C CA . GLU A 1 363 ? -16.433 -43.223 -8.845 1.00 11.88 364 GLU A CA 1
ATOM 2897 C C . GLU A 1 363 ? -16.334 -43.454 -10.331 1.00 11.07 364 GLU A C 1
ATOM 2898 O O . GLU A 1 363 ? -15.243 -43.739 -10.838 1.00 11.90 364 GLU A O 1
ATOM 2909 N N . GLY A 1 364 ? -17.448 -43.361 -11.042 1.00 10.70 365 GLY A N 1
ATOM 2910 C CA . GLY A 1 364 ? -17.423 -43.636 -12.475 1.00 10.54 365 GLY A CA 1
ATOM 2911 C C . GLY A 1 364 ? -16.622 -42.649 -13.251 1.00 10.99 365 GLY A C 1
ATOM 2912 O O . GLY A 1 364 ? -16.120 -42.968 -14.304 1.00 11.93 365 GLY A O 1
ATOM 2913 N N . LEU A 1 365 ? -16.493 -41.426 -12.749 1.00 10.27 366 LEU A N 1
ATOM 2914 C CA . LEU A 1 365 ? -15.700 -40.421 -13.454 1.00 10.47 366 LEU A CA 1
ATOM 2915 C C . LEU A 1 365 ? -14.211 -40.799 -13.452 1.00 10.84 366 LEU A C 1
ATOM 2916 O O . LEU A 1 365 ? -13.529 -40.688 -14.459 1.00 11.62 366 LEU A O 1
ATOM 2921 N N . TYR A 1 366 ? -13.714 -41.268 -12.295 1.00 10.19 367 TYR A N 1
ATOM 2922 C CA . TYR A 1 366 ? -12.377 -41.821 -12.258 1.00 11.26 367 TYR A CA 1
ATOM 2923 C C . TYR A 1 366 ? -12.228 -42.941 -13.280 1.00 10.40 367 TYR A C 1
ATOM 2924 O O . TYR A 1 366 ? -11.266 -42.975 -14.076 1.00 11.27 367 TYR A O 1
ATOM 2933 N N . ASN A 1 367 ? -13.153 -43.878 -13.264 1.00 10.81 368 ASN A N 1
ATOM 2934 C CA . ASN A 1 367 ? -13.042 -45.041 -14.136 1.00 10.98 368 ASN A CA 1
ATOM 2935 C C . ASN A 1 367 ? -13.026 -44.661 -15.594 1.00 10.90 368 ASN A C 1
ATOM 2936 O O . ASN A 1 367 ? -12.230 -45.187 -16.374 1.00 11.42 368 ASN A O 1
ATOM 2941 N N . VAL A 1 368 ? -13.919 -43.769 -15.970 1.00 10.45 369 VAL A N 1
ATOM 2942 C CA . VAL A 1 368 ? -13.982 -43.340 -17.358 1.00 9.80 369 VAL A CA 1
ATOM 2943 C C . VAL A 1 368 ? -12.714 -42.585 -17.765 1.00 10.68 369 VAL A C 1
ATOM 2944 O O . VAL A 1 368 ? -12.153 -42.850 -18.831 1.00 10.49 369 VAL A O 1
ATOM 2948 N N . LEU A 1 369 ? -12.229 -41.687 -16.937 1.00 10.14 370 LEU A N 1
ATOM 2949 C CA . LEU A 1 369 ? -10.978 -41.003 -17.236 1.00 10.47 370 LEU A CA 1
ATOM 2950 C C . LEU A 1 369 ? -9.836 -42.009 -17.384 1.00 10.53 370 LEU A C 1
ATOM 2951 O O . LEU A 1 369 ? -9.084 -41.939 -18.362 1.00 11.03 370 LEU A O 1
ATOM 2956 N N . LYS A 1 370 ? -9.715 -42.933 -16.434 1.00 10.22 371 LYS A N 1
ATOM 2957 C CA . LYS A 1 370 ? -8.654 -43.907 -16.468 1.00 11.11 371 LYS A CA 1
ATOM 2958 C C . LYS A 1 370 ? -8.729 -44.743 -17.741 1.00 10.75 371 LYS A C 1
ATOM 2959 O O . LYS A 1 370 ? -7.721 -45.002 -18.375 1.00 11.71 371 LYS A O 1
ATOM 2965 N N . GLU A 1 371 ? -9.934 -45.120 -18.126 1.00 9.96 372 GLU A N 1
ATOM 2966 C CA . GLU A 1 371 ? -10.078 -46.009 -19.256 1.00 10.55 372 GLU A CA 1
ATOM 2967 C C . GLU A 1 371 ? -9.704 -45.298 -20.554 1.00 10.36 372 GLU A C 1
ATOM 2968 O O . GLU A 1 371 ? -9.003 -45.844 -21.413 1.00 10.67 372 GLU A O 1
ATOM 2974 N N . TYR A 1 372 ? -10.153 -44.062 -20.725 1.00 10.40 373 TYR A N 1
ATOM 2975 C CA . TYR A 1 372 ? -9.765 -43.309 -21.912 1.00 9.97 373 TYR A CA 1
ATOM 2976 C C . TYR A 1 372 ? -8.256 -43.075 -21.920 1.00 10.73 373 TYR A C 1
ATOM 2977 O O . TYR A 1 372 ? -7.608 -43.097 -22.986 1.00 11.54 373 TYR A O 1
ATOM 2986 N N . TRP A 1 373 ? -7.691 -42.797 -20.761 1.00 11.06 374 TRP A N 1
ATOM 2987 C CA . TRP A 1 373 ? -6.264 -42.517 -20.693 1.00 10.78 374 TRP A CA 1
ATOM 2988 C C . TRP A 1 373 ? -5.493 -43.747 -21.107 1.00 11.02 374 TRP A C 1
ATOM 2989 O O . TRP A 1 373 ? -4.569 -43.671 -21.927 1.00 11.39 374 TRP A O 1
ATOM 3000 N N . ASP A 1 374 ? -5.837 -44.892 -20.512 1.00 11.20 375 ASP A N 1
ATOM 3001 C CA . ASP A 1 374 ? -5.104 -46.126 -20.783 1.00 11.56 375 ASP A CA 1
ATOM 3002 C C . ASP A 1 374 ? -5.213 -46.539 -22.244 1.00 12.00 375 ASP A C 1
ATOM 3003 O O . ASP A 1 374 ? -4.324 -47.216 -22.741 1.00 13.08 375 ASP A O 1
ATOM 3008 N N . ARG A 1 375 ? -6.334 -46.252 -22.894 1.00 11.35 376 ARG A N 1
ATOM 3009 C CA . ARG A 1 375 ? -6.532 -46.672 -24.246 1.00 11.47 376 ARG A CA 1
ATOM 3010 C C . ARG A 1 375 ? -5.786 -45.809 -25.234 1.00 10.90 376 ARG A C 1
ATOM 3011 O O . ARG A 1 375 ? -5.131 -46.352 -26.135 1.00 13.43 376 ARG A O 1
ATOM 3019 N N . TYR A 1 376 ? -5.864 -44.478 -25.099 1.00 11.11 377 TYR A N 1
ATOM 3020 C CA . TYR A 1 376 ? -5.361 -43.564 -26.110 1.00 11.39 377 TYR A CA 1
ATOM 3021 C C . TYR A 1 376 ? -4.239 -42.640 -25.655 1.00 11.67 377 TYR A C 1
ATOM 3022 O O . TYR A 1 376 ? -3.549 -42.093 -26.477 1.00 12.03 377 TYR A O 1
ATOM 3031 N N . HIS A 1 377 ? -4.109 -42.390 -24.349 1.00 10.96 378 HIS A N 1
ATOM 3032 C CA . HIS A 1 377 ? -3.102 -41.464 -23.830 1.00 11.30 378 HIS A CA 1
ATOM 3033 C C . HIS A 1 377 ? -3.118 -40.126 -24.509 1.00 11.24 378 HIS A C 1
ATOM 3034 O O . HIS A 1 377 ? -2.100 -39.498 -24.730 1.00 13.20 378 HIS A O 1
ATOM 3041 N N . LEU A 1 378 ? -4.326 -39.626 -24.749 1.00 11.88 379 LEU A N 1
ATOM 3042 C CA . LEU A 1 378 ? -4.540 -38.260 -25.172 1.00 10.78 379 LEU A CA 1
ATOM 3043 C C . LEU A 1 378 ? -4.996 -37.426 -23.976 1.00 10.81 379 LEU A C 1
ATOM 3044 O O . LEU A 1 378 ? -5.689 -37.950 -23.111 1.00 11.45 379 LEU A O 1
ATOM 3049 N N . PRO A 1 379 ? -4.609 -36.165 -23.956 1.00 11.13 380 PRO A N 1
ATOM 3050 C CA . PRO A 1 379 ? -5.035 -35.291 -22.883 1.00 11.18 380 PRO A CA 1
ATOM 3051 C C . PRO A 1 379 ? -6.546 -35.271 -22.758 1.00 11.37 380 PRO A C 1
ATOM 3052 O O . PRO A 1 379 ? -7.260 -35.272 -23.760 1.00 11.56 380 PRO A O 1
ATOM 3056 N N . LEU A 1 380 ? -7.008 -35.257 -21.511 1.00 10.27 381 LEU A N 1
ATOM 3057 C CA . LEU A 1 380 ? -8.420 -35.279 -21.190 1.00 10.72 381 LEU A CA 1
ATOM 3058 C C . LEU A 1 380 ? -8.835 -34.009 -20.516 1.00 10.40 381 LEU A C 1
ATOM 3059 O O . LEU A 1 380 ? -8.095 -33.436 -19.734 1.00 12.35 381 LEU A O 1
ATOM 3064 N N . LEU A 1 381 ? -10.035 -33.553 -20.845 1.00 9.94 382 LEU A N 1
ATOM 3065 C CA . LEU A 1 381 ? -10.662 -32.425 -20.167 1.00 9.60 382 LEU A CA 1
ATOM 3066 C C . LEU A 1 381 ? -12.034 -32.878 -19.772 1.00 9.73 382 LEU A C 1
ATOM 3067 O O . LEU A 1 381 ? -12.750 -33.401 -20.591 1.00 10.67 382 LEU A O 1
ATOM 3072 N N . VAL A 1 382 ? -12.394 -32.735 -18.495 1.00 10.08 383 VAL A N 1
ATOM 3073 C CA . VAL A 1 382 ? -13.759 -33.043 -18.105 1.00 9.71 383 VAL A CA 1
ATOM 3074 C C . VAL A 1 382 ? -14.598 -31.861 -18.559 1.00 9.64 383 VAL A C 1
ATOM 3075 O O . VAL A 1 382 ? -14.525 -30.759 -18.021 1.00 10.86 383 VAL A O 1
ATOM 3079 N N . THR A 1 383 ? -15.319 -32.119 -19.628 1.00 9.67 384 THR A N 1
ATOM 3080 C CA . THR A 1 383 ? -16.041 -31.063 -20.319 1.00 9.58 384 THR A CA 1
ATOM 3081 C C . THR A 1 383 ? -17.478 -30.888 -19.847 1.00 9.71 384 THR A C 1
ATOM 3082 O O . THR A 1 383 ? -18.093 -29.858 -20.108 1.00 10.65 384 THR A O 1
ATOM 3086 N N . GLU A 1 384 ? -18.029 -31.887 -19.175 1.00 9.27 385 GLU A N 1
ATOM 3087 C CA . GLU A 1 384 ? -19.299 -31.718 -18.484 1.00 8.91 385 GLU A CA 1
ATOM 3088 C C . GLU A 1 384 ? -19.385 -32.665 -17.328 1.00 8.91 385 GLU A C 1
ATOM 3089 O O . GLU A 1 384 ? -18.987 -33.825 -17.417 1.00 9.85 385 GLU A O 1
ATOM 3095 N N . ASN A 1 385 ? -19.955 -32.150 -16.251 1.00 9.31 386 ASN A N 1
ATOM 3096 C CA . ASN A 1 385 ? -20.308 -32.955 -15.098 1.00 8.47 386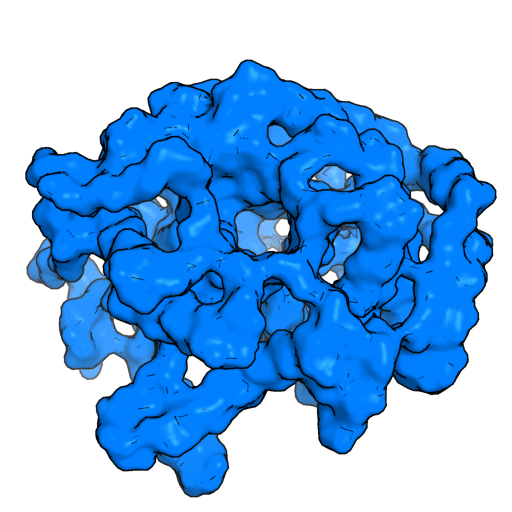 ASN A CA 1
ATOM 3097 C C . ASN A 1 385 ? -21.231 -32.062 -14.277 1.00 9.05 386 ASN A C 1
ATOM 3098 O O . ASN A 1 385 ? -20.906 -30.900 -14.034 1.00 9.61 386 ASN A O 1
ATOM 3103 N N . GLY A 1 386 ? -22.381 -32.584 -13.872 1.00 9.39 387 GLY A N 1
ATOM 3104 C CA . GLY A 1 386 ? -23.324 -31.792 -13.153 1.00 8.71 387 GLY A CA 1
ATOM 3105 C C . GLY A 1 386 ? -24.543 -32.604 -12.869 1.00 9.40 387 GLY A C 1
ATOM 3106 O O . GLY A 1 386 ? -24.569 -33.800 -13.090 1.00 9.22 387 GLY A O 1
ATOM 3107 N N . ILE A 1 387 ? -25.553 -31.928 -12.364 1.00 9.74 388 ILE A N 1
ATOM 3108 C CA . ILE A 1 387 ? -26.729 -32.612 -11.866 1.00 9.68 388 ILE A CA 1
ATOM 3109 C C . ILE A 1 387 ? -27.956 -31.736 -12.008 1.00 8.12 388 ILE A C 1
ATOM 3110 O O . ILE A 1 387 ? -27.884 -30.551 -11.744 1.00 10.00 388 ILE A O 1
ATOM 3115 N N . ALA A 1 388 ? -29.076 -32.370 -12.358 1.00 9.20 389 ALA A N 1
ATOM 3116 C CA . ALA A 1 388 ? -30.372 -31.703 -12.376 1.00 9.44 389 ALA A CA 1
ATOM 3117 C C . ALA A 1 388 ? -30.872 -31.752 -10.939 1.00 9.59 389 ALA A C 1
ATOM 3118 O O . ALA A 1 388 ? -31.130 -32.810 -10.410 1.00 10.36 389 ALA A O 1
ATOM 3120 N N . ASP A 1 389 ? -30.965 -30.594 -10.337 1.00 10.03 390 ASP A N 1
ATOM 3121 C CA . ASP A 1 389 ? -31.185 -30.509 -8.906 1.00 10.29 390 ASP A CA 1
ATOM 3122 C C . ASP A 1 389 ? -31.702 -29.113 -8.570 1.00 10.86 390 ASP A C 1
ATOM 3123 O O . ASP A 1 389 ? -30.930 -28.188 -8.309 1.00 10.49 390 ASP A O 1
ATOM 3128 N N . GLU A 1 390 ? -33.023 -29.007 -8.547 1.00 10.03 391 GLU A N 1
ATOM 3129 C CA . GLU A 1 390 ? -33.696 -27.728 -8.317 1.00 10.35 391 GLU A CA 1
ATOM 3130 C C . GLU A 1 390 ? -33.553 -27.207 -6.896 1.00 10.98 391 GLU A C 1
ATOM 3131 O O . GLU A 1 390 ? -33.699 -26.018 -6.640 1.00 12.78 391 GLU A O 1
ATOM 3137 N N . GLY A 1 391 ? -33.253 -28.096 -5.964 1.00 10.02 392 GLY A N 1
ATOM 3138 C CA . GLY A 1 391 ? -33.116 -27.727 -4.572 1.00 10.81 392 GLY A CA 1
ATOM 3139 C C . GLY A 1 391 ? -31.685 -27.566 -4.096 1.00 9.70 392 GLY A C 1
ATOM 3140 O O . GLY A 1 391 ? -31.469 -27.213 -2.951 1.00 11.21 392 GLY A O 1
ATOM 3141 N N . ASP A 1 392 ? -30.696 -27.879 -4.935 1.00 10.15 393 ASP A N 1
ATOM 3142 C CA . ASP A 1 392 ? -29.317 -27.921 -4.516 1.00 9.89 393 ASP A CA 1
ATOM 3143 C C . ASP A 1 392 ? -29.148 -28.913 -3.365 1.00 9.78 393 ASP A C 1
ATOM 3144 O O . ASP A 1 392 ? -28.314 -28.712 -2.510 1.00 10.75 393 ASP A O 1
ATOM 3149 N N . TYR A 1 393 ? -29.891 -29.995 -3.399 1.00 9.58 394 TYR A N 1
ATOM 3150 C CA . TYR A 1 393 ? -29.823 -30.999 -2.337 1.00 9.99 394 TYR A CA 1
ATOM 3151 C C . TYR A 1 393 ? -28.611 -31.877 -2.493 1.00 10.81 394 TYR A C 1
ATOM 3152 O O . TYR A 1 393 ? -27.864 -32.116 -1.587 1.00 11.19 394 TYR A O 1
ATOM 3161 N N . GLN A 1 394 ? -28.448 -32.419 -3.684 1.00 9.70 395 GLN A N 1
ATOM 3162 C CA . GLN A 1 394 ? -27.340 -33.336 -3.960 1.00 10.53 395 GLN A CA 1
ATOM 3163 C C . GLN A 1 394 ? -26.118 -32.639 -4.554 1.00 9.83 395 GLN A C 1
ATOM 3164 O O . GLN A 1 394 ? -25.008 -33.124 -4.417 1.00 10.86 395 GLN A O 1
ATOM 3170 N N . ARG A 1 395 ? -26.318 -31.505 -5.216 1.00 10.60 396 ARG A N 1
ATOM 3171 C CA . ARG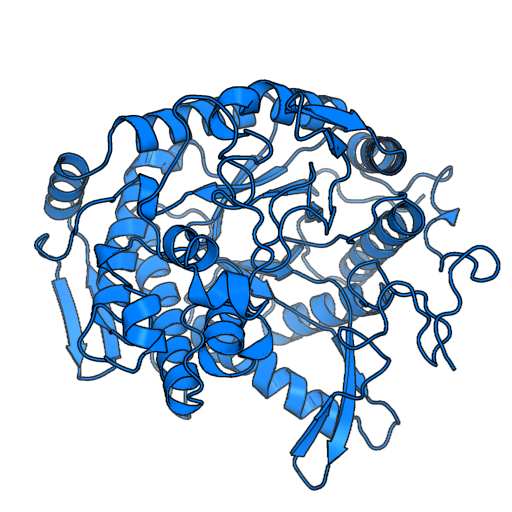 A 1 395 ? -25.263 -30.879 -5.987 1.00 10.51 396 ARG A CA 1
ATOM 3172 C C . ARG A 1 395 ? -23.998 -30.588 -5.202 1.00 10.11 396 ARG A C 1
ATOM 3173 O O . ARG A 1 395 ? -22.920 -30.786 -5.717 1.00 10.40 396 ARG A O 1
ATOM 3181 N N . PRO A 1 396 ? -24.097 -30.128 -3.942 1.00 10.00 397 PRO A N 1
ATOM 3182 C CA . PRO A 1 396 ? -22.841 -29.859 -3.265 1.00 9.86 397 PRO A CA 1
ATOM 3183 C C . PRO A 1 396 ? -21.947 -31.084 -3.110 1.00 9.42 397 PRO A C 1
ATOM 3184 O O . PRO A 1 396 ? -20.720 -31.021 -3.344 1.00 10.83 397 PRO A O 1
ATOM 3188 N N . TYR A 1 397 ? -22.559 -32.196 -2.762 1.00 10.12 398 TYR A N 1
ATOM 3189 C CA . TYR A 1 397 ? -21.882 -33.485 -2.669 1.00 10.24 398 TYR A CA 1
ATOM 3190 C C . TYR A 1 397 ? -21.448 -33.952 -4.060 1.00 10.29 398 TYR A C 1
ATOM 3191 O O . TYR A 1 397 ? -20.360 -34.489 -4.235 1.00 11.06 398 TYR A O 1
ATOM 3200 N N . TYR A 1 398 ? -22.316 -33.772 -5.055 1.00 9.66 399 TYR A N 1
ATOM 3201 C CA . TYR A 1 398 ? -22.021 -34.203 -6.400 1.00 9.75 399 TYR A CA 1
ATOM 3202 C C . TYR A 1 398 ? -20.777 -33.472 -6.907 1.00 9.58 399 TYR A C 1
ATOM 3203 O O . TYR A 1 398 ? -19.836 -34.082 -7.435 1.00 10.11 399 TYR A O 1
ATOM 3212 N N . LEU A 1 399 ? -20.737 -32.169 -6.703 1.00 10.53 400 LEU A N 1
ATOM 3213 C CA . LEU A 1 399 ? -19.622 -31.353 -7.166 1.00 9.61 400 LEU A CA 1
ATOM 3214 C C . LEU A 1 399 ? -18.338 -31.816 -6.544 1.00 10.24 400 LEU A C 1
ATOM 3215 O O . LEU A 1 399 ? -17.358 -32.102 -7.231 1.00 10.59 400 LEU A O 1
ATOM 3220 N N . VAL A 1 400 ? -18.310 -31.799 -5.218 1.00 10.12 401 VAL A N 1
ATOM 3221 C CA . VAL A 1 400 ? -17.074 -32.069 -4.535 1.00 10.79 401 VAL A CA 1
ATOM 3222 C C . VAL A 1 400 ? -16.598 -33.505 -4.826 1.00 10.36 401 VAL A C 1
ATOM 3223 O O . VAL A 1 400 ? -15.410 -33.764 -5.031 1.00 11.24 401 VAL A O 1
ATOM 3227 N N . SER A 1 401 ? -17.519 -34.442 -4.819 1.00 9.47 402 SER A N 1
ATOM 3228 C CA . SER A 1 401 ? -17.194 -35.844 -5.036 1.00 10.28 402 SER A CA 1
ATOM 3229 C C . SER A 1 401 ? -16.573 -36.054 -6.412 1.00 10.02 402 SER A C 1
ATOM 3230 O O . SER A 1 401 ? -15.574 -36.785 -6.543 1.00 10.72 402 SER A O 1
ATOM 3233 N N . HIS A 1 402 ? -17.139 -35.438 -7.426 1.00 10.26 403 HIS A N 1
ATOM 3234 C CA . HIS A 1 402 ? -16.637 -35.634 -8.764 1.00 10.30 403 HIS A CA 1
ATOM 3235 C C . HIS A 1 402 ? -15.307 -34.931 -8.967 1.00 10.10 403 HIS A C 1
ATOM 3236 O O . HIS A 1 402 ? -14.397 -35.481 -9.575 1.00 10.65 403 HIS A O 1
ATOM 3243 N N . VAL A 1 403 ? -15.149 -33.749 -8.409 1.00 10.46 404 VAL A N 1
ATOM 3244 C CA . VAL A 1 403 ? -13.861 -33.077 -8.449 1.00 10.14 404 VAL A CA 1
ATOM 3245 C C . VAL A 1 403 ? -12.817 -33.950 -7.773 1.00 10.18 404 VAL A C 1
ATOM 3246 O O . VAL A 1 403 ? -11.699 -34.083 -8.267 1.00 11.01 404 VAL A O 1
ATOM 3250 N N . TYR A 1 404 ? -13.162 -34.563 -6.657 1.00 9.94 405 TYR A N 1
ATOM 3251 C CA . TYR A 1 404 ? -12.216 -35.439 -5.961 1.00 10.20 405 TYR A CA 1
ATOM 3252 C C . TYR A 1 404 ? -11.741 -36.562 -6.864 1.00 10.79 405 TYR A C 1
ATOM 3253 O O . TYR A 1 404 ? -10.565 -36.920 -6.868 1.00 11.44 405 TYR A O 1
ATOM 3262 N N . GLN A 1 405 ? -12.690 -37.170 -7.560 1.00 10.38 406 GLN A N 1
ATOM 3263 C CA . GLN A 1 405 ? -12.351 -38.254 -8.472 1.00 11.41 406 GLN A CA 1
ATOM 3264 C C . GLN A 1 405 ? -11.436 -37.826 -9.594 1.00 11.61 406 GLN A C 1
ATOM 3265 O O . GLN A 1 405 ? -10.612 -38.617 -10.045 1.00 11.49 406 GLN A O 1
ATOM 3271 N N . VAL A 1 406 ? -11.584 -36.590 -10.055 1.00 11.10 407 VAL A N 1
ATOM 3272 C CA . VAL A 1 406 ? -10.665 -36.050 -11.064 1.00 11.84 407 VAL A CA 1
ATOM 3273 C C . VAL A 1 406 ? -9.258 -35.968 -10.467 1.00 12.34 407 VAL A C 1
ATOM 3274 O O . VAL A 1 406 ? -8.270 -36.339 -11.085 1.00 12.84 407 VAL A O 1
ATOM 3278 N N . HIS A 1 407 ? -9.168 -35.517 -9.224 1.00 13.33 408 HIS A N 1
ATOM 3279 C CA . HIS A 1 407 ? -7.898 -35.456 -8.570 1.00 13.53 408 HIS A CA 1
ATOM 3280 C C . HIS A 1 407 ? -7.280 -36.853 -8.454 1.00 12.94 408 HIS A C 1
ATOM 3281 O O . HIS A 1 407 ? -6.077 -37.030 -8.646 1.00 13.73 408 HIS A O 1
ATOM 3288 N N . ARG A 1 408 ? -8.095 -37.842 -8.141 1.00 12.55 409 ARG A N 1
ATOM 3289 C CA . ARG A 1 408 ? -7.614 -39.201 -7.998 1.00 12.95 409 ARG A CA 1
ATOM 3290 C C . ARG A 1 408 ? -7.025 -39.690 -9.319 1.00 12.54 409 ARG A C 1
ATOM 3291 O O . ARG A 1 408 ? -5.993 -40.367 -9.361 1.00 12.85 409 ARG A O 1
ATOM 3299 N N . ALA A 1 409 ? -7.722 -39.372 -10.406 1.00 11.65 410 ALA A N 1
ATOM 3300 C CA . ALA A 1 409 ? -7.237 -39.720 -11.743 1.00 11.19 410 ALA A CA 1
ATOM 3301 C C . ALA A 1 409 ? -5.882 -39.070 -11.977 1.00 10.82 410 ALA A C 1
ATOM 3302 O O . ALA A 1 409 ? -4.935 -39.709 -12.462 1.00 12.61 410 ALA A O 1
ATOM 3304 N N . LEU A 1 410 ? -5.786 -37.791 -11.683 1.00 12.21 411 LEU A N 1
ATOM 3305 C CA . LEU A 1 410 ? -4.538 -37.076 -11.833 1.00 13.96 411 LEU A CA 1
ATOM 3306 C C . LEU A 1 410 ? -3.426 -37.729 -11.027 1.00 15.03 411 LEU A C 1
ATOM 3307 O O . LEU A 1 410 ? -2.294 -37.916 -11.517 1.00 15.74 411 LEU A O 1
ATOM 3312 N N . GLN A 1 411 ? -3.728 -38.101 -9.803 1.00 15.60 412 GLN A N 1
ATOM 3313 C CA . GLN A 1 411 ? -2.705 -38.678 -8.937 1.00 17.29 412 GLN A CA 1
ATOM 3314 C C . GLN A 1 411 ? -2.199 -39.957 -9.510 1.00 17.00 412 GLN A C 1
ATOM 3315 O O . GLN A 1 411 ? -1.025 -40.304 -9.338 1.00 18.35 412 GLN A O 1
ATOM 3325 N N . ASP A 1 412 ? -3.076 -40.688 -10.178 1.00 14.23 413 ASP A N 1
ATOM 3326 C CA . ASP A 1 412 ? -2.715 -41.954 -10.813 1.00 14.98 413 ASP A CA 1
ATOM 3327 C C . ASP A 1 412 ? -2.098 -41.792 -12.201 1.00 14.14 413 ASP A C 1
ATOM 3328 O O . ASP A 1 412 ? -1.787 -42.788 -12.856 1.00 16.76 413 ASP A O 1
ATOM 3333 N N . GLY A 1 413 ? -1.870 -40.552 -12.622 1.00 12.94 414 GLY A N 1
ATOM 3334 C CA . GLY A 1 413 ? -1.140 -40.254 -13.826 1.00 12.86 414 GLY A CA 1
ATOM 3335 C C . GLY A 1 413 ? -1.956 -39.887 -15.026 1.00 12.12 414 GLY A C 1
ATOM 3336 O O . GLY A 1 413 ? -1.382 -39.680 -16.100 1.00 12.70 414 GLY A O 1
ATOM 3337 N N . VAL A 1 414 ? -3.262 -39.793 -14.895 1.00 12.08 415 VAL A N 1
ATOM 3338 C CA . VAL A 1 414 ? -4.066 -39.365 -16.025 1.00 11.56 415 VAL A CA 1
ATOM 3339 C C . VAL A 1 414 ? -3.829 -37.881 -16.297 1.00 12.05 415 VAL A C 1
ATOM 3340 O O . VAL A 1 414 ? -3.872 -37.064 -15.381 1.00 12.46 415 VAL A O 1
ATOM 3344 N N . ASN A 1 415 ? -3.552 -37.542 -17.559 1.00 11.82 416 ASN A N 1
ATOM 3345 C CA . ASN A 1 415 ? -3.397 -36.133 -17.926 1.00 12.03 416 ASN A CA 1
ATOM 3346 C C . ASN A 1 415 ? -4.754 -35.502 -18.138 1.00 11.86 416 ASN A C 1
ATOM 3347 O O . ASN A 1 415 ? -5.257 -35.455 -19.248 1.00 14.19 416 ASN A O 1
ATOM 3352 N N . VAL A 1 416 ? -5.343 -35.068 -17.046 1.00 12.98 417 VAL A N 1
ATOM 3353 C CA . VAL A 1 416 ? -6.612 -34.346 -17.095 1.00 12.48 417 VAL A CA 1
ATOM 3354 C C . VAL A 1 416 ? -6.278 -32.897 -16.847 1.00 12.86 417 VAL A C 1
ATOM 3355 O O . VAL A 1 416 ? -5.650 -32.536 -15.852 1.00 15.28 417 VAL A O 1
ATOM 3362 N N . ILE A 1 417 ? -6.711 -32.033 -17.741 1.00 12.51 418 ILE A N 1
ATOM 3363 C CA . ILE A 1 417 ? -6.244 -30.677 -17.743 1.00 13.66 418 ILE A CA 1
ATOM 3364 C C . ILE A 1 417 ? -7.200 -29.700 -17.127 1.00 11.38 418 ILE A C 1
ATOM 3365 O O . ILE A 1 417 ? -6.861 -28.558 -16.884 1.00 12.74 418 ILE A O 1
ATOM 3370 N N . GLY A 1 418 ? -8.413 -30.153 -16.864 1.00 11.54 419 GLY A N 1
ATOM 3371 C CA . GLY A 1 418 ? -9.383 -29.263 -16.237 1.00 11.79 419 GLY A CA 1
ATOM 3372 C C . GLY A 1 418 ? -10.689 -29.967 -16.001 1.00 10.86 419 GLY A C 1
ATOM 3373 O O . GLY A 1 418 ? -10.880 -31.123 -16.385 1.00 10.44 419 GLY A O 1
ATOM 3374 N N . TYR A 1 419 ? -11.553 -29.248 -15.300 1.00 10.54 420 TYR A N 1
ATOM 3375 C CA . TYR A 1 419 ? -12.884 -29.700 -14.917 1.00 10.02 420 TYR A CA 1
ATOM 3376 C C . TYR A 1 419 ? -13.843 -28.567 -15.234 1.00 9.87 420 TYR A C 1
ATOM 3377 O O . TYR A 1 419 ? -13.691 -27.459 -14.690 1.00 10.37 420 TYR A O 1
ATOM 3386 N N . LEU A 1 420 ? -14.817 -28.857 -16.099 1.00 9.74 421 LEU A N 1
ATOM 3387 C CA . LEU A 1 420 ? -15.853 -27.883 -16.527 1.00 9.39 421 LEU A CA 1
ATOM 3388 C C . LEU A 1 420 ? -17.204 -28.426 -16.075 1.00 9.81 421 LEU A C 1
ATOM 3389 O O . LEU A 1 420 ? -17.649 -29.464 -16.518 1.00 10.20 421 LEU A O 1
ATOM 3394 N N . HIS A 1 421 ? -17.820 -27.718 -15.156 1.00 9.65 422 HIS A N 1
ATOM 3395 C CA . HIS A 1 421 ? -19.138 -28.091 -14.650 1.00 9.67 422 HIS A CA 1
ATOM 3396 C C . HIS A 1 421 ? -20.216 -27.775 -15.677 1.00 9.59 422 HIS A C 1
ATOM 3397 O O . HIS A 1 421 ? -20.136 -26.754 -16.358 1.00 10.10 422 HIS A O 1
ATOM 3404 N N . TRP A 1 422 ? -21.224 -28.650 -15.760 1.00 9.49 423 TRP A N 1
ATOM 3405 C CA . TRP A 1 422 ? -22.407 -28.356 -16.538 1.00 10.11 423 TRP A CA 1
ATOM 3406 C C . TRP A 1 422 ? -23.495 -28.052 -15.504 1.00 8.78 423 TRP A C 1
ATOM 3407 O O . TRP A 1 422 ? -23.952 -28.977 -14.830 1.00 9.15 423 TRP A O 1
ATOM 3418 N N . SER A 1 423 ? -23.876 -26.796 -15.294 1.00 9.84 424 SER A N 1
ATOM 3419 C CA . SER A 1 423 ? -23.418 -25.649 -16.031 1.00 9.04 424 SER A CA 1
ATOM 3420 C C . SER A 1 423 ? -23.317 -24.466 -15.113 1.00 9.68 424 SER A C 1
ATOM 3421 O O . SER A 1 423 ? -23.631 -24.571 -13.937 1.00 10.60 424 SER A O 1
ATOM 3424 N N . LEU A 1 424 ? -22.827 -23.349 -15.610 1.00 9.61 425 LEU A N 1
ATOM 3425 C CA . LEU A 1 424 ? -22.805 -22.141 -14.822 1.00 9.27 425 LEU A CA 1
ATOM 3426 C C . LEU A 1 424 ? -24.206 -21.825 -14.362 1.00 10.22 425 LEU A C 1
ATOM 3427 O O . LEU A 1 424 ? -24.455 -21.583 -13.195 1.00 10.03 425 LEU A O 1
ATOM 3432 N N . ALA A 1 425 ? -25.144 -21.778 -15.290 1.00 10.06 426 ALA A N 1
ATOM 3433 C CA . ALA A 1 425 ? -26.520 -21.427 -14.994 1.00 9.91 426 ALA A CA 1
ATOM 3434 C C . ALA A 1 425 ? -27.491 -22.429 -15.595 1.00 9.12 426 ALA A C 1
ATOM 3435 O O . ALA A 1 425 ? -27.184 -23.089 -16.565 1.00 9.72 426 ALA A O 1
ATOM 3437 N N . ASP A 1 426 ? -28.681 -22.478 -15.032 1.00 9.53 427 ASP A N 1
ATOM 3438 C CA . ASP A 1 426 ? -29.769 -23.238 -15.578 1.00 9.01 427 ASP A CA 1
ATOM 3439 C C . ASP A 1 426 ? -29.988 -22.871 -17.047 1.00 9.93 427 ASP A C 1
ATOM 3440 O O . ASP A 1 426 ? -29.701 -21.781 -17.464 1.00 9.94 427 ASP A O 1
ATOM 3445 N N . ASN A 1 427 ? -30.501 -23.816 -17.814 1.00 9.96 428 ASN A N 1
ATOM 3446 C CA . ASN A 1 427 ? -30.714 -23.589 -19.218 1.00 9.76 428 ASN A CA 1
ATOM 3447 C C . ASN A 1 427 ? -31.762 -24.552 -19.755 1.00 9.12 428 ASN A C 1
ATOM 3448 O O . ASN A 1 427 ? -32.380 -25.304 -19.032 1.00 10.02 428 ASN A O 1
ATOM 3453 N N . TYR A 1 428 ? -32.033 -24.438 -21.043 1.00 9.18 429 TYR A N 1
ATOM 3454 C CA . TYR A 1 428 ? -33.036 -25.227 -21.706 1.00 9.84 429 TYR A CA 1
ATOM 3455 C C . TYR A 1 428 ? -32.525 -26.621 -21.949 1.00 9.26 429 TYR A C 1
ATOM 3456 O O . TYR A 1 428 ? -31.711 -26.841 -22.836 1.00 10.30 429 TYR A O 1
ATOM 3465 N N . GLU A 1 429 ? -33.042 -27.567 -21.195 1.00 9.39 430 GLU A N 1
ATOM 3466 C CA . GLU A 1 429 ? -32.609 -28.967 -21.269 1.00 9.81 430 GLU A CA 1
ATOM 3467 C C . GLU A 1 429 ? -33.398 -29.732 -22.334 1.00 9.82 430 GLU A C 1
ATOM 3468 O O . GLU A 1 429 ? -34.135 -30.685 -22.070 1.00 9.77 430 GLU A O 1
ATOM 3474 N N . TRP A 1 430 ? -33.227 -29.293 -23.582 1.00 10.24 431 TRP A N 1
ATOM 3475 C CA . TRP A 1 430 ? -33.628 -30.103 -24.726 1.00 9.71 431 TRP A CA 1
ATOM 3476 C C . TRP A 1 430 ? -35.117 -30.460 -24.635 1.00 10.26 431 TRP A C 1
ATOM 3477 O O . TRP A 1 430 ? -35.935 -29.568 -24.359 1.00 10.91 431 TRP A O 1
ATOM 3488 N N . ALA A 1 431 ? -35.464 -31.738 -24.815 1.00 9.78 432 ALA A N 1
ATOM 3489 C CA . ALA A 1 431 ? -36.852 -32.160 -24.790 1.00 9.97 432 ALA A CA 1
ATOM 3490 C C . ALA A 1 431 ? -37.499 -32.010 -23.425 1.00 9.87 432 ALA A C 1
ATOM 3491 O O . ALA A 1 431 ? -38.710 -31.965 -23.359 1.00 10.41 432 ALA A O 1
ATOM 3493 N N . SER A 1 432 ? -36.672 -31.890 -22.383 1.00 10.23 433 SER A N 1
ATOM 3494 C CA . SER A 1 432 ? -37.163 -31.713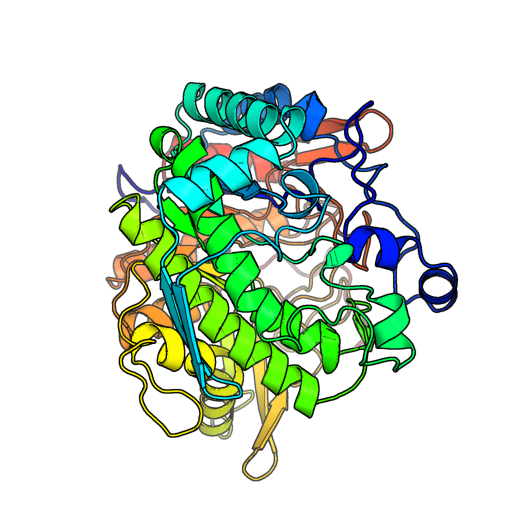 -21.044 1.00 11.28 433 SER A CA 1
ATOM 3495 C C . SER A 1 432 ? -37.459 -30.296 -20.689 1.00 11.90 433 SER A C 1
ATOM 3496 O O . SER A 1 432 ? -38.097 -30.023 -19.697 1.00 12.46 433 SER A O 1
ATOM 3499 N N . GLY A 1 433 ? -37.044 -29.364 -21.510 1.00 11.54 434 GLY A N 1
ATOM 3500 C CA . GLY A 1 433 ? -37.326 -27.979 -21.235 1.00 10.64 434 GLY A CA 1
ATOM 3501 C C . GLY A 1 433 ? -36.587 -27.421 -20.040 1.00 10.82 434 GLY A C 1
ATOM 3502 O O . GLY A 1 433 ? -35.498 -27.881 -19.666 1.00 11.25 434 GLY A O 1
ATOM 3503 N N . PHE A 1 434 ? -37.192 -26.441 -19.425 1.00 10.29 435 PHE A N 1
ATOM 3504 C CA . PHE A 1 434 ? -36.533 -25.718 -18.317 1.00 10.92 435 PHE A CA 1
ATOM 3505 C C . PHE A 1 434 ? -36.591 -26.383 -16.962 1.00 11.79 435 PHE A C 1
ATOM 3506 O O . PHE A 1 434 ? -35.892 -25.978 -16.051 1.00 12.91 435 PHE A O 1
ATOM 3514 N N . SER A 1 435 ? -37.371 -27.426 -16.840 1.00 13.23 436 SER A N 1
ATOM 3515 C CA . SER A 1 435 ? -37.566 -27.944 -15.471 1.00 14.59 436 SER A CA 1
ATOM 3516 C C . SER A 1 435 ? -36.368 -28.732 -14.970 1.00 13.51 436 SER A C 1
ATOM 3517 O O . SER A 1 435 ? -36.282 -28.993 -13.782 1.00 15.67 436 SER A O 1
ATOM 3521 N N . LYS A 1 436 ? -35.448 -29.139 -15.825 1.00 11.97 437 LYS A N 1
ATOM 3522 C CA . LYS A 1 436 ? -34.199 -29.783 -15.396 1.00 10.77 437 LYS A CA 1
ATOM 3523 C C . LYS A 1 436 ? -33.164 -28.671 -15.247 1.00 10.48 437 LYS A C 1
ATOM 3524 O O . LYS A 1 436 ? -32.715 -28.088 -16.252 1.00 11.10 437 LYS A O 1
ATOM 3530 N N . ARG A 1 437 ? -32.767 -28.402 -14.006 1.00 9.84 438 ARG A N 1
ATOM 3531 C CA . ARG A 1 437 ? -31.978 -27.262 -13.623 1.00 10.17 438 ARG A CA 1
ATOM 3532 C C . ARG A 1 437 ? -30.601 -27.731 -13.169 1.00 9.31 438 ARG A C 1
ATOM 3533 O O . ARG A 1 437 ? -30.449 -28.304 -12.094 1.00 10.34 438 ARG A O 1
ATOM 3541 N N . PHE A 1 438 ? -29.599 -27.489 -14.033 1.00 8.94 439 PHE A N 1
ATOM 3542 C CA . PHE A 1 438 ? -28.249 -27.994 -13.837 1.00 8.07 439 PHE A CA 1
ATOM 3543 C C . PHE A 1 438 ? -27.301 -26.881 -13.335 1.00 9.56 439 PHE A C 1
ATOM 3544 O O . PHE A 1 438 ? -26.110 -27.099 -13.192 1.00 9.58 439 PHE A O 1
ATOM 3552 N N . GLY A 1 439 ? -27.786 -25.661 -13.159 1.00 9.42 440 GLY A N 1
ATOM 3553 C CA . GLY A 1 439 ? -26.890 -24.602 -12.799 1.00 9.73 440 GLY A CA 1
ATOM 3554 C C . GLY A 1 439 ? -26.278 -24.638 -11.418 1.00 9.50 440 GLY A C 1
ATOM 3555 O O . GLY A 1 439 ? -26.924 -24.972 -10.422 1.00 10.91 440 GLY A O 1
ATOM 3556 N N . LEU A 1 440 ? -25.062 -24.138 -11.353 1.00 9.86 441 LEU A N 1
ATOM 3557 C CA . LEU A 1 440 ? -24.541 -23.589 -10.090 1.00 9.74 441 LEU A CA 1
ATOM 3558 C C . LEU A 1 440 ? -25.349 -22.338 -9.719 1.00 10.14 441 LEU A C 1
ATOM 3559 O O . LEU A 1 440 ? -25.546 -22.039 -8.542 1.00 10.69 441 LEU A O 1
ATOM 3564 N N . LEU A 1 441 ? -25.812 -21.639 -10.748 1.00 9.73 442 LEU A N 1
ATOM 3565 C CA . LEU A 1 441 ? -26.683 -20.499 -10.645 1.00 9.76 442 LEU A CA 1
ATOM 3566 C C . LEU A 1 441 ? -28.076 -20.862 -11.093 1.00 10.07 442 LEU A C 1
ATOM 3567 O O . LEU A 1 441 ? -28.261 -21.415 -12.179 1.00 10.81 442 LEU A O 1
ATOM 3572 N N . MET A 1 442 ? -29.049 -20.535 -10.249 1.00 10.36 443 MET A N 1
ATOM 3573 C CA . MET A 1 442 ? -30.432 -20.644 -10.610 1.00 10.85 443 MET A CA 1
ATOM 3574 C C . MET A 1 442 ? -30.802 -19.466 -11.513 1.00 10.08 443 MET A C 1
ATOM 3575 O O . MET A 1 442 ? -30.346 -18.351 -11.315 1.00 11.33 443 MET A O 1
ATOM 3580 N N . VAL A 1 443 ? -31.599 -19.741 -12.513 1.00 10.27 444 VAL A N 1
ATOM 3581 C CA . VAL A 1 443 ? -32.123 -18.714 -13.398 1.00 10.08 444 VAL A CA 1
ATOM 3582 C C . VAL A 1 443 ? -33.609 -18.509 -13.090 1.00 10.44 444 VAL A C 1
ATOM 3583 O O . VAL A 1 443 ? -34.369 -19.432 -13.131 1.00 10.86 444 VAL A O 1
ATOM 3587 N N . ASP A 1 444 ? -33.979 -17.261 -12.867 1.00 11.47 445 ASP A N 1
ATOM 3588 C CA . ASP A 1 444 ? -35.370 -16.876 -12.855 1.00 12.47 445 ASP A CA 1
ATOM 3589 C C . ASP A 1 444 ? -35.737 -16.525 -14.273 1.00 12.28 445 ASP A C 1
ATOM 3590 O O . ASP A 1 444 ? -35.269 -15.520 -14.797 1.00 13.15 445 ASP A O 1
ATOM 3595 N N . TYR A 1 445 ? -36.507 -17.381 -14.919 1.00 12.69 446 TYR A N 1
ATOM 3596 C CA . TYR A 1 445 ? -36.786 -17.187 -16.338 1.00 12.83 446 TYR A CA 1
ATOM 3597 C C . TYR A 1 445 ? -37.724 -16.035 -16.617 1.00 12.91 446 TYR A C 1
ATOM 3598 O O . TYR A 1 445 ? -37.832 -15.577 -17.756 1.00 14.52 446 TYR A O 1
ATOM 3607 N N . SER A 1 446 ? -38.367 -15.532 -15.598 1.00 13.60 447 SER A N 1
ATOM 3608 C CA . SER A 1 446 ? -39.181 -14.323 -15.774 1.00 15.42 447 SER A CA 1
ATOM 3609 C C . SER A 1 446 ? -38.328 -13.065 -15.820 1.00 15.96 447 SER A C 1
ATOM 3610 O O . SER A 1 446 ? -38.508 -12.195 -16.669 1.00 18.10 447 SER A O 1
ATOM 3615 N N . THR A 1 447 ? -37.406 -12.925 -14.887 1.00 14.61 448 THR A N 1
ATOM 3616 C CA . THR A 1 447 ? -36.607 -11.732 -14.766 1.00 14.87 448 THR A CA 1
ATOM 3617 C C . THR A 1 447 ? -35.280 -11.803 -15.493 1.00 14.48 448 THR A C 1
ATOM 3618 O O . THR A 1 447 ? -34.646 -10.777 -15.754 1.00 15.97 448 THR A O 1
ATOM 3622 N N . LYS A 1 448 ? -34.866 -13.027 -15.795 1.00 13.78 449 LYS A N 1
ATOM 3623 C CA . LYS A 1 448 ? -33.558 -13.372 -16.342 1.00 14.01 449 LYS A CA 1
ATOM 3624 C C . LYS A 1 448 ? -32.416 -13.144 -15.361 1.00 14.04 449 LYS A C 1
ATOM 3625 O O . LYS A 1 448 ? -31.255 -13.237 -15.723 1.00 15.72 449 LYS A O 1
ATOM 3631 N N . ARG A 1 449 ? -32.731 -12.953 -14.091 1.00 13.66 450 ARG A N 1
ATOM 3632 C CA . ARG A 1 449 ? -31.700 -12.788 -13.079 1.00 14.47 450 ARG A CA 1
ATOM 3633 C C . ARG A 1 449 ? -31.089 -14.147 -12.718 1.00 12.80 450 ARG A C 1
ATOM 3634 O O . ARG A 1 449 ? -31.754 -15.180 -12.738 1.00 13.59 450 ARG A O 1
ATOM 3647 N N . LEU A 1 450 ? -29.815 -14.082 -12.412 1.00 12.91 451 LEU A N 1
ATOM 3648 C CA . LEU A 1 450 ? -29.020 -15.204 -11.940 1.00 12.64 451 LEU A CA 1
ATOM 3649 C C . LEU A 1 450 ? -28.917 -15.156 -10.435 1.00 12.78 451 LEU A C 1
ATOM 3650 O O . LEU A 1 450 ? -28.797 -14.083 -9.838 1.00 14.33 451 LEU A O 1
ATOM 3655 N N . HIS A 1 451 ? -28.963 -16.336 -9.841 1.00 11.77 452 HIS A N 1
ATOM 3656 C CA . HIS A 1 451 ? -29.034 -16.470 -8.391 1.00 10.86 452 HIS A CA 1
ATOM 3657 C C . HIS A 1 451 ? -28.036 -17.553 -7.985 1.00 10.51 452 HIS A C 1
ATOM 3658 O O . HIS A 1 451 ? -27.974 -18.600 -8.605 1.00 12.69 452 HIS A O 1
ATOM 3665 N N . TRP A 1 452 ? -27.234 -17.293 -6.969 1.00 10.81 453 TRP A N 1
ATOM 3666 C CA . TRP A 1 452 ? -26.220 -18.245 -6.583 1.00 11.36 453 TRP A CA 1
ATOM 3667 C C . TRP A 1 452 ? -26.781 -19.331 -5.697 1.00 10.56 453 TRP A C 1
ATOM 3668 O O . TRP A 1 452 ? -27.142 -19.056 -4.545 1.00 11.22 453 TRP A O 1
ATOM 3679 N N . ARG A 1 453 ? -26.781 -20.576 -6.158 1.00 10.11 454 ARG A N 1
ATOM 3680 C CA . ARG A 1 453 ? -27.049 -21.686 -5.260 1.00 9.98 454 ARG A CA 1
ATOM 3681 C C . ARG A 1 453 ? -25.853 -21.860 -4.331 1.00 10.15 454 ARG A C 1
ATOM 3682 O O . ARG A 1 453 ? -24.751 -21.477 -4.671 1.00 10.37 454 ARG A O 1
ATOM 3690 N N . PRO A 1 454 ? -26.069 -22.488 -3.177 1.00 10.18 455 PRO A N 1
ATOM 3691 C CA . PRO A 1 454 ? -24.927 -22.712 -2.320 1.00 10.24 455 PRO A CA 1
ATOM 3692 C C . PRO A 1 454 ? -23.773 -23.474 -2.980 1.00 10.10 455 PRO A C 1
ATOM 3693 O O . PRO A 1 454 ? -22.603 -23.182 -2.679 1.00 9.79 455 PRO A O 1
ATOM 3697 N N . SER A 1 455 ? -24.080 -24.394 -3.875 1.00 10.91 456 SER A N 1
ATOM 3698 C CA . SER A 1 455 ? -23.024 -25.064 -4.608 1.00 10.41 456 SER A CA 1
ATOM 3699 C C . SER A 1 455 ? -22.114 -24.110 -5.345 1.00 9.66 456 SER A C 1
ATOM 3700 O O . SER A 1 455 ? -20.950 -24.413 -5.554 1.00 10.65 456 SER A O 1
ATOM 3704 N N . ALA A 1 456 ? -22.640 -22.965 -5.784 1.00 10.49 457 ALA A N 1
ATOM 3705 C CA . ALA A 1 456 ? -21.804 -21.957 -6.462 1.00 10.44 457 ALA A CA 1
ATOM 3706 C C . ALA A 1 456 ? -20.733 -21.408 -5.519 1.00 11.35 457 ALA A C 1
ATOM 3707 O O . ALA A 1 456 ? -19.621 -21.146 -5.917 1.00 11.10 457 ALA A O 1
ATOM 3709 N N . PHE A 1 457 ? -21.079 -21.264 -4.250 1.00 10.64 458 PHE A N 1
ATOM 3710 C CA . PHE A 1 457 ? -20.126 -20.791 -3.282 1.00 10.86 458 PHE A CA 1
ATOM 3711 C C . PHE A 1 457 ? -19.083 -21.882 -3.003 1.00 10.43 458 PHE A C 1
ATOM 3712 O O . PHE A 1 457 ? -17.918 -21.588 -2.780 1.00 11.26 458 PHE A O 1
ATOM 3720 N N . ILE A 1 458 ? -19.515 -23.127 -2.981 1.00 10.59 459 ILE A N 1
ATOM 3721 C CA . ILE A 1 458 ? -18.576 -24.234 -2.861 1.00 10.73 459 ILE A CA 1
ATOM 3722 C C . ILE A 1 458 ? -17.617 -24.238 -4.065 1.00 10.80 459 ILE A C 1
ATOM 3723 O O . ILE A 1 458 ? -16.413 -24.439 -3.907 1.00 11.60 459 ILE A O 1
ATOM 3728 N N . TYR A 1 459 ? -18.153 -24.074 -5.275 1.00 10.83 460 TYR A N 1
ATOM 3729 C CA . TYR A 1 459 ? -17.286 -24.060 -6.427 1.00 10.62 460 TYR A CA 1
ATOM 3730 C C . TYR A 1 459 ? -16.348 -22.886 -6.404 1.00 10.60 460 TYR A C 1
ATOM 3731 O O . TYR A 1 459 ? -15.209 -23.025 -6.828 1.00 11.13 460 TYR A O 1
ATOM 3740 N N . ARG A 1 460 ? -16.787 -21.721 -5.919 1.00 11.22 461 ARG A N 1
ATOM 3741 C CA . ARG A 1 460 ? -15.855 -20.611 -5.765 1.00 11.48 461 ARG A CA 1
ATOM 3742 C C . ARG A 1 460 ? -14.661 -20.993 -4.866 1.00 12.06 461 ARG A C 1
ATOM 3743 O O . ARG A 1 460 ? -13.505 -20.666 -5.153 1.00 12.95 461 ARG A O 1
ATOM 3751 N N . GLU A 1 461 ? -14.946 -21.711 -3.784 1.00 11.69 462 GLU A N 1
ATOM 3752 C CA . GLU A 1 461 ? -13.890 -22.157 -2.897 1.00 12.57 462 GLU A CA 1
ATOM 3753 C C . GLU A 1 461 ? -12.899 -23.005 -3.642 1.00 12.34 462 GLU A C 1
ATOM 3754 O O . GLU A 1 461 ? -11.678 -22.840 -3.488 1.00 13.24 462 GLU A O 1
ATOM 3764 N N . ILE A 1 462 ? -13.413 -23.947 -4.405 1.00 12.29 463 ILE A N 1
ATOM 3765 C CA . ILE A 1 462 ? -12.554 -24.853 -5.175 1.00 12.19 463 ILE A CA 1
ATOM 3766 C C . ILE A 1 462 ? -11.744 -24.082 -6.199 1.00 12.69 463 ILE A C 1
ATOM 3767 O O . ILE A 1 462 ? -10.532 -24.266 -6.315 1.00 14.18 463 ILE A O 1
ATOM 3772 N N . ALA A 1 463 ? -12.402 -23.249 -6.980 1.00 12.18 464 ALA A N 1
ATOM 3773 C CA . ALA A 1 463 ? -11.727 -22.620 -8.105 1.00 14.28 464 ALA A CA 1
ATOM 3774 C C . ALA A 1 463 ? -10.707 -21.615 -7.622 1.00 14.78 464 ALA A C 1
ATOM 3775 O O . ALA A 1 463 ? -9.608 -21.550 -8.155 1.00 15.67 464 ALA A O 1
ATOM 3777 N N . LYS A 1 464 ? -11.048 -20.850 -6.592 1.00 15.10 465 LYS A N 1
ATOM 3778 C CA . LYS A 1 464 ? -10.133 -19.823 -6.112 1.00 15.75 465 LYS A CA 1
ATOM 3779 C C . LYS A 1 464 ? -8.922 -20.448 -5.449 1.00 17.00 465 LYS A C 1
ATOM 3780 O O . LYS A 1 464 ? -7.828 -19.936 -5.586 1.00 20.53 465 LYS A O 1
ATOM 3786 N N . SER A 1 465 ? -9.101 -21.567 -4.768 1.00 17.27 466 SER A N 1
ATOM 3787 C CA . SER A 1 465 ? -8.003 -22.269 -4.080 1.00 18.01 466 SER A CA 1
ATOM 3788 C C . SER A 1 465 ? -7.289 -23.284 -4.978 1.00 18.15 466 SER A C 1
ATOM 3789 O O . SER A 1 465 ? -6.222 -23.797 -4.615 1.00 20.49 466 SER A O 1
ATOM 3793 N N . ARG A 1 466 ? -7.852 -23.590 -6.141 1.00 17.69 467 ARG A N 1
ATOM 3794 C CA . ARG A 1 466 ? -7.457 -24.752 -6.942 1.00 17.42 467 ARG A CA 1
ATOM 3795 C C . ARG A 1 466 ? -7.301 -25.989 -6.065 1.00 16.66 467 ARG A C 1
ATOM 3796 O O . ARG A 1 466 ? -6.333 -26.736 -6.156 1.00 17.14 467 ARG A O 1
ATOM 3804 N N . ALA A 1 467 ? -8.280 -26.191 -5.187 1.00 14.89 468 ALA A N 1
ATOM 3805 C CA . ALA A 1 467 ? -8.263 -27.277 -4.236 1.00 14.93 468 ALA A CA 1
ATOM 3806 C C . ALA A 1 467 ? -9.629 -27.543 -3.693 1.00 12.89 468 ALA A C 1
ATOM 3807 O O . ALA A 1 467 ? -10.437 -26.649 -3.573 1.00 14.67 468 ALA A O 1
ATOM 3809 N N . ILE A 1 468 ? -9.869 -28.795 -3.333 1.00 13.61 469 ILE A N 1
ATOM 3810 C CA . ILE A 1 468 ? -10.896 -29.099 -2.371 1.00 12.91 469 ILE A CA 1
ATOM 3811 C C . ILE A 1 468 ? -10.283 -28.795 -1.010 1.00 12.92 469 ILE A C 1
ATOM 3812 O O . ILE A 1 468 ? -9.396 -29.509 -0.543 1.00 13.58 469 ILE A O 1
ATOM 3817 N N . THR A 1 469 ? -10.717 -27.702 -0.416 1.00 13.68 470 THR A N 1
ATOM 3818 C CA . THR A 1 469 ? -10.124 -27.216 0.817 1.00 13.33 470 THR A CA 1
ATOM 3819 C C . THR A 1 469 ? -10.557 -28.092 1.993 1.00 13.63 470 THR A C 1
ATOM 3820 O O . THR A 1 469 ? -11.563 -28.839 1.920 1.00 13.44 470 THR A O 1
ATOM 3824 N N . ASP A 1 470 ? -9.858 -27.955 3.121 1.00 15.24 471 ASP A N 1
ATOM 3825 C CA . ASP A 1 470 ? -10.203 -28.737 4.274 1.00 15.78 471 ASP A CA 1
ATOM 3826 C C . ASP A 1 470 ? -11.624 -28.481 4.748 1.00 14.59 471 ASP A C 1
ATOM 3827 O O . ASP A 1 470 ? -12.253 -29.338 5.353 1.00 17.29 471 ASP A O 1
ATOM 3832 N N . GLU A 1 471 ? -12.113 -27.286 4.497 1.00 14.21 472 GLU A N 1
ATOM 3833 C CA . GLU A 1 471 ? -13.442 -26.914 4.960 1.00 13.90 472 GLU A CA 1
ATOM 3834 C C . GLU A 1 471 ? -14.563 -27.650 4.229 1.00 13.03 472 GLU A C 1
ATOM 3835 O O . GLU A 1 471 ? -15.636 -27.832 4.752 1.00 13.69 472 GLU A O 1
ATOM 3841 N N . ILE A 1 472 ? -14.319 -28.079 2.994 1.00 12.40 473 ILE A N 1
ATOM 3842 C CA . ILE A 1 472 ? -15.367 -28.646 2.136 1.00 12.26 473 ILE A CA 1
ATOM 3843 C C . ILE A 1 472 ? -15.147 -30.108 1.711 1.00 11.58 473 ILE A C 1
ATOM 3844 O O . ILE A 1 472 ? -16.005 -30.731 1.074 1.00 11.98 473 ILE A O 1
ATOM 3849 N N . GLU A 1 473 ? -14.033 -30.680 2.103 1.00 12.36 474 GLU A N 1
ATOM 3850 C CA . GLU A 1 473 ? -13.741 -32.061 1.728 1.00 12.41 474 GLU A CA 1
ATOM 3851 C C . GLU A 1 473 ? -14.785 -33.057 2.167 1.00 11.98 474 GLU A C 1
ATOM 3852 O O . GLU A 1 473 ? -14.974 -34.098 1.532 1.00 12.74 474 GLU A O 1
ATOM 3862 N N . HIS A 1 474 ? -15.500 -32.774 3.252 1.00 11.71 475 HIS A N 1
ATOM 3863 C CA . HIS A 1 474 ? -16.536 -33.663 3.744 1.00 11.40 475 HIS A CA 1
ATOM 3864 C C . HIS A 1 474 ? -17.630 -33.911 2.696 1.00 10.75 475 HIS A C 1
ATOM 3865 O O . HIS A 1 474 ? -18.332 -34.914 2.745 1.00 10.93 475 HIS A O 1
ATOM 3872 N N . LEU A 1 475 ? -17.765 -32.976 1.731 1.00 10.70 476 LEU A N 1
ATOM 3873 C CA . LEU A 1 475 ? -18.756 -33.125 0.667 1.00 10.62 476 LEU A CA 1
ATOM 3874 C C . LEU A 1 475 ? -18.378 -34.184 -0.342 1.00 10.76 476 LEU A C 1
ATOM 3875 O O . LEU A 1 475 ? -19.212 -34.557 -1.189 1.00 11.22 476 LEU A O 1
ATOM 3880 N N . ASN A 1 476 ? -17.177 -34.735 -0.226 1.00 10.58 477 ASN A N 1
ATOM 3881 C CA . ASN A 1 476 ? -16.813 -35.900 -0.987 1.00 10.91 477 ASN A CA 1
ATOM 3882 C C . ASN A 1 476 ? -17.422 -37.108 -0.269 1.00 12.02 477 ASN A C 1
ATOM 3883 O O . ASN A 1 476 ? -16.717 -37.876 0.395 1.00 13.50 477 ASN A O 1
ATOM 3888 N N . SER A 1 477 ? -18.718 -37.275 -0.435 1.00 12.34 478 SER A N 1
ATOM 3889 C CA . SER A 1 477 ? -19.478 -38.295 0.249 1.00 11.90 478 SER A CA 1
ATOM 3890 C C . SER A 1 477 ? -20.845 -38.382 -0.400 1.00 11.66 478 SER A C 1
ATOM 3891 O O . SER A 1 477 ? -21.205 -37.507 -1.177 1.00 11.69 478 SER A O 1
ATOM 3894 N N . VAL A 1 478 ? -21.601 -39.424 -0.070 1.00 11.78 479 VAL A N 1
ATOM 3895 C CA . VAL A 1 478 ? -22.909 -39.635 -0.677 1.00 11.18 479 VAL A CA 1
ATOM 3896 C C . VAL A 1 478 ? -23.915 -38.816 0.139 1.00 10.84 479 VAL A C 1
ATOM 3897 O O . VAL A 1 478 ? -23.881 -38.846 1.385 1.00 13.17 479 VAL A O 1
ATOM 3901 N N . PRO A 1 479 ? -24.830 -38.112 -0.519 1.00 10.97 480 PRO A N 1
ATOM 3902 C CA . PRO A 1 479 ? -25.857 -37.406 0.230 1.00 11.83 480 PRO A CA 1
ATOM 3903 C C . PRO A 1 479 ? -26.603 -38.332 1.180 1.00 11.53 480 PRO A C 1
ATOM 3904 O O . PRO A 1 479 ? -26.996 -39.422 0.787 1.00 13.03 480 PRO A O 1
ATOM 3908 N N . PRO A 1 480 ? -26.825 -37.879 2.424 1.00 11.80 481 PRO A N 1
ATOM 3909 C CA . PRO A 1 480 ? -27.614 -38.691 3.371 1.00 12.55 481 PRO A CA 1
ATOM 3910 C C . PRO A 1 480 ? -29.004 -38.984 2.802 1.00 12.05 481 PRO A C 1
ATOM 3911 O O . PRO A 1 480 ? -29.669 -38.086 2.280 1.00 13.46 481 PRO A O 1
ATOM 3915 N N . LEU A 1 481 ? -29.463 -40.219 2.910 1.00 11.84 482 LEU A N 1
ATOM 3916 C CA . LEU A 1 481 ? -30.702 -40.592 2.293 1.00 12.48 482 LEU A CA 1
ATOM 3917 C C . LEU A 1 481 ? -31.959 -40.152 3.027 1.00 13.21 482 LEU A C 1
ATOM 3918 O O . LEU A 1 481 ? -33.013 -39.982 2.406 1.00 13.01 482 LEU A O 1
ATOM 3923 N N . ARG A 1 482 ? -31.906 -40.057 4.359 1.00 13.63 483 ARG A N 1
ATOM 3924 C CA . ARG A 1 482 ? -33.183 -39.999 5.108 1.00 14.77 483 ARG A CA 1
ATOM 3925 C C . ARG A 1 482 ? -34.091 -38.848 4.668 1.00 14.41 483 ARG A C 1
ATOM 3926 O O . ARG A 1 482 ? -35.296 -39.032 4.469 1.00 15.24 483 ARG A O 1
ATOM 3934 N N . GLY A 1 483 ? -33.492 -37.691 4.454 1.00 13.35 484 GLY A N 1
ATOM 3935 C CA . GLY A 1 483 ? -34.208 -36.463 4.091 1.00 13.49 484 GLY A CA 1
ATOM 3936 C C . GLY A 1 483 ? -34.639 -36.375 2.649 1.00 12.26 484 GLY A C 1
ATOM 3937 O O . GLY A 1 483 ? -35.444 -35.510 2.300 1.00 13.39 484 GLY A O 1
ATOM 3938 N N . LEU A 1 484 ? -34.125 -37.265 1.811 1.00 12.25 485 LEU A N 1
ATOM 3939 C CA . LEU A 1 484 ? -34.427 -37.243 0.378 1.00 11.95 485 LEU A CA 1
ATOM 3940 C C . LEU A 1 484 ? -35.585 -38.156 0.059 1.00 12.33 485 LEU A C 1
ATOM 3941 O O . LEU A 1 484 ? -35.919 -39.036 0.838 1.00 12.99 485 LEU A O 1
ATOM 3946 N N . SER A 1 485 ? -36.177 -37.974 -1.104 1.00 12.74 486 SER A N 1
ATOM 3947 C CA . SER A 1 485 ? -37.213 -38.882 -1.530 1.00 15.18 486 SER A CA 1
ATOM 3948 C C . SER A 1 485 ? -36.651 -40.283 -1.563 1.00 15.91 486 SER A C 1
ATOM 3949 O O . SER A 1 485 ? -35.544 -40.495 -1.984 1.00 15.97 486 SER A O 1
ATOM 3952 N N . PRO A 1 486 ? -37.437 -41.268 -1.098 1.00 18.17 487 PRO A N 1
ATOM 3953 C CA . PRO A 1 486 ? -37.024 -42.654 -1.167 1.00 18.64 487 PRO A CA 1
ATOM 3954 C C . PRO A 1 486 ? -37.309 -43.319 -2.503 1.00 19.89 487 PRO A C 1
ATOM 3955 O O . PRO A 1 486 ? -36.864 -44.441 -2.696 1.00 22.19 487 PRO A O 1
ATOM 3959 N N . GLY A 1 487 ? -38.087 -42.650 -3.343 1.00 19.37 488 GLY A N 1
ATOM 3960 C CA . GLY A 1 487 ? -38.695 -43.292 -4.505 1.00 20.83 488 GLY A CA 1
ATOM 3961 C C . GLY A 1 487 ? -39.675 -44.417 -4.143 1.00 21.73 488 GLY A C 1
ATOM 3962 O O . GLY A 1 487 ? -40.379 -44.392 -3.130 1.00 24.16 488 GLY A O 1
ATOM 3963 N N . HIS A 1 488 ? -39.782 -45.360 -5.047 1.00 22.45 489 HIS A N 1
ATOM 3964 C CA . HIS A 1 488 ? -40.571 -46.546 -4.827 1.00 22.19 489 HIS A CA 1
ATOM 3965 C C . HIS A 1 488 ? -39.611 -47.687 -4.653 1.00 23.32 489 HIS A C 1
ATOM 3966 O O . HIS A 1 488 ? -38.571 -47.685 -5.239 1.00 23.11 489 HIS A O 1
ATOM 3973 N N . ARG A 1 489 ? -40.013 -48.700 -3.897 1.00 25.70 490 ARG A N 1
ATOM 3974 C CA . ARG A 1 489 ? -39.224 -49.941 -3.810 1.00 27.32 490 ARG A CA 1
ATOM 3975 C C . ARG A 1 489 ? -39.692 -51.012 -4.793 1.00 28.42 490 ARG A C 1
ATOM 3976 O O . ARG A 1 489 ? -39.044 -52.080 -4.961 1.00 30.15 490 ARG A O 1
#

Foldseek 3Di:
DQFDDPQFFAAAEEECQWAAAQDPPRDQCFWLLQCLQPPPVCCVVLLFVNFHFNLKLHCLPVVLVLLVLRLLLQGQEYEYEAAPCQFALDDLLPQDWDWDDDPLDTLETEQDPVSLVVSVVRTDPVRLVSVLVSLVSNVVSNHAYEYEYEEAIDGVCQPNLQCVQVPVCPHNHALLDLSNLNRLLSSLLNSCLSRVVSHQAYEHYAALVCNLCCQAPVLSNSGTSSHPDVVSSLSSLVSVLSSLLRSLVSSCVRDVHFYAHHHEDAQEAEPDPQCPVQSVVVCCVRPVQSVCCQDVQAHPRDRRPSRHHSHQEYAYEYEYHWYWYDDPPHIDTDAQAAQRRDQLAARPVRFGAANNRGGQDLLSLLVVLLVVCVVRVHAYEHREYFTQHPPCQLGLLSVLQNVVSVSVSVVVPRRYRYHHYHRQWQTQPRSHGRNRTGHCWYADSVVSDTHHDVSSVQSSVCSVRVGNDPVRNVSSDGRDPPPTDHPDD

InterPro domains:
  IPR001360 Glycoside hydrolase family 1 [PF00232] (3-91)
  IPR001360 Glycoside hydrolase family 1 [PF00232] (124-467)
  IPR001360 Glycoside hydrolase family 1 [PR00131] (311-325)
  IPR001360 Glycoside hydrolase family 1 [PR00131] (381-389)
  IPR001360 Glycoside hydrolase family 1 [PR00131] (393-404)
  IPR001360 Glycoside hydrolase family 1 [PR00131] (414-431)
  IPR001360 Glycoside hydrolase family 1 [PR00131] (438-450)
  IPR001360 Glycoside hydrolase family 1 [PTHR10353] (6-469)
  IPR017853 Glycoside hydrolase superfamily [SSF51445] (4-476)
  IPR018120 Glycoside hydrolase family 1, active site [PS00572] (381-389)
  IPR033132 Glycosyl hydrolases family 1, N-terminal conserved site [PS00653] (9-23)
  IPR053427 Beta-galactosidase [NF041004] (4-480)

CATH classification: 3.20.20.80

Solvent-accessible surface area: 17803 Å² total; per-residue (Å²): 77,20,84,8,60,94,118,6,27,2,0,0,0,2,0,1,7,2,2,4,4,16,18,137,81,2,90,12,61,56,1,3,4,29,28,0,0,47,20,195,100,1,46,92,74,59,54,4,54,24,47,57,1,39,82,0,0,0,0,25,34,46,11,136,136,2,0,61,10,0,83,45,0,17,4,31,0,0,0,2,0,1,5,2,2,21,0,0,40,106,66,1,60,130,2,102,28,95,38,89,62,68,66,70,38,0,50,19,4,143,26,66,130,38,2,5,97,81,0,29,178,74,9,58,104,115,5,4,75,31,0,83,98,0,0,44,29,0,90,84,39,51,0,21,0,0,0,0,0,2,4,18,1,3,0,57,33,6,6,51,0,21,13,0,50,161,33,80,81,115,16,53,10,0,4,23,34,33,110,1,0,25,5,0,0,3,2,0,1,0,0,0,84,57,1,32,100,18,6,114,7,0,0,0,0,0,14,0,26,22,20,38,16,50,0,4,44,52,32,193,36,0,19,14,2,19,55,124,29,140,149,12,6,41,107,0,25,57,3,0,0,0,0,0,0,1,0,25,40,5,0,34,87,58,10,166,60,53,0,0,0,0,1,23,10,11,3,16,14,50,62,74,104,90,10,148,124,0,2,91,59,0,17,90,80,61,2,16,28,2,0,7,0,0,27,85,0,84,31,85,86,71,88,29,121,21,0,120,45,45,10,37,3,0,0,0,0,0,22,0,21,34,2,0,81,38,87,75,105,31,60,60,64,10,100,26,32,0,61,41,13,63,80,62,1,44,5,99,58,29,45,1,1,2,21,47,0,44,1,2,27,11,46,0,0,25,46,0,0,61,44,0,47,73,74,21,104,32,43,0,0,0,0,8,0,1,5,0,4,121,29,15,147,10,0,19,46,5,0,0,1,0,0,68,18,0,26,82,0,30,111,76,46,2,62,3,42,0,0,0,0,6,1,0,2,0,2,1,22,9,12,35,0,22,78,45,53,4,0,0,0,66,0,47,36,105,62,41,160,38,68,73,15,87,0,0,89,32,0,73,76,0,2,125,53,67,6,0,21,93,137,10,70,121,14,52,48,57,4,90,70,238,80,38,53,102,22,156,296

Organism: Acidilobus saccharovorans (strain DSM 16705 / JCM 18335 / VKM B-2471 / 345-15) (NCBI:txid666510)

Nearest PDB structures (foldseek):
  4ha3-assembly1_A  TM=1.002E+00  e=0.000E+00  Acidilobus saccharovorans 345-15
  1uws-assembly1_A  TM=9.912E-01  e=2.813E-83  Saccharolobus solfataricus
  4eam-assembly1_A  TM=9.911E-01  e=3.150E-83  Saccharolobus solfataricus P2
  4ean-assembly2_B  TM=9.912E-01  e=1.626E-82  Saccharolobus solfataricus P2
  1uwu-assembly1_B-2  TM=9.826E-01  e=4.954E-83  Saccharolobus solfataricus

B-factor: mean 16.07, std 6.75, range [7.16, 48.23]

Secondary structure (DSSP, 8-state):
-EE--TT-EEEEEE-HHHHS-SSTT-----BHHHHHHH-HHHHHHTSS-S--GGGS--HHHHHHHHHHHHHHTT--EEEEE--HHHH-SS--TTS--EEEEETTEEEEEE--HHHHHHHHHHS-HHHHHHHHHHHHHHHHTT-EEEEES-SS--BTTTB-HHHHHTT-TTS-BGGGSHHHHHHHHHHHHHHHHHHGGG-SEEEEEE-HHHHHHHHHT-GGG--TT----HHHHHHHHHHHHHHHHHHHHHHHTT--S-EEEEEEEEEEEESSGGGHHHHHHHHIIIIIHHHHHHHH-EETTEE-TTTTT--S-EEEEEEEEEEEEEETTEEEEPTTSTTSSPTT-B-TTS-BB-TTS-B--THHHHHHHHHHHHHH---EEEEE-----TT-SSHHHHHHHHHHHHHHHHHTT--EEEEEES-SB----GGGGGGS---SEEE-TTT--EEE-HHHHHHHHHHHHTEE-TTTGGGSSPPPSTTS-----

Radius of gyration: 21.2 Å; Cα contacts (8 Å, |Δi|>4): 1146; chains: 1; bounding box: 48×55×59 Å

Sequence (489 aa):
AVTFPKDFLFGWSQAGFQSEMGTPGSEDPNSDWYAWVHDRENIAAGLVSGDFPENGPGYWGNYRKFHDAAQAMGLTAARIGVEWSRIFPRPTFDVKVDAEVKGDDVLSVYVSEGALEQLDKMANRDAINHYREMFSDLRSRGITFILNLYHWPLPLWLHDPIAIRRGNLSAPSGWLDVRTVIEFAKFSAYVAWKLDDLVYMYSTMNEPNVVWGLGYAAVKSGFPPGYLCLECAGRAMKNLVQAHARAYDAVKAITKKPVGVIYANSDFTPLTDADREAAERAKFDNRWAFFDAVVRGQLGGSTRDDLKGRLDWIGVNYYTRQVVRARGSGYEIVPGYGHGCEPNGVSPAGRPCSDFGWEFYPEGLYNVLKEYWDRYHLPLLVTENGIADEGDYQRPYYLVSHVYQVHRALQDGVNVIGYLHWSLADNYEWASGFSKRFGLLMVDYSTKRLHWRPSAFIYREIAKSRAITDEIEHLNSVPPLRGLSPGHR